Protein AF-0000000082425548 (afdb_homodimer)

Organism: NCBI:txid62609

InterPro domains:
  IPR002848 Translin family [PF01997] (20-180)
  IPR002848 Translin family [PTHR10741] (6-192)
  IPR036081 Translin superfamily [SSF74784] (5-192)

pLDDT: mean 92.51, std 11.01, range [34.09, 98.75]

Radius of gyration: 31.07 Å; Cα contacts (8 Å, |Δi|>4): 453; chains: 2; bounding box: 37×126×70 Å

Nearest PDB structures (foldseek):
  5jr9-assembly1_B  TM=8.995E-01  e=1.396E-08  Nanoarchaeum equitans Kin4-M
  4wyv-assembly1_A  TM=7.592E-01  e=1.314E-05  Homo sapiens
  4wyv-assembly1_E  TM=7.691E-01  e=1.448E-05  Homo sapiens
  3pja-assembly2_I-2  TM=7.527E-01  e=2.035E-05  Homo sapiens
  3qb5-assembly1_C-2  TM=7.499E-01  e=2.594E-05  Homo sapiens

Sequence (412 aa):
MELGSIIKSIEDRVRVIDETREKLLKDTRDIIRTSKEVILRIAKGDLDSKSNSVDRIVDQVKSVVDAAKKVPEVYYSGLLDGPLAEYAEAMILYHLIKFNRYPTPEELGIYDIPYVLGLGDVVGELRRIVLDMLRLGRASDAEALFKRMEEIYESLSLLIIPNALAPGLRPKVDVARKLVESTRSDLFLYQVKRGIAGNEDSEDYKMELGSIIKSIEDRVRVIDETREKLLKDTRDIIRTSKEVILRIAKGDLDSKSNSVDRIVDQVKSVVDAAKKVPEVYYSGLLDGPLAEYAEAMILYHLIKFNRYPTPEELGIYDIPYVLGLGDVVGELRRIVLDMLRLGRASDAEALFKRMEEIYESLSLLIIPNALAPGLRPKVDVARKLVESTRSDLFLYQVKRGIAGNEDSEDYK

Secondary structure (DSSP, 8-state):
--HHHHHHHHHHHHHHHHHHHHHHHHHHHHHHHHHHHHHHHHHTT-SSS-THHHHHHHHHHHHHHHHHHTSHHHHTTTTTHHHHHHHHHHHHHHHHHHHSSPPPHHHHT--HHHHHHHHHHHHHHHHHHHHHHHHTT-HHHHHHHHHHHHHHHHHHHH----TTTSTTHHHHHHHHHHHHHHHHHHHHHHHHHHHHHHHHHHHTT-/--HHHHHHHHHHHHHHHHHHHHHHHHHHHHHHHHHHHHHHHHHTT-SSS-THHHHHHHHHHHHHHHHHHTSHHHHTTTTTHHHHHHHHHHHHHHHHHHHSSPPPHHHHT--HHHHHHHHHHHHHHHHHHHHHHHHTT-HHHHHHHHHHHHHHHHHHHH----TTTSTTHHHHHHHHHHHHHHHHHHHHHHHHHHHHHHHHHHHTT-

Foldseek 3Di:
DDPVVVVVVVVVVVVVVVVLLVVLLVLLVVLLVLLVVLLVCVLVVNLVPDPPSLVVSLVSVVVSQVSCVVPVCRNVVCSCLVSLLSVLLSVQLSCCSPPVDGDDCVNSVHDDQSNLSSLLVNLVSLLSSLVVCLVVVNLVVSVVSLVVLVVSLVVLVPDDDDCVVHPPSVVSSVVSVVSSVVSVVVSVVSVVVVVVVVVVVVVVVD/DDPVVVVVVVVVVVVVVVVLLVVLLVLLVVLLVLLVVLLVCVLVVNLVPDPPSLVVSLVSVVVSQVSVVVPVCRNVVCSCLVSLLSVLLSVQLSCCSPPVDGDDCVNSVHDDQSNLSSLLVNLVSLLSSLVVCLVVVNLVVSVVSLVVLVVSLVVLVPDDDDCVVHPPSVVSSVVSVVSSVVSVVVSVVSVVVVVVVVVVVVVVVD

Structure (mmCIF, N/CA/C/O backbone):
data_AF-0000000082425548-model_v1
#
loop_
_entity.id
_entity.type
_entity.pdbx_description
1 polymer 'Haloacid dehalogenase'
#
loop_
_atom_site.group_PDB
_atom_site.id
_atom_site.type_symbol
_atom_site.label_atom_id
_atom_site.label_alt_id
_atom_site.label_comp_id
_atom_site.label_asym_id
_atom_site.label_entity_id
_atom_site.label_seq_id
_atom_site.pdbx_PDB_ins_code
_atom_site.Cartn_x
_atom_site.Cartn_y
_atom_site.Cartn_z
_atom_site.occupancy
_atom_site.B_iso_or_equiv
_atom_site.auth_seq_id
_atom_site.auth_comp_id
_atom_site.auth_asym_id
_atom_site.auth_atom_id
_atom_site.pdbx_PDB_model_num
ATOM 1 N N . MET A 1 1 ? 7.82 20.891 22.484 1 68.56 1 MET A N 1
ATOM 2 C CA . MET A 1 1 ? 8.828 20.281 21.625 1 68.56 1 MET A CA 1
ATOM 3 C C . MET A 1 1 ? 8.984 21.047 20.312 1 68.56 1 MET A C 1
ATOM 5 O O . MET A 1 1 ? 8.016 21.594 19.797 1 68.56 1 MET A O 1
ATOM 9 N N . GLU A 1 2 ? 10.289 21.062 19.891 1 88.31 2 GLU A N 1
ATOM 10 C CA . GLU A 1 2 ? 10.641 21.812 18.688 1 88.31 2 GLU A CA 1
ATOM 11 C C . GLU A 1 2 ? 10.305 21.031 17.422 1 88.31 2 GLU A C 1
ATOM 13 O O . GLU A 1 2 ? 10.453 19.812 17.391 1 88.31 2 GLU A O 1
ATOM 18 N N . LEU A 1 3 ? 9.703 21.703 16.531 1 95.81 3 LEU A N 1
ATOM 19 C CA . LEU A 1 3 ? 9.297 21.078 15.273 1 95.81 3 LEU A CA 1
ATOM 20 C C . LEU A 1 3 ? 10.477 20.375 14.609 1 95.81 3 LEU A C 1
ATOM 22 O O . LEU A 1 3 ? 10.32 19.266 14.094 1 95.81 3 LEU A O 1
ATOM 26 N N . GLY A 1 4 ? 11.617 21.031 14.742 1 93.5 4 GLY A N 1
ATOM 27 C CA . GLY A 1 4 ? 12.812 20.438 14.156 1 93.5 4 GLY A CA 1
ATOM 28 C C . GLY A 1 4 ? 13.109 19.062 14.703 1 93.5 4 GLY A C 1
ATOM 29 O O . GLY A 1 4 ? 13.484 18.156 13.945 1 93.5 4 GLY A O 1
ATOM 30 N N . SER A 1 5 ? 12.922 18.891 16 1 94.12 5 SER A N 1
ATOM 31 C CA . SER A 1 5 ? 13.172 17.594 16.656 1 94.12 5 SER A CA 1
ATOM 32 C C . SER A 1 5 ? 12.148 16.547 16.203 1 94.12 5 SER A C 1
ATOM 34 O O . SER A 1 5 ? 12.492 15.383 16.031 1 94.12 5 SER A O 1
ATOM 36 N N . ILE A 1 6 ? 10.906 16.953 16.047 1 95.69 6 ILE A N 1
ATOM 37 C CA . ILE A 1 6 ? 9.852 16.047 15.594 1 95.69 6 ILE A CA 1
ATOM 38 C C . ILE A 1 6 ? 10.164 15.555 14.18 1 95.69 6 ILE A C 1
ATOM 40 O O . ILE A 1 6 ? 10.125 14.352 13.922 1 95.69 6 ILE A O 1
ATOM 44 N N . ILE A 1 7 ? 10.57 16.438 13.336 1 95.88 7 ILE A N 1
ATOM 45 C CA . ILE A 1 7 ? 10.828 16.141 11.938 1 95.88 7 ILE A CA 1
ATOM 46 C C . ILE A 1 7 ? 12.047 15.234 11.82 1 95.88 7 ILE A C 1
ATOM 48 O O . ILE A 1 7 ? 12.055 14.289 11.023 1 95.88 7 ILE A O 1
ATOM 52 N N . LYS A 1 8 ? 13.039 15.555 12.641 1 93.44 8 LYS A N 1
ATOM 53 C CA . LYS A 1 8 ? 14.242 14.727 12.617 1 93.44 8 LYS A CA 1
ATOM 54 C C . LYS A 1 8 ? 13.93 13.289 13.047 1 93.44 8 LYS A C 1
ATOM 56 O O . LYS A 1 8 ? 14.438 12.336 12.453 1 93.44 8 LYS A O 1
ATOM 61 N N . SER A 1 9 ? 13.109 13.148 14.016 1 94.75 9 SER A N 1
ATOM 62 C CA . SER A 1 9 ? 12.703 11.828 14.477 1 94.75 9 SER A CA 1
ATOM 63 C C . SER A 1 9 ? 11.945 11.078 13.383 1 94.75 9 SER A C 1
ATOM 65 O O . SER A 1 9 ? 12.148 9.875 13.188 1 94.75 9 SER A O 1
ATOM 67 N N . ILE A 1 10 ? 11.086 11.758 12.68 1 95.94 10 ILE A N 1
ATOM 68 C CA . ILE A 1 10 ? 10.328 11.18 11.578 1 95.94 10 ILE A CA 1
ATOM 69 C C . ILE A 1 10 ? 11.281 10.742 10.469 1 95.94 10 ILE A C 1
ATOM 71 O O . ILE A 1 10 ? 11.164 9.633 9.938 1 95.94 10 ILE A O 1
ATOM 75 N N . GLU A 1 11 ? 12.188 11.602 10.195 1 95 11 GLU A N 1
ATOM 76 C CA . GLU A 1 11 ? 13.164 11.312 9.148 1 95 11 GLU A CA 1
ATOM 77 C C . GLU A 1 11 ? 13.938 10.031 9.461 1 95 11 GLU A C 1
ATOM 79 O O . GLU A 1 11 ? 14.164 9.203 8.578 1 95 11 GLU A O 1
ATOM 84 N N . ASP A 1 12 ? 14.312 9.906 10.703 1 95 12 ASP A N 1
ATOM 85 C CA . ASP A 1 12 ? 15.07 8.727 11.117 1 95 12 ASP A CA 1
ATOM 86 C C . ASP A 1 12 ? 14.242 7.453 10.938 1 95 12 ASP A C 1
ATOM 88 O O . ASP A 1 12 ? 14.766 6.434 10.477 1 95 12 ASP A O 1
ATOM 92 N N . ARG A 1 13 ? 13.023 7.523 11.25 1 94.56 13 ARG A N 1
ATOM 93 C CA . ARG A 1 13 ? 12.156 6.355 11.125 1 94.56 13 ARG A CA 1
ATOM 94 C C . ARG A 1 13 ? 11.906 6.02 9.656 1 94.56 13 ARG A C 1
ATOM 96 O O . ARG A 1 13 ? 11.938 4.848 9.273 1 94.56 13 ARG A O 1
ATOM 103 N N . VAL A 1 14 ? 11.758 7.051 8.852 1 95.25 14 VAL A N 1
ATOM 104 C CA . VAL A 1 14 ? 11.477 6.863 7.434 1 95.25 14 VAL A CA 1
ATOM 105 C C . VAL A 1 14 ? 12.727 6.348 6.723 1 95.25 14 VAL A C 1
ATOM 107 O O . VAL A 1 14 ? 12.625 5.57 5.766 1 95.25 14 VAL A O 1
ATOM 110 N N . ARG A 1 15 ? 13.836 6.754 7.25 1 94.75 15 ARG A N 1
ATOM 111 C CA . ARG A 1 15 ? 15.102 6.297 6.676 1 94.75 15 ARG A CA 1
ATOM 112 C C . ARG A 1 15 ? 15.219 4.777 6.746 1 94.75 15 ARG A C 1
ATOM 114 O O . ARG A 1 15 ? 15.656 4.137 5.785 1 94.75 15 ARG A O 1
ATOM 121 N N . VAL A 1 16 ? 14.797 4.215 7.84 1 95.12 16 VAL A N 1
ATOM 122 C CA . VAL A 1 16 ? 14.844 2.768 8.023 1 95.12 16 VAL A CA 1
ATOM 123 C C . VAL A 1 16 ? 13.938 2.088 6.996 1 95.12 16 VAL A C 1
ATOM 125 O O . VAL A 1 16 ? 14.336 1.101 6.371 1 95.12 16 VAL A O 1
ATOM 128 N N . ILE A 1 17 ? 12.805 2.635 6.809 1 96 17 ILE A N 1
ATOM 129 C CA . ILE A 1 17 ? 11.852 2.104 5.84 1 96 17 ILE A CA 1
ATOM 130 C C . ILE A 1 17 ? 12.445 2.182 4.434 1 96 17 ILE A C 1
ATOM 132 O O . ILE A 1 17 ? 12.43 1.198 3.689 1 96 17 ILE A O 1
ATOM 136 N N . ASP A 1 18 ? 13.055 3.309 4.152 1 95.88 18 ASP A N 1
ATOM 137 C CA . ASP A 1 18 ? 13.609 3.549 2.826 1 95.88 18 ASP A CA 1
ATOM 138 C C . ASP A 1 18 ? 14.797 2.631 2.555 1 95.88 18 ASP A C 1
ATOM 140 O O . ASP A 1 18 ? 14.93 2.084 1.458 1 95.88 18 ASP A O 1
ATOM 144 N N . GLU A 1 19 ? 15.586 2.475 3.488 1 96.19 19 GLU A N 1
ATOM 145 C CA . GLU A 1 19 ? 16.75 1.6 3.334 1 96.19 19 GLU A CA 1
ATOM 146 C C . GLU A 1 19 ? 16.328 0.151 3.113 1 96.19 19 GLU A C 1
ATOM 148 O O . GLU A 1 19 ? 16.875 -0.542 2.26 1 96.19 19 GLU A O 1
ATOM 153 N N . THR A 1 20 ? 15.352 -0.246 3.855 1 96.5 20 THR A N 1
ATOM 154 C CA . THR A 1 20 ? 14.828 -1.598 3.695 1 96.5 20 THR A CA 1
ATOM 155 C C . THR A 1 20 ? 14.203 -1.776 2.312 1 96.5 20 THR A C 1
ATOM 157 O O . THR A 1 20 ? 14.469 -2.768 1.631 1 96.5 20 THR A O 1
ATOM 160 N N . ARG A 1 21 ? 13.445 -0.847 1.944 1 96.06 21 ARG A N 1
ATOM 161 C CA . ARG A 1 21 ? 12.797 -0.867 0.639 1 96.06 21 ARG A CA 1
ATOM 162 C C . ARG A 1 21 ? 13.82 -0.976 -0.484 1 96.06 21 ARG A C 1
ATOM 164 O O . ARG A 1 21 ? 13.68 -1.809 -1.382 1 96.06 21 ARG A O 1
ATOM 171 N N . GLU A 1 22 ? 14.828 -0.195 -0.42 1 95.69 22 GLU A N 1
ATOM 172 C CA . GLU A 1 22 ? 15.852 -0.162 -1.461 1 95.69 22 GLU A CA 1
ATOM 173 C C . GLU A 1 22 ? 16.594 -1.49 -1.542 1 95.69 22 GLU A C 1
ATOM 175 O O . GLU A 1 22 ? 16.875 -1.986 -2.637 1 95.69 22 GLU A O 1
ATOM 180 N N . LYS A 1 23 ? 16.859 -1.962 -0.459 1 96.31 23 LYS A N 1
ATOM 181 C CA . LYS A 1 23 ? 17.531 -3.262 -0.412 1 96.31 23 LYS A CA 1
ATOM 182 C C . LYS A 1 23 ? 16.641 -4.352 -1.015 1 96.31 23 LYS A C 1
ATOM 184 O O . LYS A 1 23 ? 17.109 -5.16 -1.817 1 96.31 23 LYS A O 1
ATOM 189 N N . LEU A 1 24 ? 15.422 -4.316 -0.669 1 97.12 24 LEU A N 1
ATOM 190 C CA . LEU A 1 24 ? 14.516 -5.367 -1.112 1 97.12 24 LEU A CA 1
ATOM 191 C C . LEU A 1 24 ? 14.219 -5.246 -2.604 1 97.12 24 LEU A C 1
ATOM 193 O O . LEU A 1 24 ? 14.039 -6.25 -3.291 1 97.12 24 LEU A O 1
ATOM 197 N N . LEU A 1 25 ? 14.289 -4.051 -3.102 1 95.81 25 LEU A N 1
ATOM 198 C CA . LEU A 1 25 ? 14.109 -3.836 -4.535 1 95.81 25 LEU A CA 1
ATOM 199 C C . LEU A 1 25 ? 15.195 -4.551 -5.328 1 95.81 25 LEU A C 1
ATOM 201 O O . LEU A 1 25 ? 14.922 -5.137 -6.379 1 95.81 25 LEU A O 1
ATOM 205 N N . LYS A 1 26 ? 16.312 -4.551 -4.809 1 94.88 26 LYS A N 1
ATOM 206 C CA . LYS A 1 26 ? 17.406 -5.25 -5.465 1 94.88 26 LYS A CA 1
ATOM 207 C C . LYS A 1 26 ? 17.25 -6.762 -5.336 1 94.88 26 LYS A C 1
ATOM 209 O O . LYS A 1 26 ? 17.391 -7.492 -6.32 1 94.88 26 LYS A O 1
ATOM 214 N N . ASP A 1 27 ? 16.891 -7.188 -4.199 1 96.44 27 ASP A N 1
ATOM 215 C CA . ASP A 1 27 ? 16.781 -8.609 -3.912 1 96.44 27 ASP A CA 1
ATOM 216 C C . ASP A 1 27 ? 15.633 -9.25 -4.699 1 96.44 27 ASP A C 1
ATOM 218 O O . ASP A 1 27 ? 15.727 -10.406 -5.109 1 96.44 27 ASP A O 1
ATOM 222 N N . THR A 1 28 ? 14.586 -8.484 -4.922 1 97.25 28 THR A N 1
ATOM 223 C CA . THR A 1 28 ? 13.414 -9.047 -5.586 1 97.25 28 THR A CA 1
ATOM 224 C C . THR A 1 28 ? 13.695 -9.273 -7.07 1 97.25 28 THR A C 1
ATOM 226 O O . THR A 1 28 ? 13.062 -10.133 -7.699 1 97.25 28 THR A O 1
ATOM 229 N N . ARG A 1 29 ? 14.648 -8.609 -7.648 1 96.19 29 ARG A N 1
ATOM 230 C CA . ARG A 1 29 ? 15.047 -8.844 -9.031 1 96.19 29 ARG A CA 1
ATOM 231 C C . ARG A 1 29 ? 15.609 -10.25 -9.211 1 96.19 29 ARG A C 1
ATOM 233 O O . ARG A 1 29 ? 15.344 -10.914 -10.219 1 96.19 29 ARG A O 1
ATOM 240 N N . ASP A 1 30 ? 16.328 -10.641 -8.227 1 95.75 30 ASP A N 1
ATOM 241 C CA . ASP A 1 30 ? 16.875 -11.992 -8.25 1 95.75 30 ASP A CA 1
ATOM 242 C C . ASP A 1 30 ? 15.773 -13.039 -8.164 1 95.75 30 ASP A C 1
ATOM 244 O O . ASP A 1 30 ? 15.844 -14.078 -8.82 1 95.75 30 ASP A O 1
ATOM 248 N N . ILE A 1 31 ? 14.812 -12.781 -7.383 1 97.38 31 ILE A N 1
ATOM 249 C CA . ILE A 1 31 ? 13.68 -13.688 -7.258 1 97.38 31 ILE A CA 1
ATOM 250 C C . ILE A 1 31 ? 12.984 -13.836 -8.609 1 97.38 31 ILE A C 1
ATOM 252 O O . ILE A 1 31 ? 12.68 -14.953 -9.031 1 97.38 31 ILE A O 1
ATOM 256 N N . ILE A 1 32 ? 12.773 -12.727 -9.266 1 97.94 32 ILE A N 1
ATOM 257 C CA . ILE A 1 32 ? 12.102 -12.742 -10.562 1 97.94 32 ILE A CA 1
ATOM 258 C C . ILE A 1 32 ? 12.922 -13.555 -11.555 1 97.94 32 ILE A C 1
ATOM 260 O O . ILE A 1 32 ? 12.391 -14.438 -12.234 1 97.94 32 ILE A O 1
ATOM 264 N N . ARG A 1 33 ? 14.18 -13.305 -11.578 1 96.69 33 ARG A N 1
ATOM 265 C CA . ARG A 1 33 ? 15.07 -13.984 -12.516 1 96.69 33 ARG A CA 1
ATOM 266 C C . ARG A 1 33 ? 15.102 -15.492 -12.25 1 96.69 33 ARG A C 1
ATOM 268 O O . ARG A 1 33 ? 14.945 -16.297 -13.172 1 96.69 33 ARG A O 1
ATOM 275 N N . THR A 1 34 ? 15.312 -15.844 -11.039 1 96 34 THR A N 1
ATOM 276 C CA . THR A 1 34 ? 15.398 -17.25 -10.672 1 96 34 THR A CA 1
ATOM 277 C C . THR A 1 34 ? 14.07 -17.953 -10.914 1 96 34 THR A C 1
ATOM 279 O O . THR A 1 34 ? 14.039 -19.109 -11.367 1 96 34 THR A O 1
ATOM 282 N N . SER A 1 35 ? 12.969 -17.281 -10.617 1 97.38 35 SER A N 1
ATOM 283 C CA . SER A 1 35 ? 11.648 -17.844 -10.859 1 97.38 35 SER A CA 1
ATOM 284 C C . SER A 1 35 ? 11.453 -18.172 -12.344 1 97.38 35 SER A C 1
ATOM 286 O O . SER A 1 35 ? 10.977 -19.25 -12.695 1 97.38 35 SER A O 1
ATOM 288 N N . LYS A 1 36 ? 11.844 -17.234 -13.141 1 96.06 36 LYS A N 1
ATOM 289 C CA . LYS A 1 36 ? 11.711 -17.438 -14.586 1 96.06 36 LYS A CA 1
ATOM 290 C C . LYS A 1 36 ? 12.57 -18.609 -15.055 1 96.06 36 LYS A C 1
ATOM 292 O O . LYS A 1 36 ? 12.156 -19.391 -15.922 1 96.06 36 LYS A O 1
ATOM 297 N N . GLU A 1 37 ? 13.719 -18.688 -14.508 1 94 37 GLU A N 1
ATOM 298 C CA . GLU A 1 37 ? 14.594 -19.812 -14.836 1 94 37 GLU A CA 1
ATOM 299 C C . GLU A 1 37 ? 13.953 -21.141 -14.461 1 94 37 GLU A C 1
ATOM 301 O O . GLU A 1 37 ? 14 -22.094 -15.234 1 94 37 GLU A O 1
ATOM 306 N N . VAL A 1 38 ? 13.414 -21.203 -13.289 1 94.19 38 VAL A N 1
ATOM 307 C CA . VAL A 1 38 ? 12.758 -22.422 -12.805 1 94.19 38 VAL A CA 1
ATOM 308 C C . VAL A 1 38 ? 11.617 -22.797 -13.742 1 94.19 38 VAL A C 1
ATOM 310 O O . VAL A 1 38 ? 11.5 -23.953 -14.156 1 94.19 38 VAL A O 1
ATOM 313 N N . ILE A 1 39 ? 10.812 -21.844 -14.109 1 95.5 39 ILE A N 1
ATOM 314 C CA . ILE A 1 39 ? 9.664 -22.062 -14.977 1 95.5 39 ILE A CA 1
ATOM 315 C C . ILE A 1 39 ? 10.125 -22.625 -16.312 1 95.5 39 ILE A C 1
ATOM 317 O O . ILE A 1 39 ? 9.562 -23.609 -16.812 1 95.5 39 ILE A O 1
ATOM 321 N N . LEU A 1 40 ? 11.141 -22 -16.875 1 93.81 40 LEU A N 1
ATOM 322 C CA . LEU A 1 40 ? 11.68 -22.406 -18.172 1 93.81 40 LEU A CA 1
ATOM 323 C C . LEU A 1 40 ? 12.18 -23.844 -18.125 1 93.81 40 LEU A C 1
ATOM 325 O O . LEU A 1 40 ? 11.906 -24.641 -19.031 1 93.81 40 LEU A O 1
ATOM 329 N N . ARG A 1 41 ? 12.836 -24.156 -17.078 1 92.12 41 ARG A N 1
ATOM 330 C CA . ARG A 1 41 ? 13.391 -25.5 -16.938 1 92.12 41 ARG A CA 1
ATOM 331 C C . ARG A 1 41 ? 12.281 -26.531 -16.812 1 92.12 41 ARG A C 1
ATOM 333 O O . ARG A 1 41 ? 12.359 -27.609 -17.406 1 92.12 41 ARG A O 1
ATOM 340 N N . ILE A 1 42 ? 11.281 -26.219 -16.031 1 92.44 42 ILE A N 1
ATOM 341 C CA . ILE A 1 42 ? 10.164 -27.141 -15.867 1 92.44 42 ILE A CA 1
ATOM 342 C C . ILE A 1 42 ? 9.469 -27.359 -17.203 1 92.44 42 ILE A C 1
ATOM 344 O O . ILE A 1 42 ? 9.164 -28.484 -17.578 1 92.44 42 ILE A O 1
ATOM 348 N N . ALA A 1 43 ? 9.281 -26.312 -17.922 1 90.06 43 ALA A N 1
ATOM 349 C CA . ALA A 1 43 ? 8.594 -26.375 -19.203 1 90.06 43 ALA A CA 1
ATOM 350 C C . ALA A 1 43 ? 9.359 -27.234 -20.203 1 90.06 43 ALA A C 1
ATOM 352 O O . ALA A 1 43 ? 8.766 -27.875 -21.078 1 90.06 43 ALA A O 1
ATOM 353 N N . LYS A 1 44 ? 10.656 -27.297 -20.016 1 88.38 44 LYS A N 1
ATOM 354 C CA . LYS A 1 44 ? 11.508 -28.078 -20.906 1 88.38 44 LYS A CA 1
ATOM 355 C C . LYS A 1 44 ? 11.617 -29.531 -20.438 1 88.38 44 LYS A C 1
ATOM 357 O O . LYS A 1 44 ? 12.32 -30.328 -21.047 1 88.38 44 LYS A O 1
ATOM 362 N N . GLY A 1 45 ? 11.008 -29.906 -19.359 1 86.5 45 GLY A N 1
ATOM 363 C CA . GLY A 1 45 ? 11.023 -31.25 -18.812 1 86.5 45 GLY A CA 1
ATOM 364 C C . GLY A 1 45 ? 12.25 -31.547 -17.969 1 86.5 45 GLY A C 1
ATOM 365 O O . GLY A 1 45 ? 12.539 -32.719 -17.672 1 86.5 45 GLY A O 1
ATOM 366 N N . ASP A 1 46 ? 12.992 -30.609 -17.75 1 81.19 46 ASP A N 1
ATOM 367 C CA . ASP A 1 46 ? 14.18 -30.734 -16.906 1 81.19 46 ASP A CA 1
ATOM 368 C C . ASP A 1 46 ? 13.828 -30.547 -15.43 1 81.19 46 ASP A C 1
ATOM 370 O O . ASP A 1 46 ? 14.031 -29.469 -14.875 1 81.19 46 ASP A O 1
ATOM 374 N N . LEU A 1 47 ? 13.25 -31.781 -14.984 1 74.81 47 LEU A N 1
ATOM 375 C CA . LEU A 1 47 ? 12.828 -31.703 -13.594 1 74.81 47 LEU A CA 1
ATOM 376 C C . LEU A 1 47 ? 13.984 -32.062 -12.656 1 74.81 47 LEU A C 1
ATOM 378 O O . LEU A 1 47 ? 13.93 -31.766 -11.461 1 74.81 47 LEU A O 1
ATOM 382 N N . ASP A 1 48 ? 14.898 -33.031 -13.43 1 62.81 48 ASP A N 1
ATOM 383 C CA . ASP A 1 48 ? 16.062 -33.438 -12.648 1 62.81 48 ASP A CA 1
ATOM 384 C C . ASP A 1 48 ? 17.016 -32.281 -12.422 1 62.81 48 ASP A C 1
ATOM 386 O O . ASP A 1 48 ? 17.953 -32.406 -11.609 1 62.81 48 ASP A O 1
ATOM 390 N N . SER A 1 49 ? 16.953 -31.609 -13.664 1 50.75 49 SER A N 1
ATOM 391 C CA . SER A 1 49 ? 17.875 -30.484 -13.516 1 50.75 49 SER A CA 1
ATOM 392 C C . SER A 1 49 ? 17.75 -29.844 -12.141 1 50.75 49 SER A C 1
ATOM 394 O O . SER A 1 49 ? 16.672 -29.812 -11.562 1 50.75 49 SER A O 1
ATOM 396 N N . LYS A 1 50 ? 18.875 -29.516 -11.516 1 48.78 50 LYS A N 1
ATOM 397 C CA . LYS A 1 50 ? 19.406 -29.438 -10.164 1 48.78 50 LYS A CA 1
ATOM 398 C C . LYS A 1 50 ? 18.5 -28.594 -9.266 1 48.78 50 LYS A C 1
ATOM 400 O O . LYS A 1 50 ? 18.016 -27.547 -9.68 1 48.78 50 LYS A O 1
ATOM 405 N N . SER A 1 51 ? 17.797 -29.281 -8.234 1 58.41 51 SER A N 1
ATOM 406 C CA . SER A 1 51 ? 17.469 -28.984 -6.844 1 58.41 51 SER A CA 1
ATOM 407 C C . SER A 1 51 ? 18.047 -27.625 -6.422 1 58.41 51 SER A C 1
ATOM 409 O O . SER A 1 51 ? 17.469 -26.938 -5.574 1 58.41 51 SER A O 1
ATOM 411 N N . ASN A 1 52 ? 18.859 -27.203 -7.539 1 76.88 52 ASN A N 1
ATOM 412 C CA . ASN A 1 52 ? 19.625 -26.062 -7.031 1 76.88 52 ASN A CA 1
ATOM 413 C C . ASN A 1 52 ? 18.875 -24.75 -7.195 1 76.88 52 ASN A C 1
ATOM 415 O O . ASN A 1 52 ? 18.859 -23.922 -6.285 1 76.88 52 ASN A O 1
ATOM 419 N N . SER A 1 53 ? 18.031 -24.609 -8.406 1 87.75 53 SER A N 1
ATOM 420 C CA . SER A 1 53 ? 17.344 -23.344 -8.594 1 87.75 53 SER A CA 1
ATOM 421 C C . SER A 1 53 ? 16.125 -23.234 -7.688 1 87.75 53 SER A C 1
ATOM 423 O O . SER A 1 53 ? 15.781 -22.156 -7.211 1 87.75 53 SER A O 1
ATOM 425 N N . VAL A 1 54 ? 15.594 -24.375 -7.434 1 89.62 54 VAL A N 1
ATOM 426 C CA . VAL A 1 54 ? 14.422 -24.422 -6.566 1 89.62 54 VAL A CA 1
ATOM 427 C C . VAL A 1 54 ? 14.836 -24.109 -5.129 1 89.62 54 VAL A C 1
ATOM 429 O O . VAL A 1 54 ? 14.203 -23.281 -4.457 1 89.62 54 VAL A O 1
ATOM 432 N N . ASP A 1 55 ? 15.875 -24.734 -4.785 1 91.06 55 ASP A N 1
ATOM 433 C CA . ASP A 1 55 ? 16.375 -24.438 -3.443 1 91.06 55 ASP A CA 1
ATOM 434 C C . ASP A 1 55 ? 16.812 -22.984 -3.326 1 91.06 55 ASP A C 1
ATOM 436 O O . ASP A 1 55 ? 16.578 -22.344 -2.305 1 91.06 55 ASP A O 1
ATOM 440 N N . ARG A 1 56 ? 17.422 -22.547 -4.367 1 93.19 56 ARG A N 1
ATOM 441 C CA . ARG A 1 56 ? 17.938 -21.172 -4.395 1 93.19 56 ARG A CA 1
ATOM 442 C C . ARG A 1 56 ? 16.797 -20.156 -4.27 1 93.19 56 ARG A C 1
ATOM 444 O O . ARG A 1 56 ? 16.891 -19.219 -3.488 1 93.19 56 ARG A O 1
ATOM 451 N N . ILE A 1 57 ? 15.719 -20.359 -4.996 1 95.44 57 ILE A N 1
ATOM 452 C CA . ILE A 1 57 ? 14.633 -19.391 -5.008 1 95.44 57 ILE A CA 1
ATOM 453 C C . ILE A 1 57 ? 13.898 -19.422 -3.67 1 95.44 57 ILE A C 1
ATOM 455 O O . ILE A 1 57 ? 13.445 -18.375 -3.18 1 95.44 57 ILE A O 1
ATOM 459 N N . VAL A 1 58 ? 13.812 -20.609 -3.053 1 95.94 58 VAL A N 1
ATOM 460 C CA . VAL A 1 58 ? 13.18 -20.75 -1.746 1 95.94 58 VAL A CA 1
ATOM 461 C C . VAL A 1 58 ? 13.969 -19.953 -0.707 1 95.94 58 VAL A C 1
ATOM 463 O O . VAL A 1 58 ? 13.383 -19.219 0.092 1 95.94 58 VAL A O 1
ATOM 466 N N . ASP A 1 59 ? 15.273 -20.031 -0.81 1 96.12 59 ASP A N 1
ATOM 467 C CA . ASP A 1 59 ? 16.141 -19.297 0.115 1 96.12 59 ASP A CA 1
ATOM 468 C C . ASP A 1 59 ? 16.062 -17.797 -0.126 1 96.12 59 ASP A C 1
ATOM 470 O O . ASP A 1 59 ? 16.062 -17.016 0.823 1 96.12 59 ASP A O 1
ATOM 474 N N . GLN A 1 60 ? 16.031 -17.422 -1.387 1 97.06 60 GLN A N 1
ATOM 475 C CA . GLN A 1 60 ? 15.922 -16 -1.745 1 97.06 60 GLN A CA 1
ATOM 476 C C . GLN A 1 60 ? 14.641 -15.391 -1.195 1 97.06 60 GLN A C 1
ATOM 478 O O . GLN A 1 60 ? 14.672 -14.312 -0.592 1 97.06 60 GLN A O 1
ATOM 483 N N . VAL A 1 61 ? 13.562 -16.094 -1.325 1 98.31 61 VAL A N 1
ATOM 484 C CA . VAL A 1 61 ? 12.258 -15.602 -0.898 1 98.31 61 VAL A CA 1
ATOM 485 C C . VAL A 1 61 ? 12.195 -15.547 0.627 1 98.31 61 VAL A C 1
ATOM 487 O O . VAL A 1 61 ? 11.719 -14.57 1.203 1 98.31 61 VAL A O 1
ATOM 490 N N . LYS A 1 62 ? 12.734 -16.594 1.245 1 97.81 62 LYS A N 1
ATOM 491 C CA . LYS A 1 62 ? 12.766 -16.609 2.705 1 97.81 62 LYS A CA 1
ATOM 492 C C . LYS A 1 62 ? 13.531 -15.406 3.25 1 97.81 62 LYS A C 1
ATOM 494 O O . LYS A 1 62 ? 13.062 -14.734 4.172 1 97.81 62 LYS A O 1
ATOM 499 N N . SER A 1 63 ? 14.633 -15.117 2.631 1 97.62 63 SER A N 1
ATOM 500 C CA . SER A 1 63 ? 15.469 -14 3.053 1 97.62 63 SER A CA 1
ATOM 501 C C . SER A 1 63 ? 14.734 -12.672 2.879 1 97.62 63 SER A C 1
ATOM 503 O O . SER A 1 63 ? 14.719 -11.844 3.789 1 97.62 63 SER A O 1
ATOM 505 N N . VAL A 1 64 ? 14.109 -12.492 1.75 1 98.12 64 VAL A N 1
ATOM 506 C CA . VAL A 1 64 ? 13.422 -11.25 1.411 1 98.12 64 VAL A CA 1
ATOM 507 C C . VAL A 1 64 ? 12.219 -11.062 2.324 1 98.12 64 VAL A C 1
ATOM 509 O O . VAL A 1 64 ? 12.008 -9.984 2.879 1 98.12 64 VAL A O 1
ATOM 512 N N . VAL A 1 65 ? 11.461 -12.148 2.551 1 98.06 65 VAL A N 1
ATOM 513 C CA . VAL A 1 65 ? 10.25 -12.078 3.363 1 98.06 65 VAL A CA 1
ATOM 514 C C . VAL A 1 65 ? 10.617 -11.82 4.82 1 98.06 65 VAL A C 1
ATOM 516 O O . VAL A 1 65 ? 9.992 -10.992 5.488 1 98.06 65 VAL A O 1
ATOM 519 N N . ASP A 1 66 ? 11.664 -12.484 5.312 1 97.56 66 ASP A N 1
ATOM 520 C CA . ASP A 1 66 ? 12.109 -12.281 6.688 1 97.56 66 ASP A CA 1
ATOM 521 C C . ASP A 1 66 ? 12.57 -10.844 6.914 1 97.56 66 ASP A C 1
ATOM 523 O O . ASP A 1 66 ? 12.273 -10.25 7.953 1 97.56 66 ASP A O 1
ATOM 527 N N . ALA A 1 67 ? 13.242 -10.32 5.961 1 97.25 67 ALA A N 1
ATOM 528 C CA . ALA A 1 67 ? 13.711 -8.938 6.051 1 97.25 67 ALA A CA 1
ATOM 529 C C . ALA A 1 67 ? 12.539 -7.961 6.023 1 97.25 67 ALA A C 1
ATOM 531 O O . ALA A 1 67 ? 12.492 -7.012 6.809 1 97.25 67 ALA A O 1
ATOM 532 N N . ALA A 1 68 ? 11.594 -8.211 5.145 1 97.5 68 ALA A N 1
ATOM 533 C CA . ALA A 1 68 ? 10.438 -7.328 4.996 1 97.5 68 ALA A CA 1
ATOM 534 C C . ALA A 1 68 ? 9.562 -7.348 6.246 1 97.5 68 ALA A C 1
ATOM 536 O O . ALA A 1 68 ? 9.023 -6.312 6.648 1 97.5 68 ALA A O 1
ATOM 537 N N . LYS A 1 69 ? 9.492 -8.539 6.871 1 96.81 69 LYS A N 1
ATOM 538 C CA . LYS A 1 69 ? 8.641 -8.711 8.047 1 96.81 69 LYS A CA 1
ATOM 539 C C . LYS A 1 69 ? 9.125 -7.836 9.203 1 96.81 69 LYS A C 1
ATOM 541 O O . LYS A 1 69 ? 8.344 -7.492 10.094 1 96.81 69 LYS A O 1
ATOM 546 N N . LYS A 1 70 ? 10.367 -7.426 9.203 1 96.75 70 LYS A N 1
ATOM 547 C CA . LYS A 1 70 ? 10.93 -6.566 10.242 1 96.75 70 LYS A CA 1
ATOM 548 C C . LYS A 1 70 ? 10.469 -5.121 10.07 1 96.75 70 LYS A C 1
ATOM 550 O O . LYS A 1 70 ? 10.57 -4.32 11.008 1 96.75 70 LYS A O 1
ATOM 555 N N . VAL A 1 71 ? 10.023 -4.824 8.867 1 96.94 71 VAL A N 1
ATOM 556 C CA . VAL A 1 71 ? 9.523 -3.492 8.547 1 96.94 71 VAL A CA 1
ATOM 557 C C . VAL A 1 71 ? 8.148 -3.596 7.898 1 96.94 71 VAL A C 1
ATOM 559 O O . VAL A 1 71 ? 8.023 -3.586 6.672 1 96.94 71 VAL A O 1
ATOM 562 N N . PRO A 1 72 ? 7.137 -3.596 8.742 1 95.31 72 PRO A N 1
ATOM 563 C CA . PRO A 1 72 ? 5.781 -3.869 8.25 1 95.31 72 PRO A CA 1
ATOM 564 C C . PRO A 1 72 ? 5.344 -2.902 7.156 1 95.31 72 PRO A C 1
ATOM 566 O O . PRO A 1 72 ? 4.594 -3.283 6.254 1 95.31 72 PRO A O 1
ATOM 569 N N . GLU A 1 73 ? 5.832 -1.677 7.195 1 94.38 73 GLU A N 1
ATOM 570 C CA . GLU A 1 73 ? 5.504 -0.693 6.168 1 94.38 73 GLU A CA 1
ATOM 571 C C . GLU A 1 73 ? 5.938 -1.176 4.785 1 94.38 73 GLU A C 1
ATOM 573 O O . GLU A 1 73 ? 5.273 -0.885 3.787 1 94.38 73 GLU A O 1
ATOM 578 N N . VAL A 1 74 ? 6.957 -1.911 4.793 1 95.75 74 VAL A N 1
ATOM 579 C CA . VAL A 1 74 ? 7.477 -2.428 3.531 1 95.75 74 VAL A CA 1
ATOM 580 C C . VAL A 1 74 ? 6.77 -3.732 3.174 1 95.75 74 VAL A C 1
ATOM 582 O O . VAL A 1 74 ? 6.34 -3.922 2.033 1 95.75 74 VAL A O 1
ATOM 585 N N . TYR A 1 75 ? 6.602 -4.582 4.168 1 96.31 75 TYR A N 1
ATOM 586 C CA . TYR A 1 75 ? 6.027 -5.906 3.959 1 96.31 75 TYR A CA 1
ATOM 587 C C . TYR A 1 75 ? 4.617 -5.805 3.387 1 96.31 75 TYR A C 1
ATOM 589 O O . TYR A 1 75 ? 4.258 -6.547 2.471 1 96.31 75 TYR A O 1
ATOM 597 N N . TYR A 1 76 ? 3.873 -4.77 3.838 1 94.88 76 TYR A N 1
ATOM 598 C CA . TYR A 1 76 ? 2.473 -4.668 3.443 1 94.88 76 TYR A CA 1
ATOM 599 C C . TYR A 1 76 ? 2.283 -3.596 2.379 1 94.88 76 TYR A C 1
ATOM 601 O O . TYR A 1 76 ? 1.152 -3.221 2.059 1 94.88 76 TYR A O 1
ATOM 609 N N . SER A 1 77 ? 3.326 -3.098 1.802 1 92.88 77 SER A N 1
ATOM 610 C CA . SER A 1 77 ? 3.256 -1.992 0.852 1 92.88 77 SER A CA 1
ATOM 611 C C . SER A 1 77 ? 2.846 -2.479 -0.534 1 92.88 77 SER A C 1
ATOM 613 O O . SER A 1 77 ? 2.482 -1.678 -1.396 1 92.88 77 SER A O 1
ATOM 615 N N . GLY A 1 78 ? 2.971 -3.758 -0.72 1 93.62 78 GLY A N 1
ATOM 616 C CA . GLY A 1 78 ? 2.736 -4.301 -2.049 1 93.62 78 GLY A CA 1
ATOM 617 C C . GLY A 1 78 ? 4.008 -4.453 -2.863 1 93.62 78 GLY A C 1
ATOM 618 O O . GLY A 1 78 ? 3.977 -4.98 -3.977 1 93.62 78 GLY A O 1
ATOM 619 N N . LEU A 1 79 ? 5.121 -4.062 -2.32 1 94.31 79 LEU A N 1
ATOM 620 C CA . LEU A 1 79 ? 6.41 -4.098 -3.006 1 94.31 79 LEU A CA 1
ATOM 621 C C . LEU A 1 79 ? 6.742 -5.512 -3.465 1 94.31 79 LEU A C 1
ATOM 623 O O . LEU A 1 79 ? 7.312 -5.699 -4.539 1 94.31 79 LEU A O 1
ATOM 627 N N . LEU A 1 80 ? 6.293 -6.445 -2.717 1 96.94 80 LEU A N 1
ATOM 628 C CA . LEU A 1 80 ? 6.719 -7.82 -2.951 1 96.94 80 LEU A CA 1
ATOM 629 C C . LEU A 1 80 ? 5.688 -8.578 -3.781 1 96.94 80 LEU A C 1
ATOM 631 O O . LEU A 1 80 ? 5.922 -9.719 -4.176 1 96.94 80 LEU A O 1
ATOM 635 N N . ASP A 1 81 ? 4.559 -7.973 -4.129 1 96.38 81 ASP A N 1
ATOM 636 C CA . ASP A 1 81 ? 3.447 -8.688 -4.754 1 96.38 81 ASP A CA 1
ATOM 637 C C . ASP A 1 81 ? 3.879 -9.328 -6.07 1 96.38 81 ASP A C 1
ATOM 639 O O . ASP A 1 81 ? 3.686 -10.531 -6.273 1 96.38 81 ASP A O 1
ATOM 643 N N . GLY A 1 82 ? 4.5 -8.539 -6.879 1 97.31 82 GLY A N 1
ATOM 644 C CA . GLY A 1 82 ? 4.91 -9.023 -8.188 1 97.31 82 GLY A CA 1
ATOM 645 C C . GLY A 1 82 ? 5.938 -10.141 -8.109 1 97.31 82 GLY A C 1
ATOM 646 O O . GLY A 1 82 ? 5.691 -11.25 -8.594 1 97.31 82 GLY A O 1
ATOM 647 N N . PRO A 1 83 ? 7.004 -9.805 -7.453 1 98.38 83 PRO A N 1
ATOM 648 C CA . PRO A 1 83 ? 8.055 -10.812 -7.324 1 98.38 83 PRO A CA 1
ATOM 649 C C . PRO A 1 83 ? 7.566 -12.102 -6.664 1 98.38 83 PRO A C 1
ATOM 651 O O . PRO A 1 83 ? 7.906 -13.203 -7.113 1 98.38 83 PRO A O 1
ATOM 654 N N . LEU A 1 84 ? 6.715 -12.031 -5.676 1 98.44 84 LEU A N 1
ATOM 655 C CA . LEU A 1 84 ? 6.211 -13.219 -4.984 1 98.44 84 LEU A CA 1
ATOM 656 C C . LEU A 1 84 ? 5.199 -13.961 -5.848 1 98.44 84 LEU A C 1
ATOM 658 O O . LEU A 1 84 ? 5.059 -15.18 -5.73 1 98.44 84 LEU A O 1
ATOM 662 N N . ALA A 1 85 ? 4.508 -13.242 -6.723 1 98.38 85 ALA A N 1
ATOM 663 C CA . ALA A 1 85 ? 3.613 -13.898 -7.668 1 98.38 85 ALA A CA 1
ATOM 664 C C . ALA A 1 85 ? 4.398 -14.766 -8.648 1 98.38 85 ALA A C 1
ATOM 666 O O . ALA A 1 85 ? 3.992 -15.891 -8.961 1 98.38 85 ALA A O 1
ATOM 667 N N . GLU A 1 86 ? 5.555 -14.266 -9.078 1 98.5 86 GLU A N 1
ATOM 668 C CA . GLU A 1 86 ? 6.414 -15.039 -9.969 1 98.5 86 GLU A CA 1
ATOM 669 C C . GLU A 1 86 ? 6.957 -16.281 -9.266 1 98.5 86 GLU A C 1
ATOM 671 O O . GLU A 1 86 ? 6.949 -17.375 -9.836 1 98.5 86 GLU A O 1
ATOM 676 N N . TYR A 1 87 ? 7.297 -16.062 -8.062 1 98.5 87 TYR A N 1
ATOM 677 C CA . TYR A 1 87 ? 7.742 -17.172 -7.223 1 98.5 87 TYR A CA 1
ATOM 678 C C . TYR A 1 87 ? 6.637 -18.203 -7.055 1 98.5 87 TYR A C 1
ATOM 680 O O . TYR A 1 87 ? 6.879 -19.406 -7.18 1 98.5 87 TYR A O 1
ATOM 688 N N . ALA A 1 88 ? 5.488 -17.75 -6.777 1 98.69 88 ALA A N 1
ATOM 689 C CA . ALA A 1 88 ? 4.348 -18.656 -6.633 1 98.69 88 ALA A CA 1
ATOM 690 C C . ALA A 1 88 ? 4.113 -19.453 -7.91 1 98.69 88 ALA A C 1
ATOM 692 O O . ALA A 1 88 ? 3.9 -20.672 -7.863 1 98.69 88 ALA A O 1
ATOM 693 N N . GLU A 1 89 ? 4.133 -18.719 -9 1 98.56 89 GLU A N 1
ATOM 694 C CA . GLU A 1 89 ? 3.941 -19.391 -10.289 1 98.56 89 GLU A CA 1
ATOM 695 C C . GLU A 1 89 ? 4.941 -20.516 -10.477 1 98.56 89 GLU A C 1
ATOM 697 O O . GLU A 1 89 ? 4.555 -21.656 -10.781 1 98.56 89 GLU A O 1
ATOM 702 N N . ALA A 1 90 ? 6.176 -20.234 -10.211 1 97.75 90 ALA A N 1
ATOM 703 C CA . ALA A 1 90 ? 7.258 -21.203 -10.383 1 97.75 90 ALA A CA 1
ATOM 704 C C . ALA A 1 90 ? 7.062 -22.406 -9.469 1 97.75 90 ALA A C 1
ATOM 706 O O . ALA A 1 90 ? 7.129 -23.547 -9.922 1 97.75 90 ALA A O 1
ATOM 707 N N . MET A 1 91 ? 6.785 -22.172 -8.25 1 97.31 91 MET A N 1
ATOM 708 C CA . MET A 1 91 ? 6.727 -23.234 -7.254 1 97.31 91 MET A CA 1
ATOM 709 C C . MET A 1 91 ? 5.461 -24.078 -7.426 1 97.31 91 MET A C 1
ATOM 711 O O . MET A 1 91 ? 5.477 -25.281 -7.215 1 97.31 91 MET A O 1
ATOM 715 N N . ILE A 1 92 ? 4.375 -23.406 -7.727 1 98.06 92 ILE A N 1
ATOM 716 C CA . ILE A 1 92 ? 3.148 -24.156 -7.98 1 98.06 92 ILE A CA 1
ATOM 717 C C . ILE A 1 92 ? 3.342 -25.078 -9.188 1 98.06 92 ILE A C 1
ATOM 719 O O . ILE A 1 92 ? 2.996 -26.25 -9.141 1 98.06 92 ILE A O 1
ATOM 723 N N . LEU A 1 93 ? 3.92 -24.516 -10.281 1 97.31 93 LEU A N 1
ATOM 724 C CA . LEU A 1 93 ? 4.195 -25.312 -11.461 1 97.31 93 LEU A CA 1
ATOM 725 C C . LEU A 1 93 ? 5.102 -26.5 -11.117 1 97.31 93 LEU A C 1
ATOM 727 O O . LEU A 1 93 ? 4.82 -27.625 -11.508 1 97.31 93 LEU A O 1
ATOM 731 N N . TYR A 1 94 ? 6.082 -26.203 -10.367 1 95.5 94 TYR A N 1
ATOM 732 C CA . TYR A 1 94 ? 7.043 -27.234 -9.969 1 95.5 94 TYR A CA 1
ATOM 733 C C . TYR A 1 94 ? 6.355 -28.359 -9.203 1 95.5 94 TYR A C 1
ATOM 735 O O . TYR A 1 94 ? 6.535 -29.531 -9.516 1 95.5 94 TYR A O 1
ATOM 743 N N . HIS A 1 95 ? 5.621 -28.047 -8.203 1 95.88 95 HIS A N 1
ATOM 744 C CA . HIS A 1 95 ? 4.965 -29.031 -7.359 1 95.88 95 HIS A CA 1
ATOM 745 C C . HIS A 1 95 ? 3.932 -29.828 -8.148 1 95.88 95 HIS A C 1
ATOM 747 O O . HIS A 1 95 ? 3.76 -31.031 -7.922 1 95.88 95 HIS A O 1
ATOM 753 N N . LEU A 1 96 ? 3.273 -29.188 -9.039 1 95.88 96 LEU A N 1
ATOM 754 C CA . LEU A 1 96 ? 2.271 -29.875 -9.859 1 95.88 96 LEU A CA 1
ATOM 755 C C . LEU A 1 96 ? 2.922 -30.906 -10.766 1 95.88 96 LEU A C 1
ATOM 757 O O . LEU A 1 96 ? 2.439 -32.031 -10.859 1 95.88 96 LEU A O 1
ATOM 761 N N . ILE A 1 97 ? 3.965 -30.469 -11.398 1 94.19 97 ILE A N 1
ATOM 762 C CA . ILE A 1 97 ? 4.602 -31.344 -12.383 1 94.19 97 ILE A CA 1
ATOM 763 C C . ILE A 1 97 ? 5.359 -32.469 -11.672 1 94.19 97 ILE A C 1
ATOM 765 O O . ILE A 1 97 ? 5.285 -33.625 -12.078 1 94.19 97 ILE A O 1
ATOM 769 N N . LYS A 1 98 ? 5.992 -32.125 -10.617 1 91.56 98 LYS A N 1
ATOM 770 C CA . LYS A 1 98 ? 6.871 -33.094 -9.969 1 91.56 98 LYS A CA 1
ATOM 771 C C . LYS A 1 98 ? 6.098 -33.969 -8.992 1 91.56 98 LYS A C 1
ATOM 773 O O . LYS A 1 98 ? 6.387 -35.156 -8.867 1 91.56 98 LYS A O 1
ATOM 778 N N . PHE A 1 99 ? 5.086 -33.375 -8.281 1 92.81 99 PHE A N 1
ATOM 779 C CA . PHE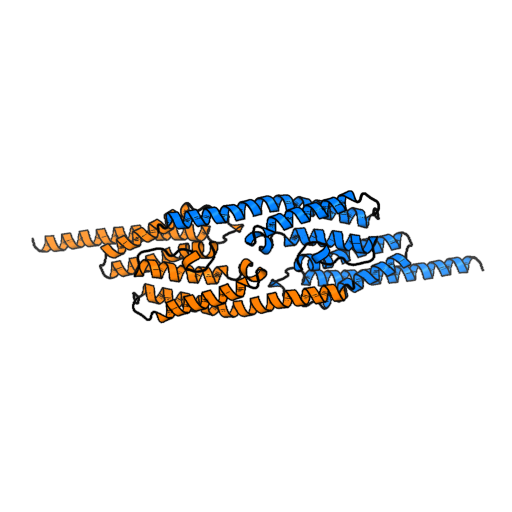 A 1 99 ? 4.473 -34.094 -7.18 1 92.81 99 PHE A CA 1
ATOM 780 C C . PHE A 1 99 ? 2.965 -34.219 -7.371 1 92.81 99 PHE A C 1
ATOM 782 O O . PHE A 1 99 ? 2.273 -34.844 -6.57 1 92.81 99 PHE A O 1
ATOM 789 N N . ASN A 1 100 ? 2.453 -33.656 -8.344 1 93.88 100 ASN A N 1
ATOM 790 C CA . ASN A 1 100 ? 1.021 -33.656 -8.625 1 93.88 100 ASN A CA 1
ATOM 791 C C . ASN A 1 100 ? 0.212 -33.156 -7.438 1 93.88 100 ASN A C 1
ATOM 793 O O . ASN A 1 100 ? -0.769 -33.781 -7.031 1 93.88 100 ASN A O 1
ATOM 797 N N . ARG A 1 101 ? 0.692 -32.031 -6.898 1 95.94 101 ARG A N 1
ATOM 798 C CA . ARG A 1 101 ? -0.016 -31.406 -5.781 1 95.94 101 ARG A CA 1
A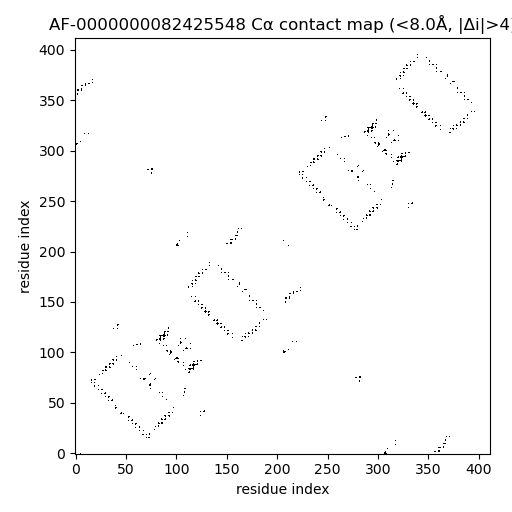TOM 799 C C . ARG A 1 101 ? 0.183 -29.891 -5.777 1 95.94 101 ARG A C 1
ATOM 801 O O . ARG A 1 101 ? 1.124 -29.391 -6.391 1 95.94 101 ARG A O 1
ATOM 808 N N . TYR A 1 102 ? -0.653 -29.281 -5.027 1 98.12 102 TYR A N 1
ATOM 809 C CA . TYR A 1 102 ? -0.545 -27.828 -4.855 1 98.12 102 TYR A CA 1
ATOM 810 C C . TYR A 1 102 ? 0.13 -27.484 -3.533 1 98.12 102 TYR A C 1
ATOM 812 O O . TYR A 1 102 ? -0.278 -27.984 -2.475 1 98.12 102 TYR A O 1
ATOM 820 N N . PRO A 1 103 ? 1.181 -26.688 -3.535 1 97.62 103 PRO A N 1
ATOM 821 C CA . PRO A 1 103 ? 1.646 -26.125 -2.266 1 97.62 103 PRO A CA 1
ATOM 822 C C . PRO A 1 103 ? 0.704 -25.062 -1.71 1 97.62 103 PRO A C 1
ATOM 824 O O . PRO A 1 103 ? -0.042 -24.438 -2.469 1 97.62 103 PRO A O 1
ATOM 827 N N . THR A 1 104 ? 0.698 -24.969 -0.402 1 97.56 104 THR A N 1
ATOM 828 C CA . THR A 1 104 ? -0.086 -23.906 0.22 1 97.56 104 THR A CA 1
ATOM 829 C C . THR A 1 104 ? 0.727 -22.625 0.312 1 97.56 104 THR A C 1
ATOM 831 O O . THR A 1 104 ? 1.956 -22.641 0.223 1 97.56 104 THR A O 1
ATOM 834 N N . PRO A 1 105 ? 0.04 -21.5 0.43 1 97.75 105 PRO A N 1
ATOM 835 C CA . PRO A 1 105 ? 0.779 -20.25 0.663 1 97.75 105 PRO A CA 1
ATOM 836 C C . PRO A 1 105 ? 1.715 -20.344 1.867 1 97.75 105 PRO A C 1
ATOM 838 O O . PRO A 1 105 ? 2.836 -19.828 1.82 1 97.75 105 PRO A O 1
ATOM 841 N N . GLU A 1 106 ? 1.325 -21.047 2.912 1 96.69 106 GLU A N 1
ATOM 842 C CA . GLU A 1 106 ? 2.129 -21.203 4.121 1 96.69 106 GLU A CA 1
ATOM 843 C C . GLU A 1 106 ? 3.4 -22 3.83 1 96.69 106 GLU A C 1
ATOM 845 O O . GLU A 1 106 ? 4.48 -21.641 4.305 1 96.69 106 GLU A O 1
ATOM 850 N N . GLU A 1 107 ? 3.244 -23.016 3.045 1 96.94 107 GLU A N 1
ATOM 851 C CA . GLU A 1 107 ? 4.398 -23.812 2.646 1 96.94 107 GLU A CA 1
ATOM 852 C C . GLU A 1 107 ? 5.395 -22.969 1.844 1 96.94 107 GLU A C 1
ATOM 854 O O . GLU A 1 107 ? 6.605 -23.172 1.951 1 96.94 107 GLU A O 1
ATOM 859 N N . LEU A 1 108 ? 4.859 -22.047 1.045 1 97.75 108 LEU A N 1
ATOM 860 C CA . LEU A 1 108 ? 5.699 -21.219 0.19 1 97.75 108 LEU A CA 1
ATOM 861 C C . LEU A 1 108 ? 6.266 -20.031 0.968 1 97.75 108 LEU A C 1
ATOM 863 O O . LEU A 1 108 ? 7.18 -19.344 0.496 1 97.75 108 LEU A O 1
ATOM 867 N N . GLY A 1 109 ? 5.68 -19.75 2.158 1 97.38 109 GLY A N 1
ATOM 868 C CA . GLY A 1 109 ? 6.141 -18.641 2.979 1 97.38 109 GLY A CA 1
ATOM 869 C C . GLY A 1 109 ? 5.707 -17.281 2.451 1 97.38 109 GLY A C 1
ATOM 870 O O . GLY A 1 109 ? 6.418 -16.297 2.621 1 97.38 109 GLY A O 1
ATOM 871 N N . ILE A 1 110 ? 4.59 -17.266 1.732 1 97.56 110 ILE A N 1
ATOM 872 C CA . ILE A 1 110 ? 4.125 -16 1.168 1 97.56 110 ILE A CA 1
ATOM 873 C C . ILE A 1 110 ? 2.668 -15.766 1.566 1 97.56 110 ILE A C 1
ATOM 875 O O . ILE A 1 110 ? 2.008 -16.672 2.088 1 97.56 110 ILE A O 1
ATOM 879 N N . TYR A 1 111 ? 2.174 -14.578 1.352 1 95.12 111 TYR A N 1
ATOM 880 C CA . TYR A 1 111 ? 0.79 -14.258 1.686 1 95.12 111 TYR A CA 1
ATOM 881 C C . TYR A 1 111 ? -0.133 -14.539 0.505 1 95.12 111 TYR A C 1
ATOM 883 O O . TYR A 1 111 ? 0.311 -15.023 -0.539 1 95.12 111 TYR A O 1
ATOM 891 N N . ASP A 1 112 ? -1.389 -14.312 0.67 1 96.62 112 ASP A N 1
ATOM 892 C CA . ASP A 1 112 ? -2.455 -14.922 -0.117 1 96.62 112 ASP A CA 1
ATOM 893 C C . ASP A 1 112 ? -2.5 -14.344 -1.527 1 96.62 112 ASP A C 1
ATOM 895 O O . ASP A 1 112 ? -2.596 -15.086 -2.508 1 96.62 112 ASP A O 1
ATOM 899 N N . ILE A 1 113 ? -2.318 -13.07 -1.668 1 96.75 113 ILE A N 1
ATOM 900 C CA . ILE A 1 113 ? -2.604 -12.398 -2.93 1 96.75 113 ILE A CA 1
ATOM 901 C C . ILE A 1 113 ? -1.565 -12.805 -3.975 1 96.75 113 ILE A C 1
ATOM 903 O O . ILE A 1 113 ? -1.918 -13.219 -5.082 1 96.75 113 ILE A O 1
ATOM 907 N N . PRO A 1 114 ? -0.269 -12.812 -3.617 1 97.81 114 PRO A N 1
ATOM 908 C CA . PRO A 1 114 ? 0.703 -13.289 -4.602 1 97.81 114 PRO A CA 1
ATOM 909 C C . PRO A 1 114 ? 0.457 -14.742 -5.02 1 97.81 114 PRO A C 1
ATOM 911 O O . PRO A 1 114 ? 0.691 -15.102 -6.176 1 97.81 114 PRO A O 1
ATOM 914 N N . TYR A 1 115 ? -0.022 -15.531 -4.109 1 98.44 115 TYR A N 1
ATOM 915 C CA . TYR A 1 115 ? -0.297 -16.922 -4.422 1 98.44 115 TYR A CA 1
ATOM 916 C C . TYR A 1 115 ? -1.349 -17.047 -5.516 1 98.44 115 TYR A C 1
ATOM 918 O O . TYR A 1 115 ? -1.146 -17.75 -6.504 1 98.44 115 TYR A O 1
ATOM 926 N N . VAL A 1 116 ? -2.461 -16.328 -5.359 1 98 116 VAL A N 1
ATOM 927 C CA . VAL A 1 116 ? -3.557 -16.469 -6.316 1 98 116 VAL A CA 1
ATOM 928 C C . VAL A 1 116 ? -3.156 -15.859 -7.656 1 98 116 VAL A C 1
ATOM 930 O O . VAL A 1 116 ? -3.543 -16.359 -8.711 1 98 116 VAL A O 1
ATOM 933 N N . LEU A 1 117 ? -2.373 -14.805 -7.586 1 97.94 117 LEU A N 1
ATOM 934 C CA . LEU A 1 117 ? -1.887 -14.203 -8.828 1 97.94 117 LEU A CA 1
ATOM 935 C C . LEU A 1 117 ? -0.972 -15.172 -9.57 1 97.94 117 LEU A C 1
ATOM 937 O O . LEU A 1 117 ? -1.108 -15.344 -10.789 1 97.94 117 LEU A O 1
ATOM 941 N N . GLY A 1 118 ? -0.09 -15.773 -8.805 1 98.44 118 GLY A N 1
ATOM 942 C CA . GLY A 1 118 ? 0.788 -16.766 -9.406 1 98.44 118 GLY A CA 1
ATOM 943 C C . GLY A 1 118 ? 0.044 -17.969 -9.945 1 98.44 118 GLY A C 1
ATOM 944 O O . GLY A 1 118 ? 0.382 -18.484 -11.016 1 98.44 118 GLY A O 1
ATOM 945 N N . LEU A 1 119 ? -0.944 -18.406 -9.242 1 98.44 119 LEU A N 1
ATOM 946 C CA . LEU A 1 119 ? -1.772 -19.516 -9.664 1 98.44 119 LEU A CA 1
ATOM 947 C C . LEU A 1 119 ? -2.422 -19.234 -11.016 1 98.44 119 LEU A C 1
ATOM 949 O O . LEU A 1 119 ? -2.494 -20.125 -11.875 1 98.44 119 LEU A O 1
ATOM 953 N N . GLY A 1 120 ? -2.865 -18.016 -11.156 1 98 120 GLY A N 1
ATOM 954 C CA . GLY A 1 120 ? -3.449 -17.625 -12.43 1 98 120 GLY A CA 1
ATOM 955 C C . GLY A 1 120 ? -2.484 -17.766 -13.594 1 98 120 GLY A C 1
ATOM 956 O O . GLY A 1 120 ? -2.887 -18.125 -14.703 1 98 120 GLY A O 1
ATOM 957 N N . ASP A 1 121 ? -1.24 -17.562 -13.367 1 98.31 121 ASP A N 1
ATOM 958 C CA . ASP A 1 121 ? -0.225 -17.578 -14.414 1 98.31 121 ASP A CA 1
ATOM 959 C C . ASP A 1 121 ? 0.185 -19.016 -14.75 1 98.31 121 ASP A C 1
ATOM 961 O O . ASP A 1 121 ? 0.699 -19.281 -15.836 1 98.31 121 ASP A O 1
ATOM 965 N N . VAL A 1 122 ? -0.011 -19.859 -13.883 1 98.5 122 VAL A N 1
ATOM 966 C CA . VAL A 1 122 ? 0.405 -21.25 -14.055 1 98.5 122 VAL A CA 1
ATOM 967 C C . VAL A 1 122 ? -0.332 -21.875 -15.242 1 98.5 122 VAL A C 1
ATOM 969 O O . VAL A 1 122 ? 0.221 -22.719 -15.953 1 98.5 122 VAL A O 1
ATOM 972 N N . VAL A 1 123 ? -1.582 -21.438 -15.5 1 98.56 123 VAL A N 1
ATOM 973 C CA . VAL A 1 123 ? -2.408 -22 -16.562 1 98.56 123 VAL A CA 1
ATOM 974 C C . VAL A 1 123 ? -1.696 -21.859 -17.906 1 98.56 123 VAL A C 1
ATOM 976 O O . VAL A 1 123 ? -1.713 -22.797 -18.719 1 98.56 123 VAL A O 1
ATOM 979 N N . GLY A 1 124 ? -1.064 -20.797 -18.109 1 98.06 124 GLY A N 1
ATOM 980 C CA . GLY A 1 124 ? -0.329 -20.594 -19.359 1 98.06 124 GLY A CA 1
ATOM 981 C C . GLY A 1 124 ? 0.847 -21.547 -19.516 1 98.06 124 GLY A C 1
ATOM 982 O O . GLY A 1 124 ? 1.088 -22.062 -20.594 1 98.06 124 GLY A O 1
ATOM 983 N N . GLU A 1 125 ? 1.488 -21.688 -18.5 1 97.75 125 GLU A N 1
ATOM 984 C CA . GLU A 1 125 ? 2.643 -22.594 -18.531 1 97.75 125 GLU A CA 1
ATOM 985 C C . GLU A 1 125 ? 2.211 -24.047 -18.703 1 97.75 125 GLU A C 1
ATOM 987 O O . GLU A 1 125 ? 2.871 -24.812 -19.406 1 97.75 125 GLU A O 1
ATOM 992 N N . LEU A 1 126 ? 1.15 -24.391 -18.031 1 98.19 126 LEU A N 1
ATOM 993 C CA . LEU A 1 126 ? 0.605 -25.734 -18.203 1 98.19 126 LEU A CA 1
ATOM 994 C C . LEU A 1 126 ? 0.207 -25.969 -19.656 1 98.19 126 LEU A C 1
ATOM 996 O O . LEU A 1 126 ? 0.442 -27.047 -20.203 1 98.19 126 LEU A O 1
ATOM 1000 N N . ARG A 1 127 ? -0.372 -24.938 -20.219 1 98.44 127 ARG A N 1
ATOM 1001 C CA . ARG A 1 127 ? -0.757 -25.078 -21.625 1 98.44 127 ARG A CA 1
ATOM 1002 C C . ARG A 1 127 ? 0.459 -25.375 -22.5 1 98.44 127 ARG A C 1
ATOM 1004 O O . ARG A 1 127 ? 0.412 -26.234 -23.375 1 98.44 127 ARG A O 1
ATOM 1011 N N . ARG A 1 128 ? 1.466 -24.656 -22.25 1 97.38 128 ARG A N 1
ATOM 1012 C CA . ARG A 1 128 ? 2.68 -24.891 -23.016 1 97.38 128 ARG A CA 1
ATOM 1013 C C . ARG A 1 128 ? 3.131 -26.344 -22.906 1 97.38 128 ARG A C 1
ATOM 1015 O O . ARG A 1 128 ? 3.467 -26.984 -23.906 1 97.38 128 ARG A O 1
ATOM 1022 N N . ILE A 1 129 ? 3.137 -26.844 -21.797 1 96.94 129 ILE A N 1
ATOM 1023 C CA . ILE A 1 129 ? 3.576 -28.219 -21.531 1 96.94 129 ILE A CA 1
ATOM 1024 C C . ILE A 1 129 ? 2.611 -29.203 -22.203 1 96.94 129 ILE A C 1
ATOM 1026 O O . ILE A 1 129 ? 3.039 -30.172 -22.812 1 96.94 129 ILE A O 1
ATOM 1030 N N . VAL A 1 130 ? 1.33 -28.938 -22.094 1 97.69 130 VAL A N 1
ATOM 1031 C CA . VAL A 1 130 ? 0.304 -29.766 -22.703 1 97.69 130 VAL A CA 1
ATOM 1032 C C . VAL A 1 130 ? 0.534 -29.859 -24.203 1 97.69 130 VAL A C 1
ATOM 1034 O O . VAL A 1 130 ? 0.526 -30.953 -24.781 1 97.69 130 VAL A O 1
ATOM 1037 N N . LEU A 1 131 ? 0.783 -28.734 -24.844 1 97.25 131 LEU A N 1
ATOM 1038 C CA . LEU A 1 131 ? 1 -28.703 -26.281 1 97.25 131 LEU A CA 1
ATOM 1039 C C . LEU A 1 131 ? 2.266 -29.469 -26.656 1 97.25 131 LEU A C 1
ATOM 1041 O O . LEU A 1 131 ? 2.289 -30.188 -27.656 1 97.25 131 LEU A O 1
ATOM 1045 N N . ASP A 1 132 ? 3.229 -29.312 -25.891 1 96.12 132 ASP A N 1
ATOM 1046 C CA . ASP A 1 132 ? 4.465 -30.047 -26.125 1 96.12 132 ASP A CA 1
ATOM 1047 C C . ASP A 1 132 ? 4.242 -31.547 -26 1 96.12 132 ASP A C 1
ATOM 1049 O O . ASP A 1 132 ? 4.797 -32.344 -26.766 1 96.12 132 ASP A O 1
ATOM 1053 N N . MET A 1 133 ? 3.496 -31.969 -25.016 1 95.56 133 MET A N 1
ATOM 1054 C CA . MET A 1 133 ? 3.178 -33.375 -24.812 1 95.56 133 MET A CA 1
ATOM 1055 C C . MET A 1 133 ? 2.422 -33.938 -26.016 1 95.56 133 MET A C 1
ATOM 1057 O O . MET A 1 133 ? 2.674 -35.062 -26.438 1 95.56 133 MET A O 1
ATOM 1061 N N . LEU A 1 134 ? 1.556 -33.188 -26.562 1 95.69 134 LEU A N 1
ATOM 1062 C CA . LEU A 1 134 ? 0.81 -33.594 -27.75 1 95.69 134 LEU A CA 1
ATOM 1063 C C . LEU A 1 134 ? 1.738 -33.781 -28.938 1 95.69 134 LEU A C 1
ATOM 1065 O O . LEU A 1 134 ? 1.623 -34.75 -29.688 1 95.69 134 LEU A O 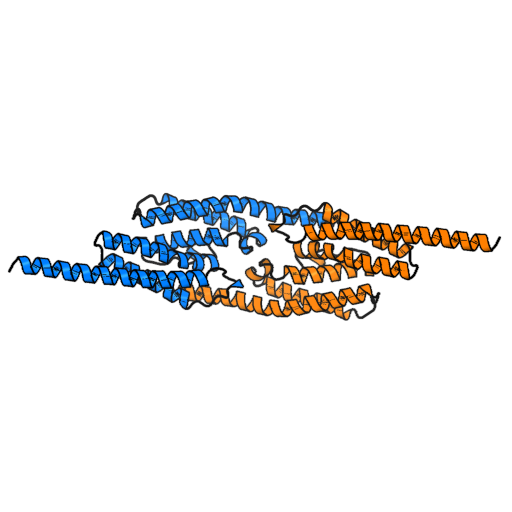1
ATOM 1069 N N . ARG A 1 135 ? 2.6 -32.844 -29.109 1 94.94 135 ARG A N 1
ATOM 1070 C CA . ARG A 1 135 ? 3.574 -32.938 -30.188 1 94.94 135 ARG A CA 1
ATOM 1071 C C . ARG A 1 135 ? 4.406 -34.188 -30.094 1 94.94 135 ARG A C 1
ATOM 1073 O O . ARG A 1 135 ? 4.805 -34.781 -31.109 1 94.94 135 ARG A O 1
ATOM 1080 N N . LEU A 1 136 ? 4.566 -34.688 -28.922 1 94.44 136 LEU A N 1
ATOM 1081 C CA . LEU A 1 136 ? 5.402 -35.844 -28.656 1 94.44 136 LEU A CA 1
ATOM 1082 C C . LEU A 1 136 ? 4.562 -37.125 -28.609 1 94.44 136 LEU A C 1
ATOM 1084 O O . LEU A 1 136 ? 5.078 -38.219 -28.297 1 94.44 136 LEU A O 1
ATOM 1088 N N . GLY A 1 137 ? 3.275 -37.031 -28.734 1 93.62 137 GLY A N 1
ATOM 1089 C CA . GLY A 1 137 ? 2.379 -38.156 -28.797 1 93.62 137 GLY A CA 1
ATOM 1090 C C . GLY A 1 137 ? 1.958 -38.656 -27.422 1 93.62 137 GLY A C 1
ATOM 1091 O O . GLY A 1 137 ? 1.472 -39.781 -27.281 1 93.62 137 GLY A O 1
ATOM 1092 N N . ARG A 1 138 ? 2.213 -37.906 -26.406 1 94.31 138 ARG A N 1
ATOM 1093 C CA . ARG A 1 138 ? 1.845 -38.25 -25.031 1 94.31 138 ARG A CA 1
ATOM 1094 C C . ARG A 1 138 ? 0.463 -37.719 -24.688 1 94.31 138 ARG A C 1
ATOM 1096 O O . ARG A 1 138 ? 0.325 -36.906 -23.766 1 94.31 138 ARG A O 1
ATOM 1103 N N . ALA A 1 139 ? -0.523 -38.281 -25.25 1 94.12 139 ALA A N 1
ATOM 1104 C CA . ALA A 1 139 ? -1.886 -37.75 -25.203 1 94.12 139 ALA A CA 1
ATOM 1105 C C . ALA A 1 139 ? -2.482 -37.906 -23.812 1 94.12 139 ALA A C 1
ATOM 1107 O O . ALA A 1 139 ? -3.15 -37 -23.297 1 94.12 139 ALA A O 1
ATOM 1108 N N . SER A 1 140 ? -2.23 -39.062 -23.203 1 95.19 140 SER A N 1
ATOM 1109 C CA . SER A 1 140 ? -2.801 -39.312 -21.891 1 95.19 140 SER A CA 1
ATOM 1110 C C . SER A 1 140 ? -2.26 -38.344 -20.844 1 95.19 140 SER A C 1
ATOM 1112 O O . SER A 1 140 ? -3.016 -37.812 -20.031 1 95.19 140 SER A O 1
ATOM 1114 N N . ASP A 1 141 ? -0.961 -38.125 -20.891 1 95.12 141 ASP A N 1
ATOM 1115 C CA . ASP A 1 141 ? -0.33 -37.156 -19.984 1 95.12 141 ASP A CA 1
ATOM 1116 C C . ASP A 1 141 ? -0.863 -35.75 -20.219 1 95.12 141 ASP A C 1
ATOM 1118 O O . ASP A 1 141 ? -1.093 -35 -19.266 1 95.12 141 ASP A O 1
ATOM 1122 N N . ALA A 1 142 ? -1.01 -35.375 -21.469 1 96.94 142 ALA A N 1
ATOM 1123 C CA . ALA A 1 142 ? -1.543 -34.062 -21.828 1 96.94 142 ALA A CA 1
ATOM 1124 C C . ALA A 1 142 ? -2.941 -33.875 -21.25 1 96.94 142 ALA A C 1
ATOM 1126 O O . ALA A 1 142 ? -3.248 -32.812 -20.719 1 96.94 142 ALA A O 1
ATOM 1127 N N . GLU A 1 143 ? -3.732 -34.906 -21.344 1 97 143 GLU A N 1
ATOM 1128 C CA . GLU A 1 143 ? -5.094 -34.812 -20.828 1 97 143 GLU A CA 1
ATOM 1129 C C . GLU A 1 143 ? -5.105 -34.656 -19.312 1 97 143 GLU A C 1
ATOM 1131 O O . GLU A 1 143 ? -5.918 -33.906 -18.766 1 97 143 GLU A O 1
ATOM 1136 N N . ALA A 1 144 ? -4.266 -35.375 -18.672 1 96.06 144 ALA A N 1
ATOM 1137 C CA . ALA A 1 144 ? -4.172 -35.281 -17.219 1 96.06 144 ALA A CA 1
ATOM 1138 C C . ALA A 1 144 ? -3.791 -33.875 -16.797 1 96.06 144 ALA A C 1
ATOM 1140 O O . ALA A 1 144 ? -4.363 -33.312 -15.852 1 96.06 144 ALA A O 1
ATOM 1141 N N . LEU A 1 145 ? -2.836 -33.281 -17.484 1 97 145 LEU A N 1
ATOM 1142 C CA . LEU A 1 145 ? -2.387 -31.953 -17.141 1 97 145 LEU A CA 1
ATOM 1143 C C . LEU A 1 145 ? -3.451 -30.922 -17.5 1 97 145 LEU A C 1
ATOM 1145 O O . LEU A 1 145 ? -3.598 -29.906 -16.812 1 97 145 LEU A O 1
ATOM 1149 N N . PHE A 1 146 ? -4.148 -31.172 -18.594 1 98.25 146 PHE A N 1
ATOM 1150 C CA . PHE A 1 146 ? -5.25 -30.297 -18.969 1 98.25 146 PHE A CA 1
ATOM 1151 C C . PHE A 1 146 ? -6.293 -30.219 -17.859 1 98.25 146 PHE A C 1
ATOM 1153 O O . PHE A 1 146 ? -6.855 -29.156 -17.609 1 98.25 146 PHE A O 1
ATOM 1160 N N . LYS A 1 147 ? -6.566 -31.312 -17.188 1 97.94 147 LYS A N 1
ATOM 1161 C CA . LYS A 1 147 ? -7.508 -31.312 -16.078 1 97.94 147 LYS A CA 1
ATOM 1162 C C . LYS A 1 147 ? -7.062 -30.359 -14.977 1 97.94 147 LYS A C 1
ATOM 1164 O O . LYS A 1 147 ? -7.895 -29.75 -14.305 1 97.94 147 LYS A O 1
ATOM 1169 N N . ARG A 1 148 ? -5.742 -30.234 -14.797 1 98 148 ARG A N 1
ATOM 1170 C CA . ARG A 1 148 ? -5.215 -29.297 -13.812 1 98 148 ARG A CA 1
ATOM 1171 C C . ARG A 1 148 ? -5.453 -27.859 -14.25 1 98 148 ARG A C 1
ATOM 1173 O O . ARG A 1 148 ? -5.742 -26.984 -13.422 1 98 148 ARG A O 1
ATOM 1180 N N . MET A 1 149 ? -5.32 -27.531 -15.539 1 98.56 149 MET A N 1
ATOM 1181 C CA . MET A 1 149 ? -5.664 -26.219 -16.062 1 98.56 149 MET A CA 1
ATOM 1182 C C . MET A 1 149 ? -7.113 -25.859 -15.742 1 98.56 149 MET A C 1
ATOM 1184 O O . MET A 1 149 ? -7.395 -24.766 -15.25 1 98.56 149 MET A O 1
ATOM 1188 N N . GLU A 1 150 ? -7.961 -26.844 -16 1 98.25 150 GLU A N 1
ATOM 1189 C CA . GLU A 1 150 ? -9.383 -26.641 -15.734 1 98.25 150 GLU A CA 1
ATOM 1190 C C . GLU A 1 150 ? -9.641 -26.406 -14.25 1 98.25 150 GLU A C 1
ATOM 1192 O O . GLU A 1 150 ? -10.406 -25.516 -13.883 1 98.25 150 GLU A O 1
ATOM 1197 N N . GLU A 1 151 ? -9.016 -27.188 -13.508 1 98.06 151 GLU A N 1
ATOM 1198 C CA . GLU A 1 151 ? -9.172 -27.094 -12.062 1 98.06 151 GLU A CA 1
ATOM 1199 C C . GLU A 1 151 ? -8.766 -25.719 -11.547 1 98.06 151 GLU A C 1
ATOM 1201 O O . GLU A 1 151 ? -9.461 -25.125 -10.727 1 98.06 151 GLU A O 1
ATOM 1206 N N . ILE A 1 152 ? -7.648 -25.234 -12.016 1 98.56 152 ILE A N 1
ATOM 1207 C CA . ILE A 1 152 ? -7.148 -23.922 -11.594 1 98.56 152 ILE A CA 1
ATOM 1208 C C . ILE A 1 152 ? -8.125 -22.828 -12.023 1 98.56 152 ILE A C 1
ATOM 1210 O O . ILE A 1 152 ? -8.523 -22 -11.211 1 98.56 152 ILE A O 1
ATOM 1214 N N . TYR A 1 153 ? -8.531 -22.922 -13.242 1 98.38 153 TYR A N 1
ATOM 1215 C CA . TYR A 1 153 ? -9.461 -21.922 -13.75 1 98.38 153 TYR A CA 1
ATOM 1216 C C . TYR A 1 153 ? -10.766 -21.938 -12.953 1 98.38 153 TYR A C 1
ATOM 1218 O O . TYR A 1 153 ? -11.242 -20.891 -12.516 1 98.38 153 TYR A O 1
ATOM 1226 N N . GLU A 1 154 ? -11.312 -23.078 -12.742 1 97.5 154 GLU A N 1
ATOM 1227 C CA . GLU A 1 154 ? -12.57 -23.203 -12.023 1 97.5 154 GLU A CA 1
ATOM 1228 C C . GLU A 1 154 ? -12.453 -22.656 -10.609 1 97.5 154 GLU A C 1
ATOM 1230 O O . GLU A 1 154 ? -13.336 -21.938 -10.141 1 97.5 154 GLU A O 1
ATOM 1235 N N . SER A 1 155 ? -11.367 -22.984 -9.953 1 97.12 155 SER A N 1
ATOM 1236 C CA . SER A 1 155 ? -11.141 -22.531 -8.586 1 97.12 155 SER A CA 1
ATOM 1237 C C . SER A 1 155 ? -11.016 -21.016 -8.523 1 97.12 155 SER A C 1
ATOM 1239 O O . SER A 1 155 ? -11.609 -20.375 -7.648 1 97.12 155 SER A O 1
ATOM 1241 N N . LEU A 1 156 ? -10.297 -20.438 -9.461 1 97 156 LEU A N 1
ATOM 1242 C CA . LEU A 1 156 ? -10.094 -19 -9.492 1 97 156 LEU A CA 1
ATOM 1243 C C . LEU A 1 156 ? -11.375 -18.266 -9.898 1 97 156 LEU A C 1
ATOM 1245 O O . LEU A 1 156 ? -11.641 -17.156 -9.43 1 97 156 LEU A O 1
ATOM 1249 N N . SER A 1 157 ? -12.141 -18.906 -10.742 1 96 157 SER A N 1
ATOM 1250 C CA . SER A 1 157 ? -13.375 -18.297 -11.227 1 96 157 SER A CA 1
ATOM 1251 C C . SER A 1 157 ? -14.398 -18.156 -10.109 1 96 157 SER A C 1
ATOM 1253 O O . SER A 1 157 ? -15.242 -17.25 -10.133 1 96 157 SER A O 1
ATOM 1255 N N . LEU A 1 158 ? -14.32 -19 -9.117 1 93.56 158 LEU A N 1
ATOM 1256 C CA . LEU A 1 158 ? -15.266 -18.984 -8 1 93.56 158 LEU A CA 1
ATOM 1257 C C . LEU A 1 158 ? -14.766 -18.078 -6.879 1 93.56 158 LEU A C 1
ATOM 1259 O O . LEU A 1 158 ? -15.531 -17.75 -5.965 1 93.56 158 LEU A O 1
ATOM 1263 N N . LEU A 1 159 ? -13.539 -17.688 -6.965 1 93.75 159 LEU A N 1
ATOM 1264 C CA . LEU A 1 159 ? -12.914 -16.875 -5.93 1 93.75 159 LEU A CA 1
ATOM 1265 C C . LEU A 1 159 ? -13.406 -15.43 -6.008 1 93.75 159 LEU A C 1
ATOM 1267 O O . LEU A 1 159 ? -13.375 -14.82 -7.078 1 93.75 159 LEU A O 1
ATOM 1271 N N . ILE A 1 160 ? -13.906 -14.961 -4.828 1 91.44 160 ILE A N 1
ATOM 1272 C CA . ILE A 1 160 ? -14.383 -13.586 -4.77 1 91.44 160 ILE A CA 1
ATOM 1273 C C . ILE A 1 160 ? -13.398 -12.727 -3.979 1 91.44 160 ILE A C 1
ATOM 1275 O O . ILE A 1 160 ? -13.398 -12.75 -2.744 1 91.44 160 ILE A O 1
ATOM 1279 N N . ILE A 1 161 ? -12.562 -11.93 -4.727 1 93.88 161 ILE A N 1
ATOM 1280 C CA . ILE A 1 161 ? -11.641 -10.969 -4.145 1 93.88 161 ILE A CA 1
ATOM 1281 C C . ILE A 1 161 ? -11.797 -9.617 -4.832 1 93.88 161 ILE A C 1
ATOM 1283 O O . ILE A 1 161 ? -11.664 -9.516 -6.055 1 93.88 161 ILE A O 1
ATOM 1287 N N . PRO A 1 162 ? -12.102 -8.633 -4.035 1 92.81 162 PRO A N 1
ATOM 1288 C CA . PRO A 1 162 ? -12.211 -7.301 -4.641 1 92.81 162 PRO A CA 1
ATOM 1289 C C . PRO A 1 162 ? -10.938 -6.879 -5.371 1 92.81 162 PRO A C 1
ATOM 1291 O O . PRO A 1 162 ? -9.836 -7.168 -4.91 1 92.81 162 PRO A O 1
ATOM 1294 N N . ASN A 1 163 ? -11.133 -6.102 -6.434 1 92.69 163 ASN A N 1
ATOM 1295 C CA . ASN A 1 163 ? -10.023 -5.637 -7.258 1 92.69 163 ASN A CA 1
ATOM 1296 C C . ASN A 1 163 ? -9.055 -4.77 -6.457 1 92.69 163 ASN A C 1
ATOM 1298 O O . ASN A 1 163 ? -7.848 -4.793 -6.695 1 92.69 163 ASN A O 1
ATOM 1302 N N . ALA A 1 164 ? -9.539 -4.094 -5.508 1 90 164 ALA A N 1
ATOM 1303 C CA . ALA A 1 164 ? -8.711 -3.225 -4.68 1 90 164 ALA A CA 1
ATOM 1304 C C . ALA A 1 164 ? -7.672 -4.031 -3.902 1 90 164 ALA A C 1
ATOM 1306 O O . ALA A 1 164 ? -6.574 -3.541 -3.635 1 90 164 ALA A O 1
ATOM 1307 N N . LEU A 1 165 ? -7.965 -5.262 -3.596 1 92.5 165 LEU A N 1
ATOM 1308 C CA . LEU A 1 165 ? -7.086 -6.102 -2.785 1 92.5 165 LEU A CA 1
ATOM 1309 C C . LEU A 1 165 ? -6.191 -6.961 -3.67 1 92.5 165 LEU A C 1
ATOM 1311 O O . LEU A 1 165 ? -5.086 -7.336 -3.268 1 92.5 165 LEU A O 1
ATOM 1315 N N . ALA A 1 166 ? -6.645 -7.234 -4.812 1 94.44 166 ALA A N 1
ATOM 1316 C CA . ALA A 1 166 ? -5.871 -8.055 -5.738 1 94.44 166 ALA A CA 1
ATOM 1317 C C . ALA A 1 166 ? -5.992 -7.531 -7.168 1 94.44 166 ALA A C 1
ATOM 1319 O O . ALA A 1 166 ? -6.578 -8.188 -8.031 1 94.44 166 ALA A O 1
ATOM 1320 N N . PRO A 1 167 ? -5.215 -6.516 -7.297 1 93.12 167 PRO A N 1
ATOM 1321 C CA . PRO A 1 167 ? -5.246 -5.996 -8.672 1 93.12 167 PRO A CA 1
ATOM 1322 C C . PRO A 1 167 ? -4.633 -6.965 -9.68 1 93.12 167 PRO A C 1
ATOM 1324 O O . PRO A 1 167 ? -3.598 -7.574 -9.406 1 93.12 167 PRO A O 1
ATOM 1327 N N . GLY A 1 168 ? -5.367 -7.234 -10.758 1 94.25 168 GLY A N 1
ATOM 1328 C CA . GLY A 1 168 ? -4.836 -8.07 -11.82 1 94.25 168 GLY A CA 1
ATOM 1329 C C . GLY A 1 168 ? -5.391 -9.484 -11.805 1 94.25 168 GLY A C 1
ATOM 1330 O O . GLY A 1 168 ? -5.191 -10.25 -12.75 1 94.25 168 GLY A O 1
ATOM 1331 N N . LEU A 1 169 ? -6.062 -9.828 -10.727 1 96.69 169 LEU A N 1
ATOM 1332 C CA . LEU A 1 169 ? -6.551 -11.195 -10.609 1 96.69 169 LEU A CA 1
ATOM 1333 C C . LEU A 1 169 ? -7.621 -11.484 -11.656 1 96.69 169 LEU A C 1
ATOM 1335 O O . LEU A 1 169 ? -7.559 -12.5 -12.352 1 96.69 169 LEU A O 1
ATOM 1339 N N . ARG A 1 170 ? -8.562 -10.539 -11.781 1 96.19 170 ARG A N 1
ATOM 1340 C CA . ARG A 1 170 ? -9.664 -10.781 -12.711 1 96.19 170 ARG A CA 1
ATOM 1341 C C . ARG A 1 170 ? -9.164 -10.938 -14.141 1 96.19 170 ARG A C 1
ATOM 1343 O O . ARG A 1 170 ? -9.531 -11.883 -14.828 1 96.19 170 ARG A O 1
ATOM 1350 N N . PRO A 1 171 ? -8.328 -10.055 -14.586 1 97.31 171 PRO A N 1
ATOM 1351 C CA . PRO A 1 171 ? -7.75 -10.25 -15.914 1 97.31 171 PRO A CA 1
ATOM 1352 C C . PRO A 1 171 ? -7.055 -11.602 -16.062 1 97.31 171 PRO A C 1
ATOM 1354 O O . PRO A 1 171 ? -7.121 -12.219 -17.141 1 97.31 171 PRO A O 1
ATOM 1357 N N . LYS A 1 172 ? -6.418 -12.062 -15.062 1 97.69 172 LYS A N 1
ATOM 1358 C CA . LYS A 1 172 ? -5.742 -13.352 -15.125 1 97.69 172 LYS A CA 1
ATOM 1359 C C . LYS A 1 172 ? -6.746 -14.492 -15.266 1 97.69 172 LYS A C 1
ATOM 1361 O O . LYS A 1 172 ? -6.496 -15.461 -15.984 1 97.69 172 LYS A O 1
ATOM 1366 N N . VAL A 1 173 ? -7.844 -14.367 -14.586 1 97.94 173 VAL A N 1
ATOM 1367 C CA . VAL A 1 173 ? -8.898 -15.367 -14.68 1 97.94 173 VAL A CA 1
ATOM 1368 C C . VAL A 1 173 ? -9.469 -15.391 -16.094 1 97.94 173 VAL A C 1
ATOM 1370 O O . VAL A 1 173 ? -9.695 -16.453 -16.672 1 97.94 173 VAL A O 1
ATOM 1373 N N . ASP A 1 174 ? -9.641 -14.219 -16.672 1 98.12 174 ASP A N 1
ATOM 1374 C CA . ASP A 1 174 ? -10.156 -14.117 -18.031 1 98.12 174 ASP A CA 1
ATOM 1375 C C . ASP A 1 174 ? -9.203 -14.766 -19.031 1 98.12 174 ASP A C 1
ATOM 1377 O O . ASP A 1 174 ? -9.633 -15.477 -19.953 1 98.12 174 ASP A O 1
ATOM 1381 N N . VAL A 1 175 ? -7.965 -14.531 -18.906 1 98.44 175 VAL A N 1
ATOM 1382 C CA . VAL A 1 175 ? -6.953 -15.125 -19.766 1 98.44 175 VAL A CA 1
ATOM 1383 C C . VAL A 1 175 ? -6.953 -16.641 -19.594 1 98.44 175 VAL A C 1
ATOM 1385 O O . VAL A 1 175 ? -6.895 -17.391 -20.578 1 98.44 175 VAL A O 1
ATOM 1388 N N . ALA A 1 176 ? -7.016 -17.062 -18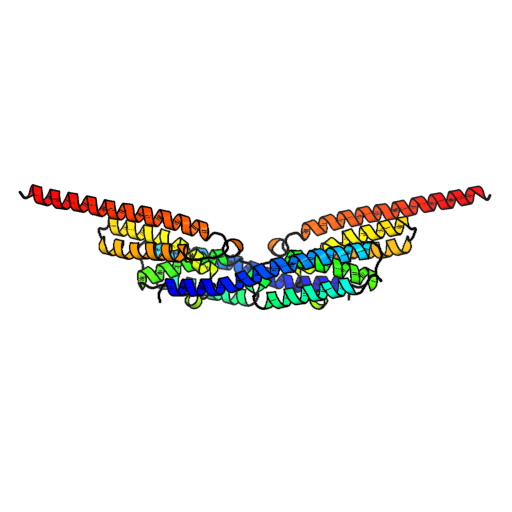.312 1 98.5 176 ALA A N 1
ATOM 1389 C CA . ALA A 1 176 ? -7.047 -18.5 -18.031 1 98.5 176 ALA A CA 1
ATOM 1390 C C . ALA A 1 176 ? -8.219 -19.172 -18.734 1 98.5 176 ALA A C 1
ATOM 1392 O O . ALA A 1 176 ? -8.07 -20.281 -19.266 1 98.5 176 ALA A O 1
ATOM 1393 N N . ARG A 1 177 ? -9.32 -18.531 -18.719 1 98.19 177 ARG A N 1
ATOM 1394 C CA . ARG A 1 177 ? -10.5 -19.062 -19.391 1 98.19 177 ARG A CA 1
ATOM 1395 C C . ARG A 1 177 ? -10.211 -19.312 -20.875 1 98.19 177 ARG A C 1
ATOM 1397 O O . ARG A 1 177 ? -10.461 -20.406 -21.375 1 98.19 177 ARG A O 1
ATOM 1404 N N . LYS A 1 178 ? -9.664 -18.344 -21.484 1 98.62 178 LYS A N 1
ATOM 1405 C CA . LYS A 1 178 ? -9.359 -18.438 -22.922 1 98.62 178 LYS A CA 1
ATOM 1406 C C . LYS A 1 178 ? -8.344 -19.531 -23.203 1 98.62 178 LYS A C 1
ATOM 1408 O O . LYS A 1 178 ? -8.484 -20.281 -24.172 1 98.62 178 LYS A O 1
ATOM 1413 N N . LEU A 1 179 ? -7.367 -19.656 -22.359 1 98.75 179 LEU A N 1
ATOM 1414 C CA . LEU A 1 179 ? -6.328 -20.672 -22.531 1 98.75 179 LEU A CA 1
ATOM 1415 C C . LEU A 1 179 ? -6.906 -22.078 -22.391 1 98.75 179 LEU A C 1
ATOM 1417 O O . LEU A 1 179 ? -6.555 -22.984 -23.141 1 98.75 179 LEU A O 1
ATOM 1421 N N . VAL A 1 180 ? -7.766 -22.25 -21.406 1 98.69 180 VAL A N 1
ATOM 1422 C CA . VAL A 1 180 ? -8.398 -23.547 -21.156 1 98.69 180 VAL A CA 1
ATOM 1423 C C . VAL A 1 180 ? -9.242 -23.938 -22.375 1 98.69 180 VAL A C 1
ATOM 1425 O O . VAL A 1 180 ? -9.156 -25.078 -22.859 1 98.69 180 VAL A O 1
ATOM 1428 N N . GLU A 1 181 ? -9.945 -23 -22.859 1 98.44 181 GLU A N 1
ATOM 1429 C CA . GLU A 1 181 ? -10.805 -23.25 -24.016 1 98.44 181 GLU A CA 1
ATOM 1430 C C . GLU A 1 181 ? -9.977 -23.594 -25.25 1 98.44 181 GLU A C 1
ATOM 1432 O O . GLU A 1 181 ? -10.305 -24.531 -25.969 1 98.44 181 GLU A O 1
ATOM 1437 N N . SER A 1 182 ? -8.969 -22.828 -25.469 1 98.44 182 SER A N 1
ATOM 1438 C CA . SER A 1 182 ? -8.102 -23.078 -26.609 1 98.44 182 SER A CA 1
ATOM 1439 C C . SER A 1 182 ? -7.426 -24.438 -26.5 1 98.44 182 SER A C 1
ATOM 1441 O O . SER A 1 182 ? -7.285 -25.156 -27.5 1 98.44 182 SER A O 1
ATOM 1443 N N . THR A 1 183 ? -7.008 -24.781 -25.359 1 98.5 183 THR A N 1
ATOM 1444 C CA . THR A 1 183 ? -6.352 -26.062 -25.141 1 98.5 183 THR A CA 1
ATOM 1445 C C . THR A 1 183 ? -7.324 -27.219 -25.359 1 98.5 183 THR A C 1
ATOM 1447 O O . THR A 1 183 ? -6.965 -28.25 -25.938 1 98.5 183 THR A O 1
ATOM 1450 N N . ARG A 1 184 ? -8.539 -27.047 -24.859 1 97.62 184 ARG A N 1
ATOM 1451 C CA . ARG A 1 184 ? -9.586 -28.031 -25.094 1 97.62 184 ARG A CA 1
ATOM 1452 C C . ARG A 1 184 ? -9.773 -28.297 -26.594 1 97.62 184 ARG A C 1
ATOM 1454 O O . ARG A 1 184 ? -9.883 -29.438 -27.016 1 97.62 184 ARG A O 1
ATOM 1461 N N . SER A 1 185 ? -9.781 -27.234 -27.328 1 97.44 185 SER A N 1
ATOM 1462 C CA . SER A 1 185 ? -9.906 -27.328 -28.766 1 97.44 185 SER A CA 1
ATOM 1463 C C . SER A 1 185 ? -8.727 -28.078 -29.375 1 97.44 185 SER A C 1
ATOM 1465 O O . SER A 1 185 ? -8.922 -28.938 -30.234 1 97.44 185 SER A O 1
ATOM 1467 N N . ASP A 1 186 ? -7.551 -27.812 -28.938 1 96.75 186 ASP A N 1
ATOM 1468 C CA . ASP A 1 186 ? -6.352 -28.469 -29.453 1 96.75 186 ASP A CA 1
ATOM 1469 C C . ASP A 1 186 ? -6.371 -29.969 -29.141 1 96.75 186 ASP A C 1
ATOM 1471 O O . ASP A 1 186 ? -5.953 -30.781 -29.953 1 96.75 186 ASP A O 1
ATOM 1475 N N . LEU A 1 187 ? -6.781 -30.312 -27.938 1 96.38 187 LEU A N 1
ATOM 1476 C CA . LEU A 1 187 ? -6.887 -31.719 -27.531 1 96.38 187 LEU A CA 1
ATOM 1477 C C . LEU A 1 187 ? -7.891 -32.469 -28.422 1 96.38 187 LEU A C 1
ATOM 1479 O O . LEU A 1 187 ? -7.645 -33.594 -28.828 1 96.38 187 LEU A O 1
ATOM 1483 N N . PHE A 1 188 ? -9.008 -31.797 -28.703 1 94.81 188 PHE A N 1
ATOM 1484 C CA . PHE A 1 188 ? -10.023 -32.375 -29.578 1 94.81 188 PHE A CA 1
ATOM 1485 C C . PHE A 1 188 ? -9.461 -32.594 -30.984 1 94.81 188 PHE A C 1
ATOM 1487 O O . PHE A 1 188 ? -9.633 -33.688 -31.547 1 94.81 188 PHE A O 1
ATOM 1494 N N . LEU A 1 189 ? -8.797 -31.594 -31.516 1 93.88 189 LEU A N 1
ATOM 1495 C CA . LEU A 1 189 ? -8.211 -31.688 -32.844 1 93.88 189 LEU A CA 1
ATOM 1496 C C . LEU A 1 189 ? -7.18 -32.812 -32.906 1 93.88 189 LEU A C 1
ATOM 1498 O O . LEU A 1 189 ? -7.094 -33.531 -33.906 1 93.88 189 LEU A O 1
ATOM 1502 N N . TYR A 1 190 ? -6.414 -33 -31.906 1 93.38 190 TYR A N 1
ATOM 1503 C CA . TYR A 1 190 ? -5.418 -34.062 -31.828 1 93.38 190 TYR A CA 1
ATOM 1504 C C . TYR A 1 190 ? -6.078 -35.406 -31.891 1 93.38 190 TYR A C 1
ATOM 1506 O O . TYR A 1 190 ? -5.586 -36.312 -32.562 1 93.38 190 TYR A O 1
ATOM 1514 N N . GLN A 1 191 ? -7.191 -35.594 -31.203 1 91 191 GLN A N 1
ATOM 1515 C CA . GLN A 1 191 ? -7.914 -36.844 -31.156 1 91 191 GLN A CA 1
ATOM 1516 C C . GLN A 1 191 ? -8.516 -37.188 -32.531 1 91 191 GLN A C 1
ATOM 1518 O O . GLN A 1 191 ? -8.484 -38.344 -32.969 1 91 191 GLN A O 1
ATOM 1523 N N . VAL A 1 192 ? -9.031 -36.156 -33.188 1 89.38 192 VAL A N 1
ATOM 1524 C CA . VAL A 1 192 ? -9.648 -36.344 -34.5 1 89.38 192 VAL A CA 1
ATOM 1525 C C . VAL A 1 192 ? -8.586 -36.75 -35.531 1 89.38 192 VAL A C 1
ATOM 1527 O O . VAL A 1 192 ? -8.805 -37.688 -36.312 1 89.38 192 VAL A O 1
ATOM 1530 N N . LYS A 1 193 ? -7.457 -36.156 -35.5 1 86.56 193 LYS A N 1
ATOM 1531 C CA . LYS A 1 193 ? -6.379 -36.438 -36.438 1 86.56 193 LYS A CA 1
ATOM 1532 C C . LYS A 1 193 ? -5.855 -37.875 -36.25 1 86.56 193 LYS A C 1
ATOM 1534 O O . LYS A 1 193 ? -5.547 -38.562 -37.219 1 86.56 193 LYS A O 1
ATOM 1539 N N . ARG A 1 194 ? -5.758 -38.375 -35.094 1 82.62 194 ARG A N 1
ATOM 1540 C CA . ARG A 1 194 ? -5.258 -39.719 -34.812 1 82.62 194 ARG A CA 1
ATOM 1541 C C . ARG A 1 194 ? -6.293 -40.781 -35.156 1 82.62 194 ARG A C 1
ATOM 1543 O O . ARG A 1 194 ? -5.938 -41.875 -35.531 1 82.62 194 ARG A O 1
ATOM 1550 N N . GLY A 1 195 ? -7.543 -40.406 -34.906 1 77.12 195 GLY A N 1
ATOM 1551 C CA . GLY A 1 195 ? -8.594 -41.312 -35.344 1 77.12 195 GLY A CA 1
ATOM 1552 C C . GLY A 1 195 ? -8.648 -41.469 -36.844 1 77.12 195 GLY A C 1
ATOM 1553 O O . GLY A 1 195 ? -8.82 -42.594 -37.344 1 77.12 195 GLY A O 1
ATOM 1554 N N . ILE A 1 196 ? -8.5 -40.469 -37.562 1 72 196 ILE A N 1
ATOM 1555 C CA . ILE A 1 196 ? -8.5 -40.5 -39.031 1 72 196 ILE A CA 1
ATOM 1556 C C . ILE A 1 196 ? -7.242 -41.188 -39.531 1 72 196 ILE A C 1
ATOM 1558 O O . ILE A 1 196 ? -7.309 -42.031 -40.438 1 72 196 ILE A O 1
ATOM 1562 N N . ALA A 1 197 ? -6.094 -41 -39 1 68.88 197 ALA A N 1
ATOM 1563 C CA . ALA A 1 197 ? -4.836 -41.625 -39.375 1 68.88 197 ALA A CA 1
ATOM 1564 C C . ALA A 1 197 ? -4.852 -43.125 -39.062 1 68.88 197 ALA A C 1
ATOM 1566 O O . ALA A 1 197 ? -4.305 -43.938 -39.812 1 68.88 197 ALA A O 1
ATOM 1567 N N . GLY A 1 198 ? -5.316 -43.469 -37.938 1 64.88 198 GLY A N 1
ATOM 1568 C CA . GLY A 1 198 ? -5.453 -44.875 -37.562 1 64.88 198 GLY A CA 1
ATOM 1569 C C . GLY A 1 198 ? -6.383 -45.656 -38.5 1 64.88 198 GLY A C 1
ATOM 1570 O O . GLY A 1 198 ? -6.172 -46.844 -38.781 1 64.88 198 GLY A O 1
ATOM 1571 N N . ASN A 1 199 ? -7.469 -45.062 -38.969 1 66.94 199 ASN A N 1
ATOM 1572 C CA . ASN A 1 199 ? -8.391 -45.688 -39.906 1 66.94 199 ASN A CA 1
ATOM 1573 C C . ASN A 1 199 ? -7.766 -45.781 -41.281 1 66.94 199 ASN A C 1
ATOM 1575 O O . ASN A 1 199 ? -8.031 -46.75 -42.031 1 66.94 199 ASN A O 1
ATOM 1579 N N . GLU A 1 200 ? -6.98 -44.875 -41.719 1 57.03 200 GLU A N 1
ATOM 1580 C CA . GLU A 1 200 ? -6.312 -44.938 -43 1 57.03 200 GLU A CA 1
ATOM 1581 C C . GLU A 1 200 ? -5.277 -46.062 -43.031 1 57.03 200 GLU A C 1
ATOM 1583 O O . GLU A 1 200 ? -5.113 -46.75 -44.062 1 57.03 200 GLU A O 1
ATOM 1588 N N . ASP A 1 201 ? -4.512 -46.281 -42 1 55.78 201 ASP A N 1
ATOM 1589 C CA . ASP A 1 201 ? -3.568 -47.406 -41.969 1 55.78 201 ASP A CA 1
ATOM 1590 C C . ASP A 1 201 ? -4.297 -48.75 -41.969 1 55.78 201 ASP A C 1
ATOM 1592 O O . ASP A 1 201 ? -3.746 -49.75 -42.438 1 55.78 201 ASP A O 1
ATOM 1596 N N . SER A 1 202 ? -5.457 -48.844 -41.438 1 58.03 202 SER A N 1
ATOM 1597 C CA . SER A 1 202 ? -6.223 -50.062 -41.469 1 58.03 202 SER A CA 1
ATOM 1598 C C . SER A 1 202 ? -6.809 -50.312 -42.875 1 58.03 202 SER A C 1
ATOM 1600 O O . SER A 1 202 ? -7.105 -51.469 -43.219 1 58.03 202 SER A O 1
ATOM 1602 N N . GLU A 1 203 ? -7.105 -49.469 -43.594 1 54.81 203 GLU A N 1
ATOM 1603 C CA . GLU A 1 203 ? -7.633 -49.656 -44.938 1 54.81 203 GLU A CA 1
ATOM 1604 C C . GLU A 1 203 ? -6.523 -50.031 -45.906 1 54.81 203 GLU A C 1
ATOM 1606 O O . GLU A 1 203 ? -6.793 -50.594 -46.969 1 54.81 203 GLU A O 1
ATOM 1611 N N . ASP A 1 204 ? -5.363 -49.688 -45.656 1 51.16 204 ASP A N 1
ATOM 1612 C CA . ASP A 1 204 ? -4.312 -50.125 -46.594 1 51.16 204 ASP A CA 1
ATOM 1613 C C . ASP A 1 204 ? -3.922 -51.562 -46.375 1 51.16 204 ASP A C 1
ATOM 1615 O O . ASP A 1 204 ? -3.156 -52.156 -47.125 1 51.16 204 ASP A O 1
ATOM 1619 N N . TYR A 1 205 ? -4.266 -52.531 -45.25 1 43.56 205 TYR A N 1
ATOM 1620 C CA . TYR A 1 205 ? -4.027 -53.938 -45.094 1 43.56 205 TYR A CA 1
ATOM 1621 C C . TYR A 1 205 ? -5.293 -54.75 -45.375 1 43.56 205 TYR A C 1
ATOM 1623 O O . TYR A 1 205 ? -5.383 -55.938 -45.031 1 43.56 205 TYR A O 1
ATOM 1631 N N . LYS A 1 206 ? -6.297 -54.219 -46 1 34.09 206 LYS A N 1
ATOM 1632 C CA . LYS A 1 206 ? -7.273 -55.25 -46.406 1 34.09 206 LYS A CA 1
ATOM 1633 C C . LYS A 1 206 ? -6.852 -55.969 -47.688 1 34.09 206 LYS A C 1
ATOM 1635 O O . LYS A 1 206 ? -6.375 -55.312 -48.625 1 34.09 206 LYS A O 1
ATOM 1640 N N . MET B 1 1 ? -3.215 -31.734 -0.598 1 68.88 1 MET B N 1
ATOM 1641 C CA . MET B 1 1 ? -4.355 -30.859 -0.328 1 68.88 1 MET B CA 1
ATOM 1642 C C . MET B 1 1 ? -5.012 -30.406 -1.627 1 68.88 1 MET B C 1
ATOM 1644 O O . MET B 1 1 ? -4.336 -30.219 -2.639 1 68.88 1 MET B O 1
ATOM 1648 N N . GLU B 1 2 ? -6.371 -30.297 -1.482 1 88.75 2 GLU B N 1
ATOM 1649 C CA . GLU B 1 2 ? -7.18 -29.922 -2.641 1 88.75 2 GLU B CA 1
ATOM 1650 C C . GLU B 1 2 ? -7.129 -28.422 -2.885 1 88.75 2 GLU B C 1
ATOM 1652 O O . GLU B 1 2 ? -7.105 -27.625 -1.938 1 88.75 2 GLU B O 1
ATOM 1657 N N . LEU B 1 3 ? -6.938 -28.078 -4.086 1 95.94 3 LEU B N 1
ATOM 1658 C CA . LEU B 1 3 ? -6.852 -26.672 -4.477 1 95.94 3 LEU B CA 1
ATOM 1659 C C . LEU B 1 3 ? -8.055 -25.891 -3.967 1 95.94 3 LEU B C 1
ATOM 1661 O O . LEU B 1 3 ? -7.91 -24.766 -3.48 1 95.94 3 LEU B O 1
ATOM 1665 N N . GLY B 1 4 ? -9.195 -26.594 -4.051 1 93.75 4 GLY B N 1
ATOM 1666 C CA . GLY B 1 4 ? -10.406 -25.953 -3.578 1 93.75 4 GLY B CA 1
ATOM 1667 C C . GLY B 1 4 ? -10.328 -25.516 -2.125 1 93.75 4 GLY B C 1
ATOM 1668 O O . GLY B 1 4 ? -10.781 -24.422 -1.771 1 93.75 4 GLY B O 1
ATOM 1669 N N . SER B 1 5 ? -9.734 -26.359 -1.297 1 94.38 5 SER B N 1
ATOM 1670 C CA . SER B 1 5 ? -9.586 -26.062 0.124 1 94.38 5 SER B CA 1
ATOM 1671 C C . SER B 1 5 ? -8.617 -24.922 0.35 1 94.38 5 SER B C 1
ATOM 1673 O O . SER B 1 5 ? -8.828 -24.078 1.232 1 94.38 5 SER B O 1
ATOM 1675 N N . ILE B 1 6 ? -7.543 -24.859 -0.42 1 95.88 6 ILE B N 1
ATOM 1676 C CA . ILE B 1 6 ? -6.559 -23.781 -0.327 1 95.88 6 ILE B CA 1
ATOM 1677 C C . ILE B 1 6 ? -7.215 -22.453 -0.677 1 95.88 6 ILE B C 1
ATOM 1679 O O . ILE B 1 6 ? -7.086 -21.469 0.067 1 95.88 6 ILE B O 1
ATOM 1683 N N . ILE B 1 7 ? -7.973 -22.438 -1.716 1 96.12 7 ILE B N 1
ATOM 1684 C CA . ILE B 1 7 ? -8.602 -21.219 -2.23 1 96.12 7 ILE B CA 1
ATOM 1685 C C . ILE B 1 7 ? -9.664 -20.734 -1.243 1 96.12 7 ILE B C 1
ATOM 1687 O O . ILE B 1 7 ? -9.773 -19.531 -0.986 1 96.12 7 ILE B O 1
ATOM 1691 N N . LYS B 1 8 ? -10.383 -21.703 -0.711 1 93.75 8 LYS B N 1
ATOM 1692 C CA . LYS B 1 8 ? -11.406 -21.344 0.269 1 93.75 8 LYS B CA 1
ATOM 1693 C C . LYS B 1 8 ? -10.773 -20.703 1.503 1 93.75 8 LYS B C 1
ATOM 1695 O O . LYS B 1 8 ? -11.297 -19.719 2.037 1 93.75 8 LYS B O 1
ATOM 1700 N N . SER B 1 9 ? -9.703 -21.219 1.934 1 95 9 SER B N 1
ATOM 1701 C CA . SER B 1 9 ? -8.992 -20.672 3.078 1 95 9 SER B CA 1
ATOM 1702 C C 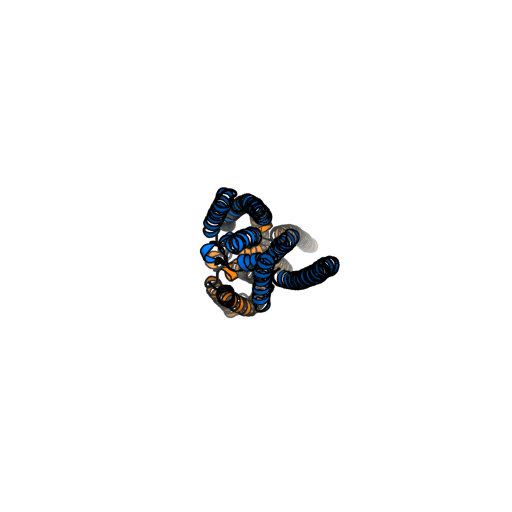. SER B 1 9 ? -8.492 -19.25 2.785 1 95 9 SER B C 1
ATOM 1704 O O . SER B 1 9 ? -8.578 -18.375 3.641 1 95 9 SER B O 1
ATOM 1706 N N . ILE B 1 10 ? -8 -19.031 1.606 1 96.12 10 ILE B N 1
ATOM 1707 C CA . ILE B 1 10 ? -7.531 -17.719 1.179 1 96.12 10 ILE B CA 1
ATOM 1708 C C . ILE B 1 10 ? -8.703 -16.734 1.15 1 96.12 10 ILE B C 1
ATOM 1710 O O . ILE B 1 10 ? -8.594 -15.609 1.645 1 96.12 10 ILE B O 1
ATOM 1714 N N . GLU B 1 11 ? -9.758 -17.203 0.616 1 95.12 11 GLU B N 1
ATOM 1715 C CA . GLU B 1 11 ? -10.953 -16.375 0.523 1 95.12 11 GLU B CA 1
ATOM 1716 C C . GLU B 1 11 ? -11.414 -15.906 1.903 1 95.12 11 GLU B C 1
ATOM 1718 O O . GLU B 1 11 ? -11.766 -14.734 2.086 1 95.12 11 GLU B O 1
ATOM 1723 N N . ASP B 1 12 ? -11.367 -16.812 2.832 1 95.06 12 ASP B N 1
ATOM 1724 C CA . ASP B 1 12 ? -11.789 -16.5 4.191 1 95.06 12 ASP B CA 1
ATOM 1725 C C . ASP B 1 12 ? -10.891 -15.422 4.809 1 95.06 12 ASP B C 1
ATOM 1727 O O . ASP B 1 12 ? -11.367 -14.5 5.469 1 95.06 12 ASP B O 1
ATOM 1731 N N . ARG B 1 13 ? -9.656 -15.531 4.559 1 94.69 13 ARG B N 1
ATOM 1732 C CA . ARG B 1 13 ? -8.711 -14.562 5.109 1 94.69 13 ARG B CA 1
ATOM 1733 C C . ARG B 1 13 ? -8.867 -13.203 4.438 1 94.69 13 ARG B C 1
ATOM 1735 O O . ARG B 1 13 ? -8.852 -12.164 5.105 1 94.69 13 ARG B O 1
ATOM 1742 N N . VAL B 1 14 ? -9.117 -13.234 3.146 1 95.38 14 VAL B N 1
ATOM 1743 C CA . VAL B 1 14 ? -9.258 -12 2.381 1 95.38 14 VAL B CA 1
ATOM 1744 C C . VAL B 1 14 ? -10.57 -11.312 2.734 1 95.38 14 VAL B C 1
ATOM 1746 O O . VAL B 1 14 ? -10.656 -10.086 2.742 1 95.38 14 VAL B O 1
ATOM 1749 N N . ARG B 1 15 ? -11.523 -12.133 3.074 1 94.81 15 ARG B N 1
ATOM 1750 C CA . ARG B 1 15 ? -12.82 -11.586 3.465 1 94.81 15 ARG B CA 1
ATOM 1751 C C . ARG B 1 15 ? -12.688 -10.688 4.688 1 94.81 15 ARG B C 1
ATOM 1753 O O . ARG B 1 15 ? -13.305 -9.617 4.746 1 94.81 15 ARG B O 1
ATOM 1760 N N . VAL B 1 16 ? -11.875 -11.094 5.617 1 95.12 16 VAL B N 1
ATOM 1761 C CA . VAL B 1 16 ? -11.656 -10.312 6.828 1 95.12 16 VAL B CA 1
ATOM 1762 C C . VAL B 1 16 ? -11.016 -8.969 6.473 1 95.12 16 VAL B C 1
ATOM 1764 O O . VAL B 1 16 ? -11.438 -7.922 6.973 1 95.12 16 VAL B O 1
ATOM 1767 N N . ILE B 1 17 ? -10.086 -9.008 5.613 1 96.06 17 ILE B N 1
ATOM 1768 C CA . ILE B 1 17 ? -9.398 -7.801 5.164 1 96.06 17 ILE B CA 1
ATOM 1769 C C . ILE B 1 17 ? -10.398 -6.875 4.465 1 96.06 17 ILE B C 1
ATOM 1771 O O . ILE B 1 17 ? -10.461 -5.684 4.77 1 96.06 17 ILE B O 1
ATOM 1775 N N . ASP B 1 18 ? -11.211 -7.477 3.643 1 95.94 18 ASP B N 1
ATOM 1776 C CA . ASP B 1 18 ? -12.172 -6.707 2.854 1 95.94 18 ASP B CA 1
ATOM 1777 C C . ASP B 1 18 ? -13.242 -6.09 3.744 1 95.94 18 ASP B C 1
ATOM 1779 O O . ASP B 1 18 ? -13.625 -4.93 3.557 1 95.94 18 ASP B O 1
ATOM 1783 N N . GLU B 1 19 ? -13.688 -6.801 4.637 1 96.25 19 GLU B N 1
ATOM 1784 C CA . GLU B 1 19 ? -14.703 -6.289 5.555 1 96.25 19 GLU B CA 1
ATOM 1785 C C . GLU B 1 19 ? -14.164 -5.133 6.391 1 96.25 19 GLU B C 1
ATOM 1787 O O . GLU B 1 19 ? -14.844 -4.125 6.582 1 96.25 19 GLU B O 1
ATOM 1792 N N . THR B 1 20 ? -12.961 -5.297 6.828 1 96.56 20 THR B N 1
ATOM 1793 C CA . THR B 1 20 ? -12.32 -4.234 7.594 1 96.56 20 THR B CA 1
ATOM 1794 C C . THR B 1 20 ? -12.125 -2.988 6.734 1 96.56 20 THR B C 1
ATOM 1796 O O . THR B 1 20 ? -12.438 -1.876 7.164 1 96.56 20 THR B O 1
ATOM 1799 N N . ARG B 1 21 ? -11.656 -3.201 5.598 1 96.12 21 ARG B N 1
ATOM 1800 C CA . ARG B 1 21 ? -11.438 -2.111 4.656 1 96.12 21 ARG B CA 1
ATOM 1801 C C . ARG B 1 21 ? -12.727 -1.343 4.391 1 96.12 21 ARG B C 1
ATOM 1803 O O . ARG B 1 21 ? -12.75 -0.112 4.461 1 96.12 21 ARG B O 1
ATOM 1810 N N . GLU B 1 22 ? -13.758 -2.031 4.148 1 95.69 22 GLU B N 1
ATOM 1811 C CA . GLU B 1 22 ? -15.047 -1.414 3.826 1 95.69 22 GLU B CA 1
ATOM 1812 C C . GLU B 1 22 ? -15.578 -0.608 5.004 1 95.69 22 GLU B C 1
ATOM 1814 O O . GLU B 1 22 ? -16.109 0.495 4.824 1 95.69 22 GLU B O 1
ATOM 1819 N N . LYS B 1 23 ? -15.438 -1.152 6.07 1 96.38 23 LYS B N 1
ATOM 1820 C CA . LYS B 1 23 ? -15.859 -0.451 7.281 1 96.38 23 LYS B CA 1
ATOM 1821 C C . LYS B 1 23 ? -15.055 0.829 7.484 1 96.38 23 LYS B C 1
ATOM 1823 O O . LYS B 1 23 ? -15.617 1.887 7.77 1 96.38 23 LYS B O 1
ATOM 1828 N N . LEU B 1 24 ? -13.797 0.723 7.285 1 97.12 24 LEU B N 1
ATOM 1829 C CA . LEU B 1 24 ? -12.922 1.859 7.547 1 97.12 24 LEU B CA 1
ATOM 1830 C C . LEU B 1 24 ? -13.109 2.945 6.492 1 97.12 24 LEU B C 1
ATOM 1832 O O . LEU B 1 24 ? -12.992 4.137 6.797 1 97.12 24 LEU B O 1
ATOM 1836 N N . LEU B 1 25 ? -13.492 2.547 5.328 1 95.81 25 LEU B N 1
ATOM 1837 C CA . LEU B 1 25 ? -13.789 3.514 4.273 1 95.81 25 LEU B CA 1
ATOM 1838 C C . LEU B 1 25 ? -14.945 4.422 4.68 1 95.81 25 LEU B C 1
ATOM 1840 O O . LEU B 1 25 ? -14.914 5.625 4.422 1 95.81 25 LEU B O 1
ATOM 1844 N N . LYS B 1 26 ? -15.836 3.871 5.324 1 94.88 26 LYS B N 1
ATOM 1845 C CA . LYS B 1 26 ? -16.969 4.656 5.801 1 94.88 26 LYS B CA 1
ATOM 1846 C C . LYS B 1 26 ? -16.578 5.551 6.973 1 94.88 26 LYS B C 1
ATOM 1848 O O . LYS B 1 26 ? -16.891 6.742 6.984 1 94.88 26 LYS B O 1
ATOM 1853 N N . ASP B 1 27 ? -15.828 5.012 7.836 1 96.5 27 ASP B N 1
ATOM 1854 C CA . ASP B 1 27 ? -15.438 5.723 9.047 1 96.5 27 ASP B CA 1
ATOM 1855 C C . ASP B 1 27 ? -14.492 6.883 8.727 1 96.5 27 ASP B C 1
ATOM 1857 O O . ASP B 1 27 ? -14.531 7.922 9.391 1 96.5 27 ASP B O 1
ATOM 1861 N N . THR B 1 28 ? -13.672 6.719 7.707 1 97.25 28 THR B N 1
ATOM 1862 C CA . THR B 1 28 ? -12.688 7.746 7.391 1 97.25 28 THR B CA 1
ATOM 1863 C C . THR B 1 28 ? -13.367 8.977 6.785 1 97.25 28 THR B C 1
ATOM 1865 O O . THR B 1 28 ? -12.844 10.086 6.879 1 97.25 28 THR B O 1
ATOM 1868 N N . ARG B 1 29 ? -14.539 8.844 6.234 1 96.25 29 ARG B N 1
ATOM 1869 C CA . ARG B 1 29 ? -15.297 9.984 5.727 1 96.25 29 ARG B CA 1
ATOM 1870 C C . ARG B 1 29 ? -15.688 10.93 6.855 1 96.25 29 ARG B C 1
ATOM 1872 O O . ARG B 1 29 ? -15.648 12.148 6.688 1 96.25 29 ARG B O 1
ATOM 1879 N N . ASP B 1 30 ? -16 10.344 7.93 1 95.75 30 ASP B N 1
ATOM 1880 C CA . ASP B 1 30 ? -16.344 11.148 9.102 1 95.75 30 ASP B CA 1
ATOM 1881 C C . ASP B 1 30 ? -15.125 11.906 9.617 1 95.75 30 ASP B C 1
ATOM 1883 O O . ASP B 1 30 ? -15.242 13.062 10.039 1 95.75 30 ASP B O 1
ATOM 1887 N N . ILE B 1 31 ? -14.016 11.297 9.586 1 97.38 31 ILE B N 1
ATOM 1888 C CA . ILE B 1 31 ? -12.781 11.945 10.008 1 97.38 31 ILE B CA 1
ATOM 1889 C C . ILE B 1 31 ? -12.516 13.164 9.125 1 97.38 31 ILE B C 1
ATOM 1891 O O . ILE B 1 31 ? -12.195 14.242 9.625 1 97.38 31 ILE B O 1
ATOM 1895 N N . ILE B 1 32 ? -12.672 12.977 7.836 1 97.94 32 ILE B N 1
ATOM 1896 C CA . ILE B 1 32 ? -12.43 14.062 6.891 1 97.94 32 ILE B CA 1
ATOM 1897 C C . ILE B 1 32 ? -13.383 15.219 7.168 1 97.94 32 ILE B C 1
ATOM 1899 O O . ILE B 1 32 ? -12.961 16.375 7.289 1 97.94 32 ILE B O 1
ATOM 1903 N N . ARG B 1 33 ? -14.617 14.898 7.355 1 96.62 33 ARG B N 1
ATOM 1904 C CA . ARG B 1 33 ? -15.641 15.906 7.594 1 96.62 33 ARG B CA 1
ATOM 1905 C C . ARG B 1 33 ? -15.367 16.672 8.891 1 96.62 33 ARG B C 1
ATOM 1907 O O . ARG B 1 33 ? -15.383 17.891 8.906 1 96.62 33 ARG B O 1
ATOM 1914 N N . THR B 1 34 ? -15.156 15.945 9.922 1 95.88 34 THR B N 1
ATOM 1915 C CA . THR B 1 34 ? -14.93 16.562 11.227 1 95.88 34 THR B CA 1
ATOM 1916 C C . THR B 1 34 ? -13.641 17.375 11.219 1 95.88 34 THR B C 1
ATOM 1918 O O . THR B 1 34 ? -13.586 18.453 11.82 1 95.88 34 THR B O 1
ATOM 1921 N N . SER B 1 35 ? -12.617 16.875 10.547 1 97.31 35 SER B N 1
ATOM 1922 C CA . SER B 1 35 ? -11.359 17.625 10.445 1 97.31 35 SER B CA 1
ATOM 1923 C C . SER B 1 35 ? -11.578 18.969 9.758 1 97.31 35 SER B C 1
ATOM 1925 O O . SER B 1 35 ? -11.07 20 10.227 1 97.31 35 SER B O 1
ATOM 1927 N N . LYS B 1 36 ? -12.312 18.922 8.711 1 96.06 36 LYS B N 1
ATOM 1928 C CA . LYS B 1 36 ? -12.594 20.156 7.98 1 96.06 36 LYS B CA 1
ATOM 1929 C C . LYS B 1 36 ? -13.375 21.141 8.852 1 96.06 36 LYS B C 1
ATOM 1931 O O . LYS B 1 36 ? -13.125 22.359 8.805 1 96.06 36 LYS B O 1
ATOM 1936 N N . GLU B 1 37 ? -14.281 20.609 9.57 1 93.94 37 GLU B N 1
ATOM 1937 C CA . GLU B 1 37 ? -15.047 21.453 10.492 1 93.94 37 GLU B CA 1
ATOM 1938 C C . GLU B 1 37 ? -14.141 22.109 11.523 1 93.94 37 GLU B C 1
ATOM 1940 O O . GLU B 1 37 ? -14.281 23.297 11.812 1 93.94 37 GLU B O 1
ATOM 1945 N N . VAL B 1 38 ? -13.266 21.344 12.094 1 94.12 38 VAL B N 1
ATOM 1946 C CA . VAL B 1 38 ? -12.328 21.844 13.102 1 94.12 38 VAL B CA 1
ATOM 1947 C C . VAL B 1 38 ? -11.469 22.953 12.492 1 94.12 38 VAL B C 1
ATOM 1949 O O . VAL B 1 38 ? -11.32 24.031 13.094 1 94.12 38 VAL B O 1
ATOM 1952 N N . ILE B 1 39 ? -10.977 22.734 11.32 1 95.44 39 ILE B N 1
ATOM 1953 C CA . ILE B 1 39 ? -10.109 23.703 10.633 1 95.44 39 ILE B CA 1
ATOM 1954 C C . ILE B 1 39 ? -10.867 25 10.414 1 95.44 39 ILE B C 1
ATOM 1956 O O . ILE B 1 39 ? -10.344 26.094 10.695 1 95.44 39 ILE B O 1
ATOM 1960 N N . LEU B 1 40 ? -12.086 24.891 9.93 1 93.81 40 LEU B N 1
ATOM 1961 C CA . LEU B 1 40 ? -12.914 26.062 9.648 1 93.81 40 LEU B CA 1
ATOM 1962 C C . LEU B 1 40 ? -13.164 26.859 10.922 1 93.81 40 LEU B C 1
ATOM 1964 O O . LEU B 1 40 ? -13.062 28.094 10.914 1 93.81 40 LEU B O 1
ATOM 1968 N N . ARG B 1 41 ? -13.422 26.172 11.961 1 92.12 41 ARG B N 1
ATOM 1969 C CA . ARG B 1 41 ? -13.703 26.844 13.227 1 92.12 41 ARG B CA 1
ATOM 1970 C C . ARG B 1 41 ? -12.469 27.562 13.75 1 92.12 41 ARG B C 1
ATOM 1972 O O . ARG B 1 41 ? -12.578 28.703 14.242 1 92.12 41 ARG B O 1
ATOM 1979 N N . ILE B 1 42 ? -11.352 26.922 13.656 1 92.38 42 ILE B N 1
ATOM 1980 C CA . ILE B 1 42 ? -10.109 27.547 14.109 1 92.38 42 ILE B CA 1
ATOM 1981 C C . ILE B 1 42 ? -9.828 28.797 13.289 1 92.38 42 ILE B C 1
ATOM 1983 O O . ILE B 1 42 ? -9.484 29.844 13.844 1 92.38 42 ILE B O 1
ATOM 1987 N N . ALA B 1 43 ? -10.023 28.703 12.031 1 90.19 43 ALA B N 1
ATOM 1988 C CA . ALA B 1 43 ? -9.742 29.812 11.125 1 90.19 43 ALA B CA 1
ATOM 1989 C C . ALA B 1 43 ? -10.648 31 11.43 1 90.19 43 ALA B C 1
ATOM 1991 O O . ALA B 1 43 ? -10.25 32.156 11.227 1 90.19 43 ALA B O 1
ATOM 1992 N N . LYS B 1 44 ? -11.797 30.703 11.977 1 88.44 44 LYS B N 1
ATOM 1993 C CA . LYS B 1 44 ? -12.758 31.766 12.305 1 88.44 44 LYS B CA 1
ATOM 1994 C C . LYS B 1 44 ? -12.516 32.312 13.711 1 88.44 44 LYS B C 1
ATOM 1996 O O . LYS B 1 44 ? -13.25 33.188 14.172 1 88.44 44 LYS B O 1
ATOM 2001 N N . GLY B 1 45 ? -11.555 31.812 14.43 1 86.44 45 GLY B N 1
ATOM 2002 C CA . GLY B 1 45 ? -11.219 32.281 15.766 1 86.44 45 GLY B CA 1
ATOM 2003 C C . GLY B 1 45 ? -12.078 31.641 16.844 1 86.44 45 GLY B C 1
ATOM 2004 O O . GLY B 1 45 ? -12.086 32.125 17.984 1 86.44 45 GLY B O 1
ATOM 2005 N N . ASP B 1 46 ? -12.867 30.781 16.5 1 81.06 46 ASP B N 1
ATOM 2006 C CA . ASP B 1 46 ? -13.711 30.062 17.438 1 81.06 46 ASP B CA 1
ATOM 2007 C C . ASP B 1 46 ? -12.969 28.859 18.047 1 81.06 46 ASP B C 1
ATOM 2009 O O . ASP B 1 46 ? -13.148 27.734 17.609 1 81.06 46 ASP B O 1
ATOM 2013 N N . LEU B 1 47 ? -12.109 29.391 19.062 1 74.5 47 LEU B N 1
ATOM 2014 C CA . LEU B 1 47 ? -11.312 28.344 19.688 1 74.5 47 LEU B CA 1
ATOM 2015 C C . LEU B 1 47 ? -12.07 27.703 20.844 1 74.5 47 LEU B C 1
ATOM 2017 O O . LEU B 1 47 ? -11.703 26.609 21.297 1 74.5 47 LEU B O 1
ATOM 2021 N N . ASP B 1 48 ? -13.023 28.797 21.391 1 62.44 48 ASP B N 1
ATOM 2022 C CA . ASP B 1 48 ? -13.828 28.312 22.516 1 62.44 48 ASP B CA 1
ATOM 2023 C C . ASP B 1 48 ? -14.852 27.266 22.047 1 62.44 48 ASP B C 1
ATOM 2025 O O . ASP B 1 48 ? -15.469 26.594 22.875 1 62.44 48 ASP B O 1
ATOM 2029 N N . SER B 1 49 ? -15.227 27.812 20.797 1 50.97 49 SER B N 1
ATOM 2030 C CA . SER B 1 49 ? -16.234 26.891 20.297 1 50.97 49 SER B CA 1
ATOM 2031 C C . SER B 1 49 ? -15.836 25.438 20.594 1 50.97 49 SER B C 1
ATOM 2033 O O . SER B 1 49 ? -14.656 25.109 20.594 1 50.97 49 SER B O 1
ATOM 2035 N N . LYS B 1 50 ? -16.766 24.578 20.984 1 48.59 50 LYS B N 1
ATOM 2036 C CA . LYS B 1 50 ? -16.906 23.422 21.859 1 48.59 50 LYS B CA 1
ATOM 2037 C C . LYS B 1 50 ? -15.898 22.328 21.516 1 48.59 50 LYS B C 1
ATOM 2039 O O . LYS B 1 50 ? -15.688 22.031 20.344 1 48.59 50 LYS B O 1
ATOM 2044 N N . SER B 1 51 ? -14.82 22.109 22.438 1 57.53 51 SER B N 1
ATOM 2045 C CA . SER B 1 51 ? -14.141 20.906 22.906 1 57.53 51 SER B CA 1
ATOM 2046 C C . SER B 1 51 ? -14.734 19.656 22.281 1 57.53 51 SER B C 1
ATOM 2048 O O . SER B 1 51 ? -14.031 18.656 22.094 1 57.53 51 SER B O 1
ATOM 2050 N N . ASN B 1 52 ? -15.867 20.062 21.547 1 74.25 52 ASN B N 1
ATOM 2051 C CA . ASN B 1 52 ? -16.609 18.859 21.234 1 74.25 52 ASN B CA 1
ATOM 2052 C C . ASN B 1 52 ? -16.141 18.234 19.922 1 74.25 52 ASN B C 1
ATOM 2054 O O . ASN B 1 52 ? -15.969 17.016 19.828 1 74.25 52 ASN B O 1
ATOM 2058 N N . SER B 1 53 ? -15.664 19.188 18.891 1 87.38 53 SER B N 1
ATOM 2059 C CA . SER B 1 53 ? -15.258 18.609 17.609 1 87.38 53 SER B CA 1
ATOM 2060 C C . SER B 1 53 ? -13.844 18.031 17.703 1 87.38 53 SER B C 1
ATOM 2062 O O . SER B 1 53 ? -13.539 17.031 17.062 1 87.38 53 SER B O 1
ATOM 2064 N N . VAL B 1 54 ? -13.109 18.641 18.562 1 89.12 54 VAL B N 1
ATOM 2065 C CA . VAL B 1 54 ? -11.742 18.188 18.75 1 89.12 54 VAL B CA 1
ATOM 2066 C C . VAL B 1 54 ? -11.742 16.828 19.469 1 89.12 54 VAL B C 1
ATOM 2068 O O . VAL B 1 54 ? -11.062 15.898 19.047 1 89.12 54 VAL B O 1
ATOM 2071 N N . ASP B 1 55 ? -12.531 16.828 20.453 1 90.75 55 ASP B N 1
ATOM 2072 C CA . ASP B 1 55 ? -12.641 15.555 21.156 1 90.75 55 ASP B CA 1
ATOM 2073 C C . ASP B 1 55 ? -13.234 14.469 20.266 1 90.75 55 ASP B C 1
ATOM 2075 O O . ASP B 1 55 ? -12.797 13.32 20.297 1 90.75 55 ASP B O 1
ATOM 2079 N N . ARG B 1 56 ? -14.172 14.891 19.484 1 93 56 ARG B N 1
ATOM 2080 C CA . ARG B 1 56 ? -14.852 13.961 18.594 1 93 56 ARG B CA 1
ATOM 2081 C C . ARG B 1 56 ? -13.891 13.383 17.562 1 93 56 ARG B C 1
ATOM 2083 O O . ARG B 1 56 ? -13.883 12.18 17.328 1 93 56 ARG B O 1
ATOM 2090 N N . ILE B 1 57 ? -13.07 14.219 16.984 1 95.25 57 ILE B N 1
ATOM 2091 C CA . ILE B 1 57 ? -12.195 13.758 15.906 1 95.25 57 ILE B CA 1
ATOM 2092 C C . ILE B 1 57 ? -11.094 12.875 16.484 1 95.25 57 ILE B C 1
ATOM 2094 O O . ILE B 1 57 ? -10.664 11.906 15.852 1 95.25 57 ILE B O 1
ATOM 2098 N N . VAL B 1 58 ? -10.656 13.172 17.719 1 95.75 58 VAL B N 1
ATOM 2099 C CA . VAL B 1 58 ? -9.648 12.359 18.391 1 95.75 58 VAL B CA 1
ATOM 2100 C C . VAL B 1 58 ? -10.195 10.953 18.625 1 95.75 58 VAL B C 1
ATOM 2102 O O . VAL B 1 58 ? -9.516 9.961 18.359 1 95.75 58 VAL B O 1
ATOM 2105 N N . ASP B 1 59 ? -11.438 10.898 19.016 1 96.06 59 ASP B N 1
ATOM 2106 C CA . ASP B 1 59 ? -12.086 9.617 19.266 1 96.06 59 ASP B CA 1
ATOM 2107 C C . ASP B 1 59 ? -12.297 8.844 17.969 1 96.06 59 ASP B C 1
ATOM 2109 O O . ASP B 1 59 ? -12.125 7.625 17.922 1 96.06 59 ASP B O 1
ATOM 2113 N N . GLN B 1 60 ? -12.711 9.555 16.938 1 97 60 GLN B N 1
ATOM 2114 C CA . GLN B 1 60 ? -12.922 8.938 15.641 1 97 60 GLN B CA 1
ATOM 2115 C C . GLN B 1 60 ? -11.633 8.312 15.109 1 97 60 GLN B C 1
ATOM 2117 O O . GLN B 1 60 ? -11.633 7.168 14.656 1 97 60 GLN B O 1
ATOM 2122 N N . VAL B 1 61 ? -10.547 9.023 15.242 1 98.31 61 VAL B N 1
ATOM 2123 C CA . VAL B 1 61 ? -9.266 8.57 14.719 1 98.31 61 VAL B CA 1
ATOM 2124 C C . VAL B 1 61 ? -8.758 7.391 15.555 1 98.31 61 VAL B C 1
ATOM 2126 O O . VAL B 1 61 ? -8.281 6.395 15.008 1 98.31 61 VAL B O 1
ATOM 2129 N N . LYS B 1 62 ? -8.93 7.516 16.875 1 97.81 62 LYS B N 1
ATOM 2130 C CA . LYS B 1 62 ? -8.523 6.418 17.734 1 97.81 62 LYS B CA 1
ATOM 2131 C C . LYS B 1 62 ? -9.25 5.125 17.375 1 97.81 62 LYS B C 1
ATOM 2133 O O . LYS B 1 62 ? -8.625 4.066 17.266 1 97.81 62 LYS B O 1
ATOM 2138 N N . SER B 1 63 ? -10.508 5.254 17.125 1 97.62 63 SER B N 1
ATOM 2139 C CA . SER B 1 63 ? -11.328 4.098 16.766 1 97.62 63 SER B CA 1
ATOM 2140 C C . SER B 1 63 ? -10.883 3.486 15.445 1 97.62 63 SER B C 1
ATOM 2142 O O . SER B 1 63 ? -10.719 2.27 15.344 1 97.62 63 SER B O 1
ATOM 2144 N N . VAL B 1 64 ? -10.664 4.312 14.469 1 98.12 64 VAL B N 1
ATOM 2145 C CA . VAL B 1 64 ? -10.297 3.871 13.133 1 98.12 64 VAL B CA 1
ATOM 2146 C C . VAL B 1 64 ? -8.914 3.234 13.156 1 98.12 64 VAL B C 1
ATOM 2148 O O . VAL B 1 64 ? -8.703 2.152 12.602 1 98.12 64 VAL B O 1
ATOM 2151 N N . VAL B 1 65 ? -7.969 3.857 13.875 1 98.06 65 VAL B N 1
ATOM 2152 C CA . VAL B 1 65 ? -6.594 3.375 13.938 1 98.06 65 VAL B CA 1
ATOM 2153 C C . VAL B 1 65 ? -6.539 2.053 14.703 1 98.06 65 VAL B C 1
ATOM 2155 O O . VAL B 1 65 ? -5.867 1.11 14.273 1 98.06 65 VAL B O 1
ATOM 2158 N N . ASP B 1 66 ? -7.281 1.963 15.812 1 97.56 66 ASP B N 1
ATOM 2159 C CA . ASP B 1 66 ? -7.316 0.731 16.594 1 97.56 66 ASP B CA 1
ATOM 2160 C C . ASP B 1 66 ? -7.891 -0.424 15.773 1 97.56 66 ASP B C 1
ATOM 2162 O O . ASP B 1 66 ? -7.383 -1.547 15.836 1 97.56 66 ASP B O 1
ATOM 2166 N N . ALA B 1 67 ? -8.891 -0.136 15.023 1 97.25 67 ALA B N 1
ATOM 2167 C CA . ALA B 1 67 ? -9.5 -1.156 14.18 1 97.25 67 ALA B CA 1
ATOM 2168 C C . ALA B 1 67 ? -8.547 -1.591 13.07 1 97.25 67 ALA B C 1
ATOM 2170 O O . ALA B 1 67 ? -8.406 -2.785 12.789 1 97.25 67 ALA B O 1
ATOM 2171 N N . ALA B 1 68 ? -7.887 -0.631 12.453 1 97.5 68 ALA B N 1
ATOM 2172 C CA . ALA B 1 68 ? -6.973 -0.919 11.352 1 97.5 68 ALA B CA 1
ATOM 2173 C C . ALA B 1 68 ? -5.77 -1.726 11.836 1 97.5 68 ALA B C 1
ATOM 2175 O O . ALA B 1 68 ? -5.285 -2.613 11.125 1 97.5 68 ALA B O 1
ATOM 2176 N N . LYS B 1 69 ? -5.332 -1.425 13.078 1 96.81 69 LYS B N 1
ATOM 2177 C CA . LYS B 1 69 ? -4.156 -2.084 13.633 1 96.81 69 LYS B CA 1
ATOM 2178 C C . LYS B 1 69 ? -4.391 -3.584 13.797 1 96.81 69 LYS B C 1
ATOM 2180 O O . LYS B 1 69 ? -3.438 -4.367 13.82 1 96.81 69 LYS B O 1
ATOM 2185 N N . LYS B 1 70 ? -5.621 -4.023 13.867 1 96.81 70 LYS B N 1
ATOM 2186 C CA . LYS B 1 70 ? -5.965 -5.438 13.992 1 96.81 70 LYS B CA 1
ATOM 2187 C C . LYS B 1 70 ? -5.793 -6.168 12.664 1 96.81 70 LYS B C 1
ATOM 2189 O O . LYS B 1 70 ? -5.723 -7.398 12.633 1 96.81 70 LYS B O 1
ATOM 2194 N N . VAL B 1 71 ? -5.773 -5.379 11.594 1 97 71 VAL B N 1
ATOM 2195 C CA . VAL B 1 71 ? -5.594 -5.918 10.25 1 97 71 VAL B CA 1
ATOM 2196 C C . VAL B 1 71 ? -4.477 -5.164 9.539 1 97 71 VAL B C 1
ATOM 2198 O O . VAL B 1 71 ? -4.734 -4.223 8.781 1 97 71 VAL B O 1
ATOM 2201 N N . PRO B 1 72 ? -3.266 -5.66 9.727 1 95.31 72 PRO B N 1
ATOM 2202 C CA . PRO B 1 72 ? -2.098 -4.922 9.242 1 95.31 72 PRO B CA 1
ATOM 2203 C C . PRO B 1 72 ? -2.154 -4.648 7.738 1 95.31 72 PRO B C 1
ATOM 2205 O O . PRO B 1 72 ? -1.665 -3.613 7.277 1 95.31 72 PRO B O 1
ATOM 2208 N N . GLU B 1 73 ? -2.781 -5.535 6.988 1 94.38 73 GLU B N 1
ATOM 2209 C CA . GLU B 1 73 ? -2.924 -5.336 5.551 1 94.38 73 GLU B CA 1
ATOM 2210 C C . GLU B 1 73 ? -3.674 -4.043 5.242 1 94.38 73 GLU B C 1
ATOM 2212 O O . GLU B 1 73 ? -3.391 -3.379 4.242 1 94.38 73 GLU B O 1
ATOM 2217 N N . VAL B 1 74 ? -4.539 -3.73 6.098 1 95.81 74 VAL B N 1
ATOM 2218 C CA . VAL B 1 74 ? -5.336 -2.521 5.914 1 95.81 74 VAL B CA 1
ATOM 2219 C C . VAL B 1 74 ? -4.586 -1.317 6.477 1 95.81 74 VAL B C 1
ATOM 2221 O O . VAL B 1 74 ? -4.5 -0.273 5.828 1 95.81 74 VAL B O 1
ATOM 2224 N N . TYR B 1 75 ? -4.008 -1.502 7.645 1 96.31 75 TYR B N 1
ATOM 2225 C CA . TYR B 1 75 ? -3.336 -0.416 8.344 1 96.31 75 TYR B CA 1
ATOM 2226 C C . TYR B 1 75 ? -2.197 0.153 7.512 1 96.31 75 TYR B C 1
ATOM 2228 O O . TYR B 1 75 ? -2.023 1.372 7.434 1 96.31 75 TYR B O 1
ATOM 2236 N N . TYR B 1 76 ? -1.511 -0.739 6.766 1 94.88 76 TYR B N 1
ATOM 2237 C CA . TYR B 1 76 ? -0.325 -0.304 6.035 1 94.88 76 TYR B CA 1
ATOM 2238 C C . TYR B 1 76 ? -0.625 -0.157 4.547 1 94.88 76 TYR B C 1
ATOM 2240 O O . TYR B 1 76 ? 0.29 0.008 3.736 1 94.88 76 TYR B O 1
ATOM 2248 N N . SER B 1 77 ? -1.853 -0.195 4.152 1 92.88 77 SER B N 1
ATOM 2249 C CA . SER B 1 77 ? -2.234 -0.176 2.742 1 92.88 77 SER B CA 1
ATOM 2250 C C . SER B 1 77 ? -2.191 1.24 2.178 1 92.88 77 SER B C 1
ATOM 2252 O O . SER B 1 77 ? -2.227 1.43 0.96 1 92.88 77 SER B O 1
ATOM 2254 N N . GLY B 1 78 ? -2.178 2.186 3.074 1 93.62 78 GLY B N 1
ATOM 2255 C CA . GLY B 1 78 ? -2.275 3.568 2.637 1 93.62 78 GLY B CA 1
ATOM 2256 C C . GLY B 1 78 ? -3.695 4.102 2.662 1 93.62 78 GLY B C 1
ATOM 2257 O O . GLY B 1 78 ? -3.922 5.289 2.408 1 93.62 78 GLY B O 1
ATOM 2258 N N . LEU B 1 79 ? -4.641 3.283 3.025 1 94.38 79 LEU B N 1
ATOM 2259 C CA . LEU B 1 79 ? -6.055 3.643 3.041 1 94.38 79 LEU B CA 1
ATOM 2260 C C . LEU B 1 79 ? -6.297 4.848 3.943 1 94.38 79 LEU B C 1
ATOM 2262 O O . LEU B 1 79 ? -7.129 5.703 3.631 1 94.38 79 LEU B O 1
ATOM 2266 N N . LEU B 1 80 ? -5.512 4.934 4.949 1 97 80 LEU B N 1
ATOM 2267 C CA . LEU B 1 80 ? -5.785 5.926 5.98 1 97 80 LEU B CA 1
ATOM 2268 C C . LEU B 1 80 ? -4.953 7.184 5.758 1 97 80 LEU B C 1
ATOM 2270 O O . LEU B 1 80 ? -5.129 8.18 6.461 1 97 80 LEU B O 1
ATOM 2274 N N . ASP B 1 81 ? -4.078 7.23 4.754 1 96.38 81 ASP B N 1
ATOM 2275 C CA . ASP B 1 81 ? -3.111 8.312 4.594 1 96.38 81 ASP B CA 1
ATOM 2276 C C . ASP B 1 81 ? -3.818 9.656 4.445 1 96.38 81 ASP B C 1
ATOM 2278 O O . ASP B 1 81 ? -3.529 10.602 5.18 1 96.38 81 ASP B O 1
ATOM 2282 N N . GLY B 1 82 ? -4.77 9.68 3.572 1 97.31 82 GLY B N 1
ATOM 2283 C CA . GLY B 1 82 ? -5.477 10.922 3.303 1 97.31 82 GLY B CA 1
ATOM 2284 C C . GLY B 1 82 ? -6.258 11.43 4.5 1 97.31 82 GLY B C 1
ATOM 2285 O O . GLY B 1 82 ? -6.008 12.539 4.984 1 97.31 82 GLY B O 1
ATOM 2286 N N . PRO B 1 83 ? -7.113 10.57 4.953 1 98.38 83 PRO B N 1
ATOM 2287 C CA . PRO B 1 83 ? -7.922 10.969 6.105 1 98.38 83 PRO B CA 1
ATOM 2288 C C . PRO B 1 83 ? -7.074 11.359 7.316 1 98.38 83 PRO B C 1
ATOM 2290 O O . PRO B 1 83 ? -7.371 12.352 7.984 1 98.38 83 PRO B O 1
ATOM 2293 N N . LEU B 1 84 ? -5.98 10.688 7.582 1 98.44 84 LEU B N 1
ATOM 2294 C CA . LEU B 1 84 ? -5.125 10.992 8.727 1 98.44 84 LEU B CA 1
ATOM 2295 C C . LEU B 1 84 ? -4.324 12.266 8.484 1 98.44 84 LEU B C 1
ATOM 2297 O O . LEU B 1 84 ? -3.977 12.977 9.43 1 98.44 84 LEU B O 1
ATOM 2301 N N . ALA B 1 85 ? -4.043 12.562 7.219 1 98.38 85 ALA B N 1
ATOM 2302 C CA . ALA B 1 85 ? -3.391 13.836 6.898 1 98.38 85 ALA B CA 1
ATOM 2303 C C . ALA B 1 85 ? -4.301 15.016 7.215 1 98.38 85 ALA B C 1
ATOM 2305 O O . ALA B 1 85 ? -3.848 16.031 7.758 1 98.38 85 ALA B O 1
ATOM 2306 N N . GLU B 1 86 ? -5.59 14.859 6.945 1 98.5 86 GLU B N 1
ATOM 2307 C CA . GLU B 1 86 ? -6.559 15.898 7.273 1 98.5 86 GLU B CA 1
ATOM 2308 C C . GLU B 1 86 ? -6.68 16.078 8.781 1 98.5 86 GLU B C 1
ATOM 2310 O O . GLU B 1 86 ? -6.691 17.219 9.281 1 98.5 86 GLU B O 1
ATOM 2315 N N . TYR B 1 87 ? -6.668 14.984 9.414 1 98.44 87 TYR B N 1
ATOM 2316 C CA . TYR B 1 87 ? -6.676 14.992 10.875 1 98.44 87 TYR B CA 1
ATOM 2317 C C . TYR B 1 87 ? -5.434 15.68 11.422 1 98.44 87 TYR B C 1
ATOM 2319 O O . TYR B 1 87 ? -5.523 16.516 12.336 1 98.44 87 TYR B O 1
ATOM 2327 N N . ALA B 1 88 ? -4.328 15.352 10.891 1 98.69 88 ALA B N 1
ATOM 2328 C CA . ALA B 1 88 ? -3.08 15.984 11.312 1 98.69 88 ALA B CA 1
ATOM 2329 C C . ALA B 1 88 ? -3.125 17.484 11.102 1 98.69 88 ALA B C 1
ATOM 2331 O O . ALA B 1 88 ? -2.734 18.266 11.984 1 98.69 88 ALA B O 1
ATOM 2332 N N . GLU B 1 89 ? -3.582 17.859 9.93 1 98.56 89 GLU B N 1
ATOM 2333 C CA . GLU B 1 89 ? -3.695 19.281 9.625 1 98.56 89 GLU B CA 1
ATOM 2334 C C . GLU B 1 89 ? -4.531 20 10.68 1 98.56 89 GLU B C 1
ATOM 2336 O O . GLU B 1 89 ? -4.094 21 11.242 1 98.56 89 GLU B O 1
ATOM 2341 N N . ALA B 1 90 ? -5.652 19.438 10.992 1 97.69 90 ALA B N 1
ATOM 2342 C CA . ALA B 1 90 ? -6.582 20.031 11.945 1 97.69 90 ALA B CA 1
ATOM 2343 C C . ALA B 1 90 ? -5.949 20.125 13.336 1 97.69 90 ALA B C 1
ATOM 2345 O O . ALA B 1 90 ? -5.984 21.188 13.961 1 97.69 90 ALA B O 1
ATOM 2346 N N . MET B 1 91 ? -5.352 19.094 13.773 1 97.25 91 MET B N 1
ATOM 2347 C CA . MET B 1 91 ? -4.84 19.031 15.141 1 97.25 91 MET B CA 1
ATOM 2348 C C . MET B 1 91 ? -3.578 19.875 15.289 1 97.25 91 MET B C 1
ATOM 2350 O O . MET B 1 91 ? -3.357 20.484 16.344 1 97.25 91 MET B O 1
ATOM 2354 N N . ILE B 1 92 ? -2.746 19.844 14.289 1 98.06 92 ILE B N 1
ATOM 2355 C CA . ILE B 1 92 ? -1.556 20.688 14.336 1 98.06 92 ILE B CA 1
ATOM 2356 C C . ILE B 1 92 ? -1.968 22.156 14.383 1 98.06 92 ILE B C 1
ATOM 2358 O O . ILE B 1 92 ? -1.458 22.922 15.211 1 98.06 92 ILE B O 1
ATOM 2362 N N . LEU B 1 93 ? -2.928 22.547 13.508 1 97.31 93 LEU B N 1
ATOM 2363 C CA . LEU B 1 93 ? -3.43 23.906 13.508 1 97.31 93 LEU B CA 1
ATOM 2364 C C . LEU B 1 93 ? -4.008 24.281 14.875 1 97.31 93 LEU B C 1
ATOM 2366 O O . LEU B 1 93 ? -3.695 25.328 15.422 1 97.31 93 LEU B O 1
ATOM 2370 N N . TYR B 1 94 ? -4.746 23.375 15.383 1 95.44 94 TYR B N 1
ATOM 2371 C CA . TYR B 1 94 ? -5.387 23.594 16.672 1 95.44 94 TYR B CA 1
ATOM 2372 C C . TYR B 1 94 ? -4.348 23.828 17.766 1 95.44 94 TYR B C 1
ATOM 2374 O O . TYR B 1 94 ? -4.445 24.797 18.531 1 95.44 94 TYR B O 1
ATOM 2382 N N . HIS B 1 95 ? -3.4 22.984 17.891 1 95.88 95 HIS B N 1
ATOM 2383 C CA . HIS B 1 95 ? -2.387 23.078 18.938 1 95.88 95 HIS B CA 1
ATOM 2384 C C . HIS B 1 95 ? -1.533 24.328 18.766 1 95.88 95 HIS B C 1
ATOM 2386 O O . HIS B 1 95 ? -1.129 24.953 19.766 1 95.88 95 HIS B O 1
ATOM 2392 N N . LEU B 1 96 ? -1.279 24.688 17.578 1 95.88 96 LEU B N 1
ATOM 2393 C CA . LEU B 1 96 ? -0.484 25.891 17.312 1 95.88 96 LEU B CA 1
ATOM 2394 C C . LEU B 1 96 ? -1.219 27.141 17.766 1 95.88 96 LEU B C 1
ATOM 2396 O O . LEU B 1 96 ? -0.63 28 18.422 1 95.88 96 LEU B O 1
ATOM 2400 N N . ILE B 1 97 ? -2.457 27.188 17.375 1 94.12 97 ILE B N 1
ATOM 2401 C CA . ILE B 1 97 ? -3.229 28.391 17.656 1 94.12 97 ILE B CA 1
ATOM 2402 C C . ILE B 1 97 ? -3.57 28.453 19.141 1 94.12 97 ILE B C 1
ATOM 2404 O O . ILE B 1 97 ? -3.455 29.516 19.766 1 94.12 97 ILE B O 1
ATOM 2408 N N . LYS B 1 98 ? -3.9 27.359 19.688 1 91.5 98 LYS B N 1
ATOM 2409 C CA . LYS B 1 98 ? -4.398 27.344 21.062 1 91.5 98 LYS B CA 1
ATOM 2410 C C . LYS B 1 98 ? -3.25 27.297 22.062 1 91.5 98 LYS B C 1
ATOM 2412 O O . LYS B 1 98 ? -3.312 27.906 23.125 1 91.5 98 LYS B O 1
ATOM 2417 N N . PHE B 1 99 ? -2.168 26.531 21.734 1 92.88 99 PHE B N 1
ATOM 2418 C CA . PHE B 1 99 ? -1.153 26.234 22.734 1 92.88 99 PHE B CA 1
ATOM 2419 C C . PHE B 1 99 ? 0.226 26.672 22.25 1 92.88 99 PHE B C 1
ATOM 2421 O O . PHE B 1 99 ? 1.209 26.562 22.984 1 92.88 99 PHE B O 1
ATOM 2428 N N . ASN B 1 100 ? 0.346 27.109 21.094 1 93.75 100 ASN B N 1
ATOM 2429 C CA . ASN B 1 100 ? 1.613 27.547 20.516 1 93.75 100 ASN B CA 1
ATOM 2430 C C . ASN B 1 100 ? 2.66 26.438 20.578 1 93.75 100 ASN B C 1
ATOM 2432 O O . ASN B 1 100 ? 3.795 26.672 21 1 93.75 100 ASN B O 1
ATOM 2436 N N . ARG B 1 101 ? 2.209 25.234 20.188 1 95.88 101 ARG B N 1
ATOM 2437 C CA . ARG B 1 101 ? 3.125 24.109 20.156 1 95.88 101 ARG B CA 1
ATOM 2438 C C . ARG B 1 101 ? 2.721 23.109 19.078 1 95.88 101 ARG B C 1
ATOM 2440 O O . ARG B 1 101 ? 1.577 23.109 18.625 1 95.88 101 ARG B O 1
ATOM 2447 N N . TYR B 1 102 ? 3.645 22.266 18.797 1 98.12 102 TYR B N 1
ATOM 2448 C CA . TYR B 1 102 ? 3.387 21.203 17.844 1 98.12 102 TYR B CA 1
ATOM 2449 C C . TYR B 1 102 ? 3.096 19.875 18.547 1 98.12 102 TYR B C 1
ATOM 2451 O O . TYR B 1 102 ? 3.865 19.453 19.422 1 98.12 102 TYR B O 1
ATOM 2459 N N . PRO B 1 103 ? 1.998 19.219 18.25 1 97.56 103 PRO B N 1
ATOM 2460 C CA . PRO B 1 103 ? 1.86 17.828 18.703 1 97.56 103 PRO B CA 1
ATOM 2461 C C . PRO B 1 103 ? 2.762 16.875 17.938 1 97.56 103 PRO B C 1
ATOM 2463 O O . PRO B 1 103 ? 3.154 17.156 16.797 1 97.56 103 PRO B O 1
ATOM 2466 N N . THR B 1 104 ? 3.145 15.82 18.625 1 97.5 104 THR B N 1
ATOM 2467 C CA . THR B 1 104 ? 3.918 14.781 17.953 1 97.5 104 THR B CA 1
ATOM 2468 C C . THR B 1 104 ? 2.994 13.773 17.266 1 97.5 104 THR B C 1
ATOM 2470 O O . THR B 1 104 ? 1.813 13.68 17.609 1 97.5 104 THR B O 1
ATOM 2473 N N . PRO B 1 105 ? 3.52 13.062 16.297 1 97.69 105 PRO B N 1
ATOM 2474 C CA . PRO B 1 105 ? 2.713 11.992 15.703 1 97.69 105 PRO B CA 1
ATOM 2475 C C . PRO B 1 105 ? 2.207 11 16.75 1 97.69 105 PRO B C 1
ATOM 2477 O O . PRO B 1 105 ? 1.063 10.547 16.672 1 97.69 105 PRO B O 1
ATOM 2480 N N . GLU B 1 106 ? 2.99 10.719 17.766 1 96.62 106 GLU B N 1
ATOM 2481 C CA . GLU B 1 106 ? 2.621 9.797 18.844 1 96.62 106 GLU B CA 1
ATOM 2482 C C . GLU B 1 106 ? 1.448 10.336 19.656 1 96.62 106 GLU B C 1
ATOM 2484 O O . GLU B 1 106 ? 0.523 9.594 19.984 1 96.62 106 GLU B O 1
ATOM 2489 N N . GLU B 1 107 ? 1.502 11.602 19.906 1 96.88 107 GLU B N 1
ATOM 2490 C CA . GLU B 1 107 ? 0.406 12.242 20.625 1 96.88 107 GLU B CA 1
ATOM 2491 C C . GLU B 1 107 ? -0.894 12.18 19.828 1 96.88 107 GLU B C 1
ATOM 2493 O O . GLU B 1 107 ? -1.976 12.047 20.406 1 96.88 107 GLU B O 1
ATOM 2498 N N . LEU B 1 108 ? -0.768 12.258 18.5 1 97.69 108 LEU B N 1
ATOM 2499 C CA . LEU B 1 108 ? -1.938 12.25 17.625 1 97.69 108 LEU B CA 1
ATOM 2500 C C . LEU B 1 108 ? -2.404 10.828 17.359 1 97.69 108 LEU B C 1
ATOM 2502 O O . LEU B 1 108 ? -3.506 10.617 16.844 1 97.69 108 LEU B O 1
ATOM 2506 N N . GLY B 1 109 ? -1.527 9.836 17.656 1 97.31 109 GLY B N 1
ATOM 2507 C CA . GLY B 1 109 ? -1.874 8.438 17.438 1 97.31 109 GLY B CA 1
ATOM 2508 C C . GLY B 1 109 ? -1.82 8.039 15.969 1 97.31 109 GLY B C 1
ATOM 2509 O O . GLY B 1 109 ? -2.578 7.168 15.531 1 97.31 109 GLY B O 1
ATOM 2510 N N . ILE B 1 110 ? -1.001 8.727 15.195 1 97.5 110 ILE B N 1
ATOM 2511 C CA . ILE B 1 110 ? -0.914 8.422 13.773 1 97.5 110 ILE B CA 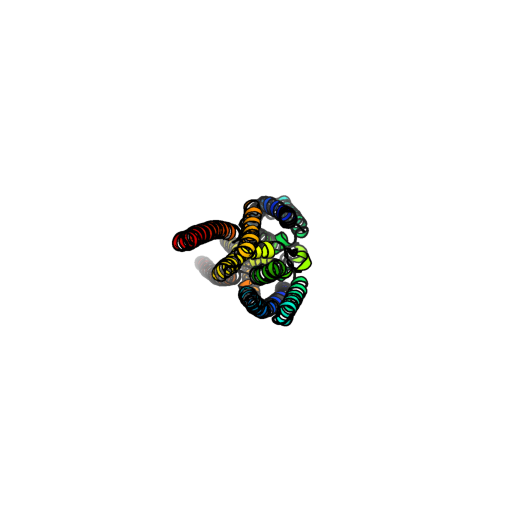1
ATOM 2512 C C . ILE B 1 110 ? 0.543 8.18 13.383 1 97.5 110 ILE B C 1
ATOM 2514 O O . ILE B 1 110 ? 1.454 8.453 14.172 1 97.5 110 ILE B O 1
ATOM 2518 N N . TYR B 1 111 ? 0.779 7.664 12.219 1 95.12 111 TYR B N 1
ATOM 2519 C CA . TYR B 1 111 ? 2.137 7.402 11.75 1 95.12 111 TYR B CA 1
ATOM 2520 C C . TYR B 1 111 ? 2.695 8.609 11 1 95.12 111 TYR B C 1
ATOM 2522 O O . TYR B 1 111 ? 2.031 9.641 10.898 1 95.12 111 TYR B O 1
ATOM 2530 N N . ASP B 1 112 ? 3.896 8.516 10.555 1 96.56 112 ASP B N 1
ATOM 2531 C CA . ASP B 1 112 ? 4.758 9.648 10.242 1 96.56 112 ASP B CA 1
ATOM 2532 C C . ASP B 1 112 ? 4.297 10.352 8.969 1 96.56 112 ASP B C 1
ATOM 2534 O O . ASP B 1 112 ? 4.191 11.586 8.93 1 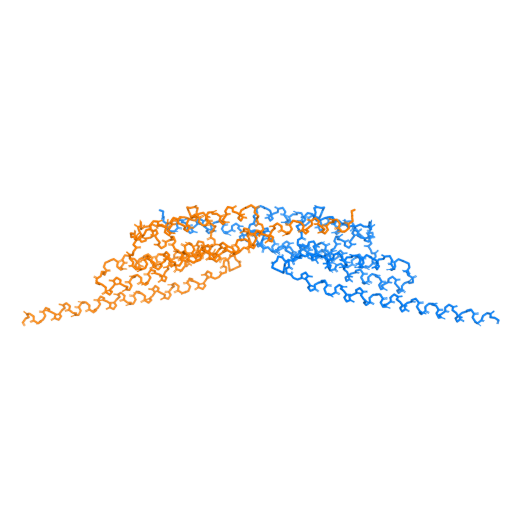96.56 112 ASP B O 1
ATOM 2538 N N . ILE B 1 113 ? 3.898 9.625 7.984 1 96.69 113 ILE B N 1
ATOM 2539 C CA . ILE B 1 113 ? 3.697 10.195 6.656 1 96.69 113 ILE B CA 1
ATOM 2540 C C . ILE B 1 113 ? 2.463 11.094 6.664 1 96.69 113 ILE B C 1
ATOM 2542 O O . ILE B 1 113 ? 2.523 12.25 6.23 1 96.69 113 ILE B O 1
ATOM 2546 N N . PRO B 1 114 ? 1.35 10.648 7.262 1 97.81 114 PRO B N 1
ATOM 2547 C CA . PRO B 1 114 ? 0.204 11.555 7.344 1 97.81 114 PRO B CA 1
ATOM 2548 C C . PRO B 1 114 ? 0.518 12.828 8.125 1 97.81 114 PRO B C 1
ATOM 2550 O O . PRO B 1 114 ? 0.004 13.906 7.793 1 97.81 114 PRO B O 1
ATOM 2553 N N . TYR B 1 115 ? 1.352 12.719 9.109 1 98.44 115 TYR B N 1
ATOM 2554 C CA . TYR B 1 115 ? 1.72 13.883 9.906 1 98.44 115 TYR B CA 1
ATOM 2555 C C . TYR B 1 115 ? 2.402 14.938 9.047 1 98.44 115 TYR B C 1
ATOM 2557 O O . TYR B 1 115 ? 2.02 16.109 9.07 1 98.44 115 TYR B O 1
ATOM 2565 N N . VAL B 1 116 ? 3.391 14.523 8.258 1 97.94 116 VAL B N 1
ATOM 2566 C CA . VAL B 1 116 ? 4.16 15.492 7.484 1 97.94 116 VAL B CA 1
ATOM 2567 C C . VAL B 1 116 ? 3.293 16.062 6.359 1 97.94 116 VAL B C 1
ATOM 2569 O O . VAL B 1 116 ? 3.412 17.234 6.012 1 97.94 116 VAL B O 1
ATOM 2572 N N . LEU B 1 117 ? 2.42 15.219 5.84 1 97.94 117 LEU B N 1
ATOM 2573 C CA . LEU B 1 117 ? 1.507 15.703 4.809 1 97.94 117 LEU B CA 1
ATOM 2574 C C . LEU B 1 117 ? 0.559 16.75 5.375 1 97.94 117 LEU B C 1
ATOM 2576 O O . LEU B 1 117 ? 0.352 17.812 4.762 1 97.94 117 LEU B O 1
ATOM 2580 N N . GLY B 1 118 ? 0.049 16.438 6.539 1 98.38 118 GLY B N 1
ATOM 2581 C CA . GLY B 1 118 ? -0.816 17.391 7.207 1 98.38 118 GLY B CA 1
ATOM 2582 C C . GLY B 1 118 ? -0.105 18.672 7.578 1 98.38 118 GLY B C 1
ATOM 2583 O O . GLY B 1 118 ? -0.672 19.766 7.449 1 98.38 118 GLY B O 1
ATOM 2584 N N . LEU B 1 119 ? 1.098 18.562 8.016 1 98.38 119 LEU B N 1
ATOM 2585 C CA . LEU B 1 119 ? 1.914 19.719 8.367 1 98.38 119 LEU B CA 1
ATOM 2586 C C . LEU B 1 119 ? 2.08 20.641 7.172 1 98.38 119 LEU B C 1
ATOM 2588 O O . LEU B 1 119 ? 2.023 21.875 7.32 1 98.38 119 LEU B O 1
ATOM 2592 N N . GLY B 1 120 ? 2.273 20.031 6.035 1 98 120 GLY B N 1
ATOM 2593 C CA . GLY B 1 120 ? 2.385 20.828 4.824 1 98 120 GLY B CA 1
ATOM 2594 C C . GLY B 1 120 ? 1.145 21.656 4.539 1 98 120 GLY B C 1
ATOM 2595 O O . GLY B 1 120 ? 1.244 22.797 4.051 1 98 120 GLY B O 1
ATOM 2596 N N . ASP B 1 121 ? 0.012 21.188 4.895 1 98.31 121 ASP B N 1
ATOM 2597 C CA . ASP B 1 121 ? -1.257 21.844 4.613 1 98.31 121 ASP B CA 1
ATOM 2598 C C . ASP B 1 121 ? -1.534 22.953 5.625 1 98.31 121 ASP B C 1
ATOM 2600 O O . ASP B 1 121 ? -2.303 23.875 5.344 1 98.31 121 ASP B O 1
ATOM 2604 N N . VAL B 1 122 ? -0.965 22.875 6.711 1 98.44 122 VAL B N 1
ATOM 2605 C CA . VAL B 1 122 ? -1.208 23.828 7.785 1 98.44 122 VAL B CA 1
ATOM 2606 C C . VAL B 1 122 ? -0.779 25.234 7.348 1 98.44 122 VAL B C 1
ATOM 2608 O O . VAL B 1 122 ? -1.392 26.219 7.738 1 98.44 122 VAL B O 1
ATOM 2611 N N . VAL B 1 123 ? 0.26 25.328 6.484 1 98.56 123 VAL B N 1
ATOM 2612 C CA . VAL B 1 123 ? 0.806 26.609 6.055 1 98.56 123 VAL B CA 1
ATOM 2613 C C . VAL B 1 123 ? -0.287 27.438 5.383 1 98.56 123 VAL B C 1
ATOM 2615 O O . VAL B 1 123 ? -0.381 28.641 5.602 1 98.56 123 VAL B O 1
ATOM 2618 N N . GLY B 1 124 ? -1.108 26.828 4.645 1 98.06 124 GLY B N 1
ATOM 2619 C CA . GLY B 1 124 ? -2.201 27.531 3.992 1 98.06 124 GLY B CA 1
ATOM 2620 C C . GLY B 1 124 ? -3.221 28.078 4.973 1 98.06 124 GLY B C 1
ATOM 2621 O O . GLY B 1 124 ? -3.701 29.203 4.809 1 98.06 124 GLY B O 1
ATOM 2622 N N . GLU B 1 125 ? -3.496 27.312 5.867 1 97.75 125 GLU B N 1
ATOM 2623 C CA . GLU B 1 125 ? -4.465 27.75 6.867 1 97.75 125 GLU B CA 1
ATOM 2624 C C . GLU B 1 125 ? -3.902 28.859 7.742 1 97.75 125 GLU B C 1
ATOM 2626 O O . GLU B 1 125 ? -4.621 29.781 8.117 1 97.75 125 GLU B O 1
ATOM 2631 N N . LEU B 1 126 ? -2.658 28.734 8.078 1 98.12 126 LEU B N 1
ATOM 2632 C CA . LEU B 1 126 ? -2.004 29.797 8.828 1 98.12 126 LEU B CA 1
ATOM 2633 C C . LEU B 1 126 ? -2.029 31.109 8.039 1 98.12 126 LEU B C 1
ATOM 2635 O O . LEU B 1 126 ? -2.258 32.188 8.609 1 98.12 126 LEU B O 1
ATOM 2639 N N . ARG B 1 127 ? -1.801 30.953 6.758 1 98.44 127 ARG B N 1
ATOM 2640 C CA . ARG B 1 127 ? -1.833 32.156 5.945 1 98.44 127 ARG B CA 1
ATOM 2641 C C . ARG B 1 127 ? -3.201 32.844 6.016 1 98.44 127 ARG B C 1
ATOM 2643 O O . ARG B 1 127 ? -3.291 34.062 6.145 1 98.44 127 ARG B O 1
ATOM 2650 N N . ARG B 1 128 ? -4.18 32.031 5.93 1 97.44 128 ARG B N 1
ATOM 2651 C CA . ARG B 1 128 ? -5.52 32.625 6.02 1 97.44 128 ARG B CA 1
ATOM 2652 C C . ARG B 1 128 ? -5.703 33.375 7.32 1 97.44 128 ARG B C 1
ATOM 2654 O O . ARG B 1 128 ? -6.23 34.5 7.316 1 97.44 128 ARG B O 1
ATOM 2661 N N . ILE B 1 129 ? -5.289 32.875 8.344 1 96.94 129 ILE B N 1
ATOM 2662 C CA . ILE B 1 129 ? -5.43 33.469 9.664 1 96.94 129 ILE B CA 1
ATOM 2663 C C . ILE B 1 129 ? -4.578 34.75 9.734 1 96.94 129 ILE B C 1
ATOM 2665 O O . ILE B 1 129 ? -5.023 35.781 10.25 1 96.94 129 ILE B O 1
ATOM 2669 N N . VAL B 1 130 ? -3.383 34.656 9.195 1 97.69 130 VAL B N 1
ATOM 2670 C CA . VAL B 1 130 ? -2.473 35.812 9.172 1 97.69 130 VAL B CA 1
ATOM 2671 C C . VAL B 1 130 ? -3.123 36.969 8.438 1 97.69 130 VAL B C 1
ATOM 2673 O O . VAL B 1 130 ? -3.127 38.094 8.93 1 97.69 130 VAL B O 1
ATOM 2676 N N . LEU B 1 131 ? -3.715 36.719 7.297 1 97.31 131 LEU B N 1
ATOM 2677 C CA . LEU B 1 131 ? -4.352 37.75 6.496 1 97.31 131 LEU B CA 1
ATOM 2678 C C . LEU B 1 131 ? -5.547 38.344 7.234 1 97.31 131 LEU B C 1
ATOM 2680 O O . LEU B 1 131 ? -5.762 39.562 7.203 1 97.31 131 LEU B O 1
ATOM 2684 N N . ASP B 1 132 ? -6.25 37.531 7.855 1 96.06 132 ASP B N 1
ATOM 2685 C CA . ASP B 1 132 ? -7.383 38 8.641 1 96.06 132 ASP B CA 1
ATOM 2686 C C . ASP B 1 132 ? -6.918 38.906 9.789 1 96.06 132 ASP B C 1
ATOM 2688 O O . ASP B 1 132 ? -7.559 39.906 10.102 1 96.06 132 ASP B O 1
ATOM 2692 N N . MET B 1 133 ? -5.855 38.5 10.453 1 95.5 133 MET B N 1
ATOM 2693 C CA . MET B 1 133 ? -5.293 39.312 11.539 1 95.5 133 MET B CA 1
ATOM 2694 C C . MET B 1 133 ? -4.855 40.688 11.039 1 95.5 133 MET B C 1
ATOM 2696 O O . MET B 1 133 ? -5.062 41.688 11.719 1 95.5 133 MET B O 1
ATOM 2700 N N . LEU B 1 134 ? -4.32 40.719 9.883 1 95.69 134 LEU B N 1
ATOM 2701 C CA . LEU B 1 134 ? -3.906 42 9.297 1 95.69 134 LEU B CA 1
ATOM 2702 C C . LEU B 1 134 ? -5.113 42.875 9.016 1 95.69 134 LEU B C 1
ATOM 2704 O O . LEU B 1 134 ? -5.086 44.094 9.289 1 95.69 134 LEU B O 1
ATOM 2708 N N . ARG B 1 135 ? -6.105 42.281 8.477 1 95 135 ARG B N 1
ATOM 2709 C CA . ARG B 1 135 ? -7.336 43.031 8.195 1 95 135 ARG B CA 1
ATOM 2710 C C . ARG B 1 135 ? -7.906 43.625 9.469 1 95 135 ARG B C 1
ATOM 2712 O O . ARG B 1 135 ? -8.492 44.719 9.43 1 95 135 ARG B O 1
ATOM 2719 N N . LEU B 1 136 ? -7.645 43.031 10.578 1 94.38 136 LEU B N 1
ATOM 2720 C CA . LEU B 1 136 ? -8.188 43.469 11.859 1 94.38 136 LEU B CA 1
ATOM 2721 C C . LEU B 1 136 ? -7.195 44.344 12.602 1 94.38 136 LEU B C 1
ATOM 2723 O O . LEU B 1 136 ? -7.438 44.75 13.75 1 94.38 136 LEU B O 1
ATOM 2727 N N . GLY B 1 137 ? -6.027 44.562 12.047 1 93.62 137 GLY B N 1
ATOM 2728 C CA . GLY B 1 137 ? -5.035 45.469 12.617 1 93.62 137 GLY B CA 1
ATOM 2729 C C . GLY B 1 137 ? -4.16 44.812 13.664 1 93.62 137 GLY B C 1
ATOM 2730 O O . GLY B 1 137 ? -3.504 45.5 14.453 1 93.62 137 GLY B O 1
ATOM 2731 N N . ARG B 1 138 ? -4.207 43.531 13.773 1 94.31 138 ARG B N 1
ATOM 2732 C CA . ARG B 1 138 ? -3.402 42.781 14.727 1 94.31 138 ARG B CA 1
ATOM 2733 C C . ARG B 1 138 ? -2.07 42.344 14.109 1 94.31 138 ARG B C 1
ATOM 2735 O O . ARG B 1 138 ? -1.788 41.156 13.969 1 94.31 138 ARG B O 1
ATOM 2742 N N . ALA B 1 139 ? -1.223 43.281 13.883 1 94.12 139 ALA B N 1
ATOM 2743 C CA . ALA B 1 139 ? 0.004 43.094 13.109 1 94.12 139 ALA B CA 1
ATOM 2744 C C . ALA B 1 139 ? 1.009 42.25 13.867 1 94.12 139 ALA B C 1
ATOM 2746 O O . ALA B 1 139 ? 1.661 41.375 13.289 1 94.12 139 ALA B O 1
ATOM 2747 N N . SER B 1 140 ? 1.119 42.469 15.156 1 95.19 140 SER B N 1
ATOM 2748 C CA . SER B 1 140 ? 2.088 41.719 15.953 1 95.19 140 SER B CA 1
ATOM 2749 C C . SER B 1 140 ? 1.746 40.219 15.984 1 95.19 140 SER B C 1
ATOM 2751 O O . SER B 1 140 ? 2.627 39.375 15.836 1 95.19 140 SER B O 1
ATOM 2753 N N . ASP B 1 141 ? 0.475 39.938 16.172 1 95.12 141 ASP B N 1
ATOM 2754 C CA . ASP B 1 141 ? 0.01 38.562 16.172 1 95.12 141 ASP B CA 1
ATOM 2755 C C . ASP B 1 141 ? 0.239 37.906 14.805 1 95.12 141 ASP B C 1
ATOM 2757 O O . ASP B 1 141 ? 0.631 36.75 14.727 1 95.12 141 ASP B O 1
ATOM 2761 N N . ALA B 1 142 ? -0.056 38.656 13.75 1 96.88 142 ALA B N 1
ATOM 2762 C CA . ALA B 1 142 ? 0.149 38.156 12.383 1 96.88 142 ALA B CA 1
ATOM 2763 C C . ALA B 1 142 ? 1.61 37.812 12.148 1 96.88 142 ALA B C 1
ATOM 2765 O O . ALA B 1 142 ? 1.908 36.75 11.562 1 96.88 142 ALA B O 1
ATOM 2766 N N . GLU B 1 143 ? 2.482 38.625 12.641 1 97 143 GLU B N 1
ATOM 2767 C CA . GLU B 1 143 ? 3.914 38.375 12.484 1 97 143 GLU B CA 1
ATOM 2768 C C . GLU B 1 143 ? 4.352 37.125 13.234 1 97 143 GLU B C 1
ATOM 2770 O O . GLU B 1 143 ? 5.176 36.375 12.734 1 97 143 GLU B O 1
ATOM 2775 N N . ALA B 1 144 ? 3.848 37 14.406 1 96 144 ALA B N 1
ATOM 2776 C CA . ALA B 1 144 ? 4.18 35.812 15.195 1 96 144 ALA B CA 1
ATOM 2777 C C . ALA B 1 144 ? 3.744 34.531 14.492 1 96 144 ALA B C 1
ATOM 2779 O O . ALA B 1 144 ? 4.488 33.562 14.453 1 96 144 ALA B O 1
ATOM 2780 N N . LEU B 1 145 ? 2.562 34.531 13.953 1 96.94 145 LEU B N 1
ATOM 2781 C CA . LEU B 1 145 ? 2.045 33.375 13.258 1 96.94 145 LEU B CA 1
ATOM 2782 C C . LEU B 1 145 ? 2.797 33.125 11.953 1 96.94 145 LEU B C 1
ATOM 2784 O O . LEU B 1 145 ? 2.996 31.984 11.547 1 96.94 145 LEU B O 1
ATOM 2788 N N . PHE B 1 146 ? 3.16 34.25 11.297 1 98.19 146 PHE B N 1
ATOM 2789 C CA . PHE B 1 146 ? 3.957 34.125 10.086 1 98.19 146 PHE B CA 1
ATOM 2790 C C . PHE B 1 146 ? 5.262 33.406 10.359 1 98.19 146 PHE B C 1
ATOM 2792 O O . PHE B 1 146 ? 5.719 32.594 9.531 1 98.19 146 PHE B O 1
ATOM 2799 N N . LYS B 1 147 ? 5.875 33.594 11.484 1 98 147 LYS B N 1
ATOM 2800 C CA . LYS B 1 147 ? 7.102 32.906 11.859 1 98 147 LYS B CA 1
ATOM 2801 C C . LYS B 1 147 ? 6.871 31.391 11.914 1 98 147 LYS B C 1
ATOM 2803 O O . LYS B 1 147 ? 7.77 30.609 11.594 1 98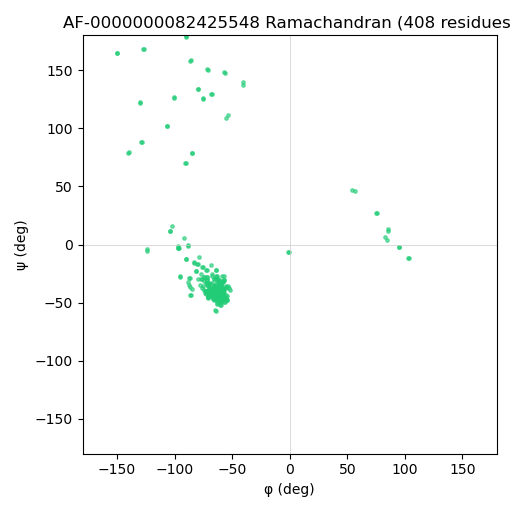 147 LYS B O 1
ATOM 2808 N N . ARG B 1 148 ? 5.668 30.984 12.312 1 98 148 ARG B N 1
ATOM 2809 C CA . ARG B 1 148 ? 5.324 29.578 12.328 1 98 148 ARG B CA 1
ATOM 2810 C C . ARG B 1 148 ? 5.211 29.016 10.914 1 98 148 ARG B C 1
ATOM 2812 O O . ARG B 1 148 ? 5.609 27.875 10.648 1 98 148 ARG B O 1
ATOM 2819 N N . MET B 1 149 ? 4.652 29.781 9.961 1 98.5 149 MET B N 1
ATOM 2820 C CA . MET B 1 149 ? 4.633 29.391 8.555 1 98.5 149 MET B CA 1
ATOM 2821 C C . MET B 1 149 ? 6.043 29.125 8.039 1 98.5 149 MET B C 1
ATOM 2823 O O . MET B 1 149 ? 6.293 28.094 7.41 1 98.5 149 MET B O 1
ATOM 2827 N N . GLU B 1 150 ? 6.918 30.062 8.383 1 98.25 150 GLU B N 1
ATOM 2828 C CA . GLU B 1 150 ? 8.305 29.938 7.957 1 98.25 150 GLU B CA 1
ATOM 2829 C C . GLU B 1 150 ? 8.961 28.688 8.562 1 98.25 150 GLU B C 1
ATOM 2831 O O . GLU B 1 150 ? 9.664 27.953 7.867 1 98.25 150 GLU B O 1
ATOM 2836 N N . GLU B 1 151 ? 8.703 28.547 9.773 1 98 151 GLU B N 1
ATOM 2837 C CA . GLU B 1 151 ? 9.273 27.406 10.5 1 98 151 GLU B CA 1
ATOM 2838 C C . GLU B 1 151 ? 8.836 26.078 9.875 1 98 151 GLU B C 1
ATOM 2840 O O . GLU B 1 151 ? 9.656 25.172 9.695 1 98 151 GLU B O 1
ATOM 2845 N N . ILE B 1 152 ? 7.574 25.969 9.562 1 98.56 152 ILE B N 1
ATOM 2846 C CA . ILE B 1 152 ? 7.039 24.75 8.969 1 98.56 152 ILE B CA 1
ATOM 2847 C C . ILE B 1 152 ? 7.68 24.516 7.602 1 98.56 152 ILE B C 1
ATOM 2849 O O . ILE B 1 152 ? 8.172 23.422 7.316 1 98.56 152 ILE B O 1
ATOM 2853 N N . TYR B 1 153 ? 7.703 25.547 6.844 1 98.31 153 TYR B N 1
ATOM 2854 C CA . TYR B 1 153 ? 8.289 25.438 5.512 1 98.31 153 TYR B CA 1
ATOM 2855 C C . TYR B 1 153 ? 9.758 25.031 5.602 1 98.31 153 TYR B C 1
ATOM 2857 O O . TYR B 1 153 ? 10.195 24.094 4.914 1 98.31 153 TYR B O 1
ATOM 2865 N N . GLU B 1 154 ? 10.508 25.672 6.43 1 97.5 154 GLU B N 1
ATOM 2866 C CA . GLU B 1 154 ? 11.93 25.391 6.562 1 97.5 154 GLU B CA 1
ATOM 2867 C C . GLU B 1 154 ? 12.164 23.953 7.008 1 97.5 154 GLU B C 1
ATOM 2869 O O . GLU B 1 154 ? 13.039 23.266 6.473 1 97.5 154 GLU B O 1
ATOM 2874 N N . SER B 1 155 ? 11.375 23.5 7.965 1 97.06 155 SER B N 1
ATOM 2875 C CA . SER B 1 155 ? 11.508 22.141 8.477 1 97.06 155 SER B CA 1
ATOM 2876 C C . SER B 1 155 ? 11.188 21.109 7.402 1 97.06 155 SER B C 1
ATOM 2878 O O . SER B 1 155 ? 11.914 20.141 7.242 1 97.06 155 SER B O 1
ATOM 2880 N N . LEU B 1 156 ? 10.148 21.359 6.629 1 96.88 156 LEU B N 1
ATOM 2881 C CA . LEU B 1 156 ? 9.734 20.422 5.578 1 96.88 156 LEU B CA 1
ATOM 2882 C C . LEU B 1 156 ? 10.719 20.453 4.414 1 96.88 156 LEU B C 1
ATOM 2884 O O . LEU B 1 156 ? 10.945 19.438 3.766 1 96.88 156 LEU B O 1
ATOM 2888 N N . SER B 1 157 ? 11.281 21.609 4.168 1 95.88 157 SER B N 1
ATOM 2889 C CA . SER B 1 157 ? 12.203 21.766 3.053 1 95.88 157 SER B CA 1
ATOM 2890 C C . SER B 1 157 ? 13.492 20.984 3.295 1 95.88 157 SER B C 1
ATOM 2892 O O . SER B 1 157 ? 14.148 20.547 2.346 1 95.88 157 SER B O 1
ATOM 2894 N N . LEU B 1 158 ? 13.836 20.75 4.531 1 93.5 158 LEU B N 1
ATOM 2895 C CA . LEU B 1 158 ? 15.055 20.031 4.891 1 93.5 158 LEU B CA 1
ATOM 2896 C C . LEU B 1 158 ? 14.797 18.531 4.996 1 93.5 158 LEU B C 1
ATOM 2898 O O . LEU B 1 158 ? 15.742 17.734 5.047 1 93.5 158 LEU B O 1
ATOM 2902 N N . LEU B 1 159 ? 13.555 18.172 5.008 1 93.56 159 LEU B N 1
ATOM 2903 C CA . LEU B 1 159 ? 13.156 16.781 5.176 1 93.56 159 LEU B CA 1
ATOM 2904 C C . LEU B 1 159 ? 13.391 15.984 3.893 1 93.56 159 LEU B C 1
ATOM 2906 O O . LEU B 1 159 ? 12.953 16.406 2.816 1 93.56 159 LEU B O 1
ATOM 2910 N N . ILE B 1 160 ? 14.156 14.883 4.078 1 91.19 160 ILE B N 1
ATOM 2911 C CA . ILE B 1 160 ? 14.43 14.031 2.926 1 91.19 160 ILE B CA 1
ATOM 2912 C C . ILE B 1 160 ? 13.617 12.742 3.031 1 91.19 160 ILE B C 1
ATOM 2914 O O . ILE B 1 160 ? 14.008 11.812 3.752 1 91.19 160 ILE B O 1
ATOM 2918 N N . ILE B 1 161 ? 12.484 12.672 2.256 1 93.75 161 ILE B N 1
ATOM 2919 C CA . ILE B 1 161 ? 11.648 11.484 2.148 1 93.75 161 ILE B CA 1
ATOM 2920 C C . ILE B 1 161 ? 11.391 11.164 0.676 1 93.75 161 ILE B C 1
ATOM 2922 O O . ILE B 1 161 ? 10.883 12.008 -0.068 1 93.75 161 ILE B O 1
ATOM 2926 N N . PRO B 1 162 ? 11.766 9.984 0.308 1 92.75 162 PRO B N 1
ATOM 2927 C CA . PRO B 1 162 ? 11.492 9.609 -1.082 1 92.75 162 PRO B CA 1
ATOM 2928 C C . PRO B 1 162 ? 10.016 9.711 -1.441 1 92.75 162 PRO B C 1
ATOM 2930 O O . PRO B 1 162 ? 9.148 9.391 -0.619 1 92.75 162 PRO B O 1
ATOM 2933 N N . ASN B 1 163 ? 9.773 10.039 -2.709 1 92.56 163 ASN B N 1
ATOM 2934 C CA . ASN B 1 163 ? 8.406 10.203 -3.199 1 92.56 163 ASN B CA 1
ATOM 2935 C C . ASN B 1 163 ? 7.617 8.906 -3.104 1 92.56 163 ASN B C 1
ATOM 2937 O O . ASN B 1 163 ? 6.41 8.922 -2.859 1 92.56 163 ASN B O 1
ATOM 2941 N N . ALA B 1 164 ? 8.258 7.832 -3.205 1 89.94 164 ALA B N 1
ATOM 2942 C CA . ALA B 1 164 ? 7.605 6.527 -3.135 1 89.94 164 ALA B CA 1
ATOM 2943 C C . ALA B 1 164 ? 6.977 6.305 -1.763 1 89.94 164 ALA B C 1
ATOM 2945 O O . ALA B 1 164 ? 5.949 5.633 -1.647 1 89.94 164 ALA B O 1
ATOM 2946 N N . LEU B 1 165 ? 7.516 6.898 -0.738 1 92.38 165 LEU B N 1
ATOM 2947 C CA . LEU B 1 165 ? 7.055 6.699 0.631 1 92.38 165 LEU B CA 1
ATOM 2948 C C . LEU B 1 165 ? 6.066 7.789 1.034 1 92.38 165 LEU B C 1
ATOM 2950 O O . LEU B 1 165 ? 5.195 7.562 1.878 1 92.38 165 LEU B O 1
ATOM 2954 N N . ALA B 1 166 ? 6.203 8.898 0.441 1 94.44 166 ALA B N 1
ATOM 2955 C CA . ALA B 1 166 ? 5.312 10.016 0.755 1 94.44 166 ALA B CA 1
ATOM 2956 C C . ALA B 1 166 ? 4.922 10.773 -0.508 1 94.44 166 ALA B C 1
ATOM 2958 O O . ALA B 1 166 ? 5.309 11.93 -0.688 1 94.44 166 ALA B O 1
ATOM 2959 N N . PRO B 1 167 ? 3.994 10.125 -1.12 1 93.19 167 PRO B N 1
ATOM 2960 C CA . PRO B 1 167 ? 3.539 10.836 -2.316 1 93.19 167 PRO B CA 1
ATOM 2961 C C . PRO B 1 167 ? 2.795 12.125 -1.987 1 93.19 167 PRO B C 1
ATOM 2963 O O . PRO B 1 167 ? 1.985 12.156 -1.058 1 93.19 167 PRO B O 1
ATOM 2966 N N . GLY B 1 168 ? 3.207 13.219 -2.641 1 94.25 168 GLY B N 1
ATOM 2967 C CA . GLY B 1 168 ? 2.508 14.484 -2.467 1 94.25 168 GLY B CA 1
ATOM 2968 C C . GLY B 1 168 ? 3.238 15.445 -1.554 1 94.25 168 GLY B C 1
ATOM 2969 O O . GLY B 1 168 ? 2.877 16.625 -1.467 1 94.25 168 GLY B O 1
ATOM 2970 N N . LEU B 1 169 ? 4.25 14.953 -0.872 1 96.62 169 LEU B N 1
ATOM 2971 C CA . LEU B 1 169 ? 4.941 15.805 0.086 1 96.62 169 LEU B CA 1
ATOM 2972 C C . LEU B 1 169 ? 5.68 16.938 -0.627 1 96.62 169 LEU B C 1
ATOM 2974 O O . LEU B 1 169 ? 5.562 18.094 -0.24 1 96.62 169 LEU B O 1
ATOM 2978 N N . ARG B 1 170 ? 6.398 16.562 -1.688 1 96.12 170 ARG B N 1
ATOM 2979 C CA . ARG B 1 170 ? 7.199 17.578 -2.379 1 96.12 170 ARG B CA 1
ATOM 2980 C C . ARG B 1 170 ? 6.316 18.688 -2.939 1 96.12 170 ARG B C 1
ATOM 2982 O O . ARG B 1 170 ? 6.59 19.875 -2.729 1 96.12 170 ARG B O 1
ATOM 2989 N N . PRO B 1 171 ? 5.27 18.344 -3.611 1 97.25 171 PRO B N 1
ATOM 2990 C CA . PRO B 1 171 ? 4.355 19.391 -4.062 1 97.25 171 PRO B CA 1
ATOM 2991 C C . PRO B 1 171 ? 3.85 20.266 -2.918 1 97.25 171 PRO B C 1
ATOM 2993 O O . PRO B 1 171 ? 3.684 21.484 -3.088 1 97.25 171 PRO B O 1
ATOM 2996 N N . LYS B 1 172 ? 3.613 19.703 -1.803 1 97.62 172 LYS B N 1
ATOM 2997 C CA . LYS B 1 172 ? 3.145 20.484 -0.654 1 97.62 172 LYS B CA 1
ATOM 2998 C C . LYS B 1 172 ? 4.215 21.453 -0.174 1 97.62 172 LYS B C 1
ATOM 3000 O O . LYS B 1 172 ? 3.902 22.578 0.224 1 97.62 172 LYS B O 1
ATOM 3005 N N . VAL B 1 173 ? 5.438 21.031 -0.214 1 97.94 173 VAL B N 1
ATOM 3006 C CA . VAL B 1 173 ? 6.551 21.891 0.174 1 97.94 173 VAL B CA 1
ATOM 3007 C C . VAL B 1 173 ? 6.66 23.062 -0.801 1 97.94 173 VAL B C 1
ATOM 3009 O O . VAL B 1 173 ? 6.855 24.203 -0.387 1 97.94 173 VAL B O 1
ATOM 3012 N N . ASP B 1 174 ? 6.484 22.766 -2.07 1 98.06 174 ASP B N 1
ATOM 3013 C CA . ASP B 1 174 ? 6.547 23.812 -3.092 1 98.06 174 ASP B CA 1
ATOM 3014 C C . ASP B 1 174 ? 5.438 24.844 -2.893 1 98.06 174 ASP B C 1
ATOM 3016 O O . ASP B 1 174 ? 5.676 26.047 -3.012 1 98.06 174 ASP B O 1
ATOM 3020 N N . VAL B 1 175 ? 4.277 24.422 -2.621 1 98.44 175 VAL B N 1
ATOM 3021 C CA . VAL B 1 175 ? 3.152 25.312 -2.367 1 98.44 175 VAL B CA 1
ATOM 3022 C C . VAL B 1 175 ? 3.422 26.141 -1.116 1 98.44 175 VAL B C 1
ATOM 3024 O O . VAL B 1 175 ? 3.18 27.344 -1.103 1 98.44 175 VAL B O 1
ATOM 3027 N N . ALA B 1 176 ? 3.928 25.453 -0.075 1 98.44 176 ALA B N 1
ATOM 3028 C CA . ALA B 1 176 ? 4.246 26.156 1.168 1 98.44 176 ALA B CA 1
ATOM 3029 C C . ALA B 1 176 ? 5.242 27.281 0.924 1 98.44 176 ALA B C 1
ATOM 3031 O O . ALA B 1 176 ? 5.105 28.375 1.488 1 98.44 176 ALA B O 1
ATOM 3032 N N . ARG B 1 177 ? 6.191 27.016 0.119 1 98.19 177 ARG B N 1
ATOM 3033 C CA . ARG B 1 177 ? 7.176 28.031 -0.235 1 98.19 177 ARG B CA 1
ATOM 3034 C C . ARG B 1 177 ? 6.496 29.266 -0.814 1 98.19 177 ARG B C 1
ATOM 3036 O O . ARG B 1 177 ? 6.742 30.391 -0.356 1 98.19 177 ARG B O 1
ATOM 3043 N N . LYS B 1 178 ? 5.648 29.047 -1.744 1 98.62 178 LYS B N 1
ATOM 3044 C CA . LYS B 1 178 ? 4.953 30.141 -2.416 1 98.62 178 LYS B CA 1
ATOM 3045 C C . LYS B 1 178 ? 4.074 30.906 -1.438 1 98.62 178 LYS B C 1
ATOM 3047 O O . LYS B 1 178 ? 4.016 32.156 -1.485 1 98.62 178 LYS B O 1
ATOM 3052 N N . LEU B 1 179 ? 3.42 30.219 -0.572 1 98.75 179 LEU B N 1
ATOM 3053 C CA . LEU B 1 179 ? 2.535 30.844 0.407 1 98.75 179 LEU B CA 1
ATOM 3054 C C . LEU B 1 179 ? 3.326 31.703 1.381 1 98.75 179 LEU B C 1
ATOM 3056 O O . LEU B 1 179 ? 2.896 32.812 1.728 1 98.75 179 LEU B O 1
ATOM 3060 N N . VAL B 1 180 ? 4.461 31.203 1.828 1 98.62 180 VAL B N 1
ATOM 3061 C CA . VAL B 1 180 ? 5.312 31.938 2.756 1 98.62 180 VAL B CA 1
ATOM 3062 C C . VAL B 1 180 ? 5.805 33.219 2.096 1 98.62 180 VAL B C 1
ATOM 3064 O O . VAL B 1 180 ? 5.742 34.281 2.695 1 98.62 180 VAL B O 1
ATOM 3067 N N . GLU B 1 181 ? 6.176 33.094 0.885 1 98.44 181 GLU B N 1
ATOM 3068 C CA . GLU B 1 181 ? 6.68 34.25 0.156 1 98.44 181 GLU B CA 1
ATOM 3069 C C . GLU B 1 181 ? 5.578 35.281 -0.058 1 98.44 181 GLU B C 1
ATOM 3071 O O . GLU B 1 181 ? 5.801 36.469 0.135 1 98.44 181 GLU B O 1
ATOM 3076 N N . SER B 1 182 ? 4.453 34.812 -0.451 1 98.38 182 SER B N 1
ATOM 3077 C CA . SER B 1 182 ? 3.326 35.719 -0.666 1 98.38 182 SER B CA 1
ATOM 3078 C C . SER B 1 182 ? 2.918 36.406 0.63 1 98.38 182 SER B C 1
ATOM 3080 O O . SER B 1 182 ? 2.586 37.594 0.628 1 98.38 182 SER B O 1
ATOM 3082 N N . THR B 1 183 ? 2.918 35.688 1.68 1 98.5 183 THR B N 1
ATOM 3083 C CA . THR B 1 183 ? 2.549 36.25 2.975 1 98.5 183 THR B CA 1
ATOM 3084 C C . THR B 1 183 ? 3.57 37.281 3.424 1 98.5 183 THR B C 1
ATOM 3086 O O . THR B 1 183 ? 3.203 38.344 3.967 1 98.5 183 THR B O 1
ATOM 3089 N N . ARG B 1 184 ? 4.84 36.969 3.205 1 97.62 184 ARG B N 1
ATOM 3090 C CA . ARG B 1 184 ? 5.906 37.938 3.502 1 97.62 184 ARG B CA 1
ATOM 3091 C C . ARG B 1 184 ? 5.672 39.25 2.777 1 97.62 184 ARG B C 1
ATOM 3093 O O . ARG B 1 184 ? 5.812 40.344 3.371 1 97.62 184 ARG B O 1
ATOM 3100 N N . SER B 1 185 ? 5.293 39.125 1.549 1 97.5 185 SER B N 1
ATOM 3101 C CA . SER B 1 185 ? 4.992 40.312 0.743 1 97.5 185 SER B CA 1
ATOM 3102 C C . SER B 1 185 ? 3.811 41.094 1.318 1 97.5 185 SER B C 1
ATOM 3104 O O . SER B 1 185 ? 3.855 42.312 1.41 1 97.5 185 SER B O 1
ATOM 3106 N N . ASP B 1 186 ? 2.797 40.406 1.721 1 96.75 186 ASP B N 1
ATOM 3107 C CA . ASP B 1 186 ? 1.608 41.031 2.281 1 96.75 186 ASP B CA 1
ATOM 3108 C C . ASP B 1 186 ? 1.936 41.75 3.59 1 96.75 186 ASP B C 1
ATOM 3110 O O . ASP B 1 186 ? 1.415 42.844 3.857 1 96.75 186 ASP B O 1
ATOM 3114 N N . LEU B 1 187 ? 2.736 41.125 4.434 1 96.38 187 LEU B N 1
ATOM 3115 C CA . LEU B 1 187 ? 3.156 41.75 5.691 1 96.38 187 LEU B CA 1
ATOM 3116 C C . LEU B 1 187 ? 3.951 43.031 5.438 1 96.38 187 LEU B C 1
ATOM 3118 O O . LEU B 1 187 ? 3.754 44.031 6.125 1 96.38 187 LEU B O 1
ATOM 3122 N N . PHE B 1 188 ? 4.824 42.969 4.438 1 94.75 188 PHE B N 1
ATOM 3123 C CA . PHE B 1 188 ? 5.605 44.156 4.051 1 94.75 188 PHE B CA 1
ATOM 3124 C C . PHE B 1 188 ? 4.691 45.281 3.586 1 94.75 188 PHE B C 1
ATOM 3126 O O . PHE B 1 188 ? 4.84 46.406 4.023 1 94.75 188 PHE B O 1
ATOM 3133 N N . LEU B 1 189 ? 3.75 44.938 2.709 1 93.94 189 LEU B N 1
ATOM 3134 C CA . LEU B 1 189 ? 2.811 45.938 2.18 1 93.94 189 LEU B CA 1
ATOM 3135 C C . LEU B 1 189 ? 1.981 46.562 3.301 1 93.94 189 LEU B C 1
ATOM 3137 O O . LEU B 1 189 ? 1.702 47.75 3.283 1 93.94 189 LEU B O 1
ATOM 3141 N N . TYR B 1 190 ? 1.587 45.781 4.258 1 93.25 190 TYR B N 1
ATOM 3142 C CA . TYR B 1 190 ? 0.824 46.25 5.406 1 93.25 190 TYR B CA 1
ATOM 3143 C C . TYR B 1 190 ? 1.624 47.25 6.211 1 93.25 190 TYR B C 1
ATOM 3145 O O . TYR B 1 190 ? 1.087 48.281 6.645 1 93.25 190 TYR B O 1
ATOM 3153 N N . GLN B 1 191 ? 2.91 47 6.387 1 90.88 191 GLN B N 1
ATOM 3154 C CA . GLN B 1 191 ? 3.785 47.906 7.152 1 90.88 191 GLN B CA 1
ATOM 3155 C C . GLN B 1 191 ? 3.996 49.219 6.43 1 90.88 191 GLN B C 1
ATOM 3157 O O . GLN B 1 191 ? 3.992 50.281 7.059 1 90.88 191 GLN B O 1
ATOM 3162 N N . VAL B 1 192 ? 4.125 49.156 5.109 1 89.19 192 VAL B N 1
ATOM 3163 C CA . VAL B 1 192 ? 4.34 50.344 4.309 1 89.19 192 VAL B CA 1
ATOM 3164 C C . VAL B 1 192 ? 3.096 51.219 4.348 1 89.19 192 VAL B C 1
ATOM 3166 O O . VAL B 1 192 ? 3.193 52.438 4.52 1 89.19 192 VAL B O 1
ATOM 3169 N N . LYS B 1 193 ? 1.964 50.656 4.227 1 86.56 193 LYS B N 1
ATOM 3170 C CA . LYS B 1 193 ? 0.708 51.375 4.23 1 86.56 193 LYS B CA 1
ATOM 3171 C C . LYS B 1 193 ? 0.478 52.062 5.578 1 86.56 193 LYS B C 1
ATOM 3173 O O . LYS B 1 193 ? 0.001 53.219 5.629 1 86.56 193 LYS B O 1
ATOM 3178 N N . ARG B 1 194 ? 0.804 51.531 6.629 1 82.69 194 ARG B N 1
ATOM 3179 C CA . ARG B 1 194 ? 0.617 52.062 7.965 1 82.69 194 ARG B CA 1
ATOM 3180 C C . ARG B 1 194 ? 1.64 53.156 8.25 1 82.69 194 ARG B C 1
ATOM 3182 O O . ARG B 1 194 ? 1.351 54.125 8.984 1 82.69 194 ARG B O 1
ATOM 3189 N N . GLY B 1 195 ? 2.842 52.906 7.734 1 76.88 195 GLY B N 1
ATOM 3190 C CA . GLY B 1 195 ? 3.838 53.938 7.859 1 76.88 195 GLY B CA 1
ATOM 3191 C C . GLY B 1 195 ? 3.475 55.219 7.098 1 76.88 195 GLY B C 1
ATOM 3192 O O . GLY B 1 195 ? 3.645 56.312 7.605 1 76.88 195 GLY B O 1
ATOM 3193 N N . ILE B 1 196 ? 2.967 55.062 5.953 1 72.38 196 ILE B N 1
ATOM 3194 C CA . ILE B 1 196 ? 2.537 56.188 5.133 1 72.38 196 ILE B CA 1
ATOM 3195 C C . ILE B 1 196 ? 1.308 56.844 5.758 1 72.38 196 ILE B C 1
ATOM 3197 O O . ILE B 1 196 ? 1.22 58.094 5.832 1 72.38 196 ILE B O 1
ATOM 3201 N N . ALA B 1 197 ? 0.369 56.094 6.27 1 68.62 197 ALA B N 1
ATOM 3202 C CA . ALA B 1 197 ? -0.837 56.625 6.902 1 68.62 197 ALA B CA 1
ATOM 3203 C C . ALA B 1 197 ? -0.501 57.344 8.203 1 68.62 197 ALA B C 1
ATOM 3205 O O . ALA B 1 197 ? -1.125 58.375 8.547 1 68.62 197 ALA B O 1
ATOM 3206 N N . GLY B 1 198 ? 0.398 56.781 8.969 1 64.25 198 GLY B N 1
ATOM 3207 C CA . GLY B 1 198 ? 0.847 57.438 10.188 1 64.25 198 GLY B CA 1
ATOM 3208 C C . GLY B 1 198 ? 1.561 58.75 9.93 1 64.25 198 GLY B C 1
ATOM 3209 O O . GLY B 1 198 ? 1.464 59.688 10.727 1 64.25 198 GLY B O 1
ATOM 3210 N N . ASN B 1 199 ? 2.357 58.844 8.875 1 65.5 199 ASN B N 1
ATOM 3211 C CA . ASN B 1 199 ? 3.033 60.094 8.508 1 65.5 199 ASN B CA 1
ATOM 3212 C C . ASN B 1 199 ? 2.051 61.125 7.961 1 65.5 199 ASN B C 1
ATOM 3214 O O . ASN B 1 199 ? 2.221 62.312 8.172 1 65.5 199 ASN B O 1
ATOM 3218 N N . GLU B 1 200 ? 1.037 60.719 7.266 1 56.28 200 GLU B N 1
ATOM 3219 C CA . GLU B 1 200 ? 0.032 61.625 6.75 1 56.28 200 GLU B CA 1
ATOM 3220 C C . GLU B 1 200 ? -0.79 62.25 7.883 1 56.28 200 GLU B C 1
ATOM 3222 O O . GLU B 1 200 ? -1.162 63.406 7.824 1 56.28 200 GLU B O 1
ATOM 3227 N N . ASP B 1 201 ? -1.133 61.438 8.867 1 55.56 201 ASP B N 1
ATOM 3228 C CA . ASP B 1 201 ? -1.85 62 10.008 1 55.56 201 ASP B CA 1
ATOM 3229 C C . ASP B 1 201 ? -0.97 62.969 10.773 1 55.56 201 ASP B C 1
ATOM 3231 O O . ASP B 1 201 ? -1.47 63.938 11.359 1 55.56 201 ASP B O 1
ATOM 3235 N N . SER B 1 202 ? 0.326 62.781 10.773 1 58.03 202 SER B N 1
ATOM 3236 C CA . SER B 1 202 ? 1.222 63.688 11.461 1 58.03 202 SER B CA 1
ATOM 3237 C C . SER B 1 202 ? 1.401 65 10.656 1 58.03 202 SER B C 1
ATOM 3239 O O . SER B 1 202 ? 1.695 66.062 11.227 1 58.03 202 SER B O 1
ATOM 3241 N N . GLU B 1 203 ? 1.293 64.938 9.414 1 55.16 203 GLU B N 1
ATOM 3242 C CA . GLU B 1 203 ? 1.445 66.125 8.602 1 55.16 203 GLU B CA 1
ATOM 3243 C C . GLU B 1 203 ? 0.182 67 8.641 1 55.16 203 GLU B C 1
ATOM 3245 O O . GLU B 1 203 ? 0.234 68.188 8.398 1 55.16 203 GLU B O 1
ATOM 3250 N N . ASP B 1 204 ? -0.933 66.312 8.711 1 52.62 204 ASP B N 1
ATOM 3251 C CA . ASP B 1 204 ? -2.137 67.125 8.766 1 52.62 204 ASP B CA 1
ATOM 3252 C C . ASP B 1 204 ? -2.232 67.875 10.086 1 52.62 204 ASP B C 1
ATOM 3254 O O . ASP B 1 204 ? -3.119 68.75 10.273 1 52.62 204 ASP B O 1
ATOM 3258 N N . TYR B 1 205 ? -1.498 67.5 11.164 1 51.47 205 TYR B N 1
ATOM 3259 C CA . TYR B 1 205 ? -1.494 68.25 12.414 1 51.47 205 TYR B CA 1
ATOM 3260 C C . TYR B 1 205 ? -0.381 69.25 12.414 1 51.47 205 TYR B C 1
ATOM 3262 O O . TYR B 1 205 ? -0.04 69.812 13.469 1 51.47 205 TYR B O 1
ATOM 3270 N N . LYS B 1 206 ? 0.347 69.375 11.234 1 42.69 206 LYS B N 1
ATOM 3271 C CA . LYS B 1 206 ? 1.151 70.562 11.219 1 42.69 206 LYS B CA 1
ATOM 3272 C C . LYS B 1 206 ? 0.395 71.75 10.562 1 42.69 206 LYS B C 1
ATOM 3274 O O . LYS B 1 206 ? -0.357 71.5 9.609 1 42.69 206 LYS B O 1
#

Solvent-accessible surface area (backbone atoms only — not comparable to full-atom values): 21610 Å² total; per-residue (Å²): 113,57,65,63,59,55,51,52,54,42,42,56,56,49,46,54,53,49,53,50,46,54,53,46,58,57,55,39,52,52,38,38,52,44,21,52,49,47,40,54,34,50,62,70,65,42,71,77,55,60,70,54,53,61,50,48,41,53,51,50,49,51,53,52,47,58,57,26,63,77,37,53,65,49,51,38,54,54,75,52,39,63,38,43,13,41,38,31,21,27,51,38,48,47,31,36,73,76,66,69,38,57,73,49,43,73,78,71,68,50,60,60,59,24,37,57,47,5,53,38,54,32,37,59,55,50,47,53,40,31,53,52,29,48,76,71,66,36,53,70,62,22,52,56,52,46,51,51,40,48,49,50,41,54,49,54,68,70,56,80,70,60,57,91,78,37,74,64,42,67,64,33,47,55,51,31,50,53,52,47,52,51,48,52,51,51,54,50,51,52,53,52,53,50,52,54,52,56,52,52,61,55,63,72,73,110,110,57,64,62,58,54,50,50,54,43,43,55,56,48,47,55,54,50,53,50,44,55,52,45,58,58,54,38,52,52,37,38,52,44,20,52,50,48,40,54,35,49,62,71,65,41,71,78,54,64,70,54,53,60,50,47,42,53,50,50,49,50,52,52,47,57,57,27,63,77,37,54,65,50,51,38,56,54,75,53,39,62,36,44,14,40,38,31,21,25,50,40,47,47,31,36,74,76,65,69,38,59,73,48,44,72,78,70,68,48,60,62,58,24,38,55,47,6,54,38,53,32,37,59,53,50,47,52,38,30,53,51,28,47,75,71,67,37,52,70,62,22,52,55,53,47,51,50,39,49,49,50,40,54,50,54,68,69,55,83,71,59,57,90,78,37,72,64,42,65,63,33,46,54,51,31,50,53,50,46,52,52,48,52,50,51,53,51,52,53,53,53,54,49,51,53,50,55,50,51,60,55,52,71,75,99